Protein AF-A0A815BM30-F1 (afdb_monomer)

Mean predicted aligned error: 11.56 Å

Solvent-accessible surface area (backbone atoms only — not comparable to full-atom values): 26652 Å² total; per-residue (Å²): 139,76,91,79,85,90,78,77,71,61,61,65,53,51,52,50,49,50,52,49,50,52,49,53,52,49,51,55,50,51,48,54,50,53,75,58,40,47,27,36,39,40,46,43,45,56,90,20,44,56,67,26,45,52,48,44,53,33,56,77,66,54,60,78,48,74,66,65,34,54,70,42,48,65,47,44,54,47,43,45,52,54,32,52,41,39,44,62,67,37,21,80,68,42,89,79,61,48,60,68,68,51,76,78,50,52,58,47,54,47,42,45,64,69,60,59,64,47,91,84,57,82,74,54,73,67,54,46,51,37,51,51,54,49,66,68,28,61,21,50,45,56,40,52,79,47,45,56,82,54,80,70,62,89,40,32,65,72,43,54,79,37,36,78,55,68,64,40,94,82,58,69,62,48,73,68,50,59,46,51,45,72,74,88,63,78,60,78,46,79,46,77,48,63,58,97,90,44,36,38,39,36,38,41,48,22,29,41,82,82,42,50,75,60,51,68,78,62,51,73,84,49,62,35,36,40,37,24,36,37,59,49,34,56,72,26,51,31,90,94,39,77,90,40,43,41,37,61,50,38,49,51,51,47,48,54,52,60,69,25,88,86,39,55,68,44,32,33,39,34,34,45,14,39,47,66,55,30,42,50,42,43,74,72,66,51,61,65,41,85,72,37,62,75,52,71,79,62,73,81,61,94,69,54,79,79,68,52,62,93,87,60,55,67,64,45,55,48,50,56,50,50,56,50,47,60,52,46,52,56,64,62,67,54,88,63,88,65,48,56,75,48,79,41,85,33,34,56,84,38,69,66,55,45,53,52,53,51,55,54,49,47,66,62,55,49,39,51,49,53,21,52,56,46,46,70,34,88,65,33,48,33,58,76,45,78,93,58,65,49,41,56,40,30,50,69,74,44,66,61,45,42,52,53,17,50,78,67,78,39,56,50,34,46,48,50,34,50,54,43,25,76,76,69,68,50,81,54,45,36,25,81,85,48,99,59,63,87,99,62,38,32,37,39,38,74,66,72,64,58,68,70,60,46,50,55,50,50,51,55,48,46,55,49,50,54,51,51,50,65,75,33,102

pLDDT: mean 87.54, std 12.24, range [36.53, 98.44]

Sequence (473 aa):
MSQLCSCGGSKNNDDNNQVNKQINAKLKQDEKVFQATYRLLLLGTGESGKSTIVKQMKILHNPFTPEEKADKIPDIKRNIRDSLTSIIRAMDKINPPVELEHPENQGPATYMITTAHSLDFDYPHEFFEHAAILWKDAGIQACYERANEYQIIDCAKYFLDRVHEVKQSNYMPSEQDILRCRVLTSGIFELHFAVEGVRFHMFDVGGQREERRKWIQCFNDVTAIIFVTACDTFNTMLAEDEGENRLRESIKLFKDIWNNR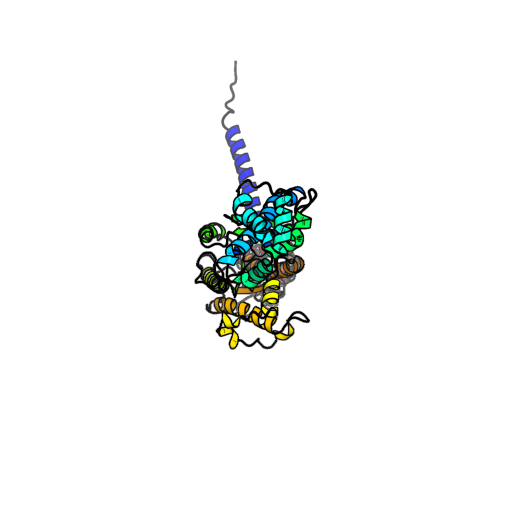WLRTVSVILFLNKQDLLAEKIKGGRRLADYFPEFAGYVLAQGEQGKADRGEDSEVTRAKCFIRDEFLRVSTATGANTHQCYPHFTCAVDTENIRRVFSDCRSIIQPDLVSKLFNSIEGVKCNPVMGAMYAFPRIEIPEKAIEHAKSKQMAPDAFYCFQLLDKTGICVVPGSGFKQRPGTHHLRTTILPPVDQMKDMVEKFRAFHIEFLNEWK

Secondary structure (DSSP, 8-state):
-------SSHHHHHHHHHHHHHHHHHHHHHHHHHHTEEEEEEE-STTSSHHHHHHHHHHHHSPPPHHHHHTTHHHHHHHHHHHHHHHHHHHTTSSS----SSGGGHHHHHHHHHTTT-TT----HHHHHHHHHHHH-HHHHHHHHTGGGS---TTHHHHHTTHHHHTSTT----HHHHHH------SEEEEEEEETTEEEEEEEE--STTGGGGGGGG-TT-SEEEEEEEGGGGG-B-SS-TTSBHHHHHHHHHHHHHT-TTTTTS-EEEEEE-HHHHHHHHHTT--GGGT-GGGGG--PPTTTTTTS-TT--HHHHHHHHHHHHHHHHHHHHS--TTS-EEEEE--TT-HHHHHHHHHHHHHHHHHHHHHHHHHTSTTEEE----SSSEE-EEE---HHHHHHHHHTT--HHHHHHHHHHHHH----EEGGGS-PPTT-EEEEEE--S-HHHHHHHHHHHHHHHHHHHHHH-

Structure (mmCIF, N/CA/C/O backbone):
data_AF-A0A815BM30-F1
#
_entry.id   AF-A0A815BM30-F1
#
loop_
_atom_site.group_PDB
_atom_site.id
_atom_site.type_symbol
_atom_site.label_atom_id
_atom_site.label_alt_id
_atom_site.label_comp_id
_atom_site.label_asym_id
_atom_site.label_entity_id
_atom_site.label_seq_id
_atom_site.pdbx_PDB_ins_code
_atom_site.Cartn_x
_atom_site.Cartn_y
_atom_site.Cartn_z
_atom_site.occupancy
_atom_site.B_iso_or_equiv
_atom_site.auth_seq_id
_atom_site.auth_comp_id
_atom_site.auth_asym_id
_atom_site.auth_atom_id
_atom_site.pdbx_PDB_model_num
ATOM 1 N N . MET A 1 1 ? 4.744 63.831 53.042 1.00 36.72 1 MET A N 1
ATOM 2 C CA . MET A 1 1 ? 5.296 63.008 51.941 1.00 36.72 1 MET A CA 1
ATOM 3 C C . MET A 1 1 ? 5.642 61.663 52.553 1.00 36.72 1 MET A C 1
ATOM 5 O O . MET A 1 1 ? 6.276 61.674 53.590 1.00 36.72 1 MET A O 1
ATOM 9 N N . SER A 1 2 ? 5.234 60.496 52.087 1.00 36.53 2 SER A N 1
ATOM 10 C CA . SER A 1 2 ? 4.547 60.078 50.867 1.00 36.53 2 SER A CA 1
ATOM 11 C C . SER A 1 2 ? 4.206 58.599 51.081 1.00 36.53 2 SER A C 1
ATOM 13 O O . SER A 1 2 ? 5.036 57.851 51.594 1.00 36.53 2 SER A O 1
ATOM 15 N N . GLN A 1 3 ? 2.993 58.198 50.701 1.00 46.06 3 GLN A N 1
ATOM 16 C CA . GLN A 1 3 ? 2.608 56.799 50.520 1.00 46.06 3 GLN A CA 1
ATOM 17 C C . GLN A 1 3 ? 3.585 56.114 49.556 1.00 46.06 3 GLN A C 1
ATOM 19 O O . GLN A 1 3 ? 3.870 56.674 48.500 1.00 46.06 3 GLN A O 1
ATOM 24 N N . LEU A 1 4 ? 4.020 54.892 49.863 1.00 39.19 4 LEU A N 1
ATOM 25 C CA . LEU A 1 4 ? 4.542 53.967 48.857 1.00 39.19 4 LEU A CA 1
ATOM 26 C C . LEU A 1 4 ? 3.909 52.591 49.075 1.00 39.19 4 LEU A C 1
ATOM 28 O O . LEU A 1 4 ? 4.160 51.888 50.050 1.00 39.19 4 LEU A O 1
ATOM 32 N N . CYS A 1 5 ? 3.002 52.298 48.149 1.00 40.25 5 CYS A N 1
ATOM 33 C CA . CYS A 1 5 ? 2.203 51.095 48.002 1.00 40.25 5 CYS A CA 1
ATOM 34 C C . CYS A 1 5 ? 3.087 49.851 47.835 1.00 40.25 5 CYS A C 1
ATOM 36 O O . CYS A 1 5 ? 3.897 49.785 46.912 1.00 40.25 5 CYS A O 1
ATOM 38 N N . SER A 1 6 ? 2.861 48.827 48.659 1.00 44.50 6 SER A N 1
ATOM 39 C CA . SER A 1 6 ? 3.321 47.462 48.391 1.00 44.50 6 SER A CA 1
ATOM 40 C C . SER A 1 6 ? 2.286 46.763 47.500 1.00 44.50 6 SER A C 1
ATOM 42 O O . SER A 1 6 ? 1.312 46.193 47.983 1.00 44.50 6 SER A O 1
ATOM 44 N N . CYS A 1 7 ? 2.455 46.863 46.177 1.00 44.75 7 CYS A N 1
ATOM 45 C CA . CYS A 1 7 ? 1.601 46.201 45.175 1.00 44.75 7 CYS A CA 1
ATOM 46 C C . CYS A 1 7 ? 2.426 45.471 44.094 1.00 44.75 7 CYS A C 1
ATOM 48 O O . CYS A 1 7 ? 2.072 45.500 42.918 1.00 44.75 7 CYS A O 1
ATOM 50 N N . GLY A 1 8 ? 3.547 44.845 44.473 1.00 46.84 8 GLY A N 1
ATOM 51 C CA . GLY A 1 8 ? 4.437 44.139 43.535 1.00 46.84 8 GLY A CA 1
ATOM 52 C C . GLY A 1 8 ? 4.270 42.613 43.470 1.00 46.84 8 GLY A C 1
ATOM 53 O O . GLY A 1 8 ? 4.697 42.007 42.495 1.00 46.84 8 GLY A O 1
ATOM 54 N N . GLY A 1 9 ? 3.655 41.981 44.480 1.00 47.28 9 GLY A N 1
ATOM 55 C CA . GLY A 1 9 ? 3.615 40.512 44.609 1.00 47.28 9 GLY A CA 1
ATOM 56 C C . GLY A 1 9 ? 2.404 39.805 43.981 1.00 47.28 9 GLY A C 1
ATOM 57 O O . GLY A 1 9 ? 2.536 38.670 43.536 1.00 47.28 9 GLY A O 1
ATOM 58 N N . SER A 1 10 ? 1.233 40.452 43.911 1.00 52.09 10 SER A N 1
ATOM 59 C CA . SER A 1 10 ? 0.003 39.804 43.411 1.00 52.09 10 SER A CA 1
ATOM 60 C C . SER A 1 10 ? -0.068 39.699 41.888 1.00 52.09 10 SER A C 1
ATOM 62 O O . SER A 1 10 ? -0.511 38.674 41.385 1.00 52.09 10 SER A O 1
ATOM 64 N N . LYS A 1 11 ? 0.427 40.698 41.142 1.00 52.72 11 LYS A N 1
ATOM 65 C CA . LYS A 1 11 ? 0.292 40.727 39.672 1.00 52.72 11 LYS A CA 1
ATOM 66 C C . LYS A 1 11 ? 0.988 39.549 38.978 1.00 52.72 11 LYS A C 1
ATOM 68 O O . LYS A 1 11 ? 0.376 38.900 38.144 1.00 52.72 11 LYS A O 1
ATOM 73 N N . ASN A 1 12 ? 2.203 39.189 39.403 1.00 54.94 12 ASN A N 1
ATOM 74 C CA . ASN A 1 12 ? 2.925 38.043 38.832 1.00 54.94 12 ASN A CA 1
ATOM 75 C C . ASN A 1 12 ? 2.264 36.688 39.148 1.00 54.94 12 ASN A C 1
ATOM 77 O O . ASN A 1 12 ? 2.383 35.751 38.361 1.00 54.94 12 ASN A O 1
ATOM 81 N N . ASN A 1 13 ? 1.577 36.561 40.288 1.00 58.94 13 ASN A N 1
ATOM 82 C CA . ASN A 1 13 ? 0.860 35.334 40.646 1.00 58.94 13 ASN A CA 1
ATOM 83 C C . ASN A 1 13 ? -0.487 35.221 39.924 1.00 58.94 13 ASN A C 1
ATOM 85 O O . ASN A 1 13 ? -0.881 34.117 39.552 1.00 58.94 13 ASN A O 1
ATOM 89 N N . ASP A 1 14 ? -1.169 36.344 39.697 1.00 64.38 14 ASP A N 1
ATOM 90 C CA . ASP A 1 14 ? -2.418 36.388 38.936 1.00 64.38 14 ASP A CA 1
ATOM 91 C C . ASP A 1 14 ? -2.175 36.121 37.443 1.00 64.38 14 ASP A C 1
ATOM 93 O O . ASP A 1 14 ? -2.892 35.309 36.856 1.00 64.38 14 ASP A O 1
ATOM 97 N N . ASP A 1 15 ? -1.104 36.678 36.866 1.00 69.50 15 ASP A N 1
ATOM 98 C CA . ASP A 1 15 ? -0.691 36.408 35.483 1.00 69.50 15 ASP A CA 1
ATOM 99 C C . ASP A 1 15 ? -0.269 34.939 35.299 1.00 69.50 15 ASP A C 1
ATOM 101 O O . ASP A 1 15 ? -0.728 34.269 34.371 1.00 69.50 15 ASP A O 1
ATOM 105 N N . ASN A 1 16 ? 0.513 34.375 36.229 1.00 72.88 16 ASN A N 1
ATOM 106 C CA . ASN A 1 16 ? 0.867 32.950 36.208 1.00 72.88 16 ASN A CA 1
ATOM 107 C C . ASN A 1 16 ? -0.355 32.039 36.395 1.00 72.88 16 ASN A C 1
ATOM 109 O O . ASN A 1 16 ? -0.460 31.002 35.740 1.00 72.88 16 ASN A O 1
ATOM 113 N N . ASN A 1 17 ? -1.311 32.415 37.248 1.00 78.69 17 ASN A N 1
ATOM 114 C CA . ASN A 1 17 ? -2.566 31.680 37.397 1.00 78.69 17 ASN A CA 1
ATOM 115 C C . ASN A 1 17 ? -3.432 31.760 36.138 1.00 78.69 17 ASN A C 1
ATOM 117 O O . ASN A 1 17 ? -4.102 30.784 35.796 1.00 78.69 17 ASN A O 1
ATOM 121 N N . GLN A 1 18 ? -3.426 32.892 35.436 1.00 80.81 18 GLN A N 1
ATOM 122 C CA . GLN A 1 18 ? -4.159 33.062 34.188 1.00 80.81 18 GLN A CA 1
ATOM 123 C C . GLN A 1 18 ? -3.525 32.250 33.053 1.00 80.81 18 GLN A C 1
ATOM 125 O O . GLN A 1 18 ? -4.245 31.536 32.353 1.00 80.81 18 GLN A O 1
ATOM 130 N N . VAL A 1 19 ? -2.194 32.260 32.933 1.00 85.25 19 VAL A N 1
ATOM 131 C CA . VAL A 1 19 ? -1.444 31.408 31.996 1.00 85.25 19 VAL A CA 1
ATOM 132 C C . VAL A 1 19 ? -1.669 29.926 32.311 1.00 85.25 19 VAL A C 1
ATOM 134 O O . VAL A 1 19 ? -2.028 29.161 31.419 1.00 85.25 19 VAL A O 1
ATOM 137 N N . ASN A 1 20 ? -1.584 29.514 33.579 1.00 86.25 20 ASN A N 1
ATOM 138 C CA . ASN A 1 20 ? -1.870 28.134 33.987 1.00 86.25 20 ASN A CA 1
ATOM 139 C C . ASN A 1 20 ? -3.319 27.726 33.692 1.00 86.25 20 ASN A C 1
ATOM 141 O O . ASN A 1 20 ? -3.568 26.604 33.250 1.00 86.25 20 ASN A O 1
ATOM 145 N N . LYS A 1 21 ? -4.296 28.619 33.890 1.00 86.88 21 LYS A N 1
ATOM 146 C CA . LYS A 1 21 ? -5.692 28.366 33.499 1.00 86.88 21 LYS A CA 1
ATOM 147 C C . LYS A 1 21 ? -5.834 28.189 31.987 1.00 86.88 21 LYS A C 1
ATOM 149 O O . LYS A 1 21 ? -6.539 27.276 31.567 1.00 86.88 21 LYS A O 1
ATOM 154 N N . GLN A 1 22 ? -5.161 29.011 31.181 1.00 88.12 22 GLN A N 1
ATOM 155 C CA . GLN A 1 22 ? -5.173 28.895 29.719 1.00 88.12 22 GLN A CA 1
ATOM 156 C C . GLN A 1 22 ? -4.512 27.597 29.240 1.00 88.12 22 GLN A C 1
ATOM 158 O O . GLN A 1 22 ? -5.081 26.903 28.400 1.00 88.12 22 GLN A O 1
ATOM 163 N N . ILE A 1 23 ? -3.365 27.224 29.815 1.00 87.31 23 ILE A N 1
ATOM 164 C CA . ILE A 1 23 ? -2.680 25.959 29.517 1.00 87.31 23 ILE A CA 1
ATOM 165 C C . ILE A 1 23 ? -3.579 24.776 29.878 1.00 87.31 23 ILE A C 1
ATOM 167 O O . ILE A 1 23 ? -3.800 23.907 29.043 1.00 87.31 23 ILE A O 1
ATOM 171 N N . ASN A 1 24 ? -4.169 24.763 31.075 1.00 85.25 24 ASN A N 1
ATOM 172 C CA . ASN A 1 24 ? -5.069 23.688 31.498 1.00 85.25 24 ASN A CA 1
ATOM 173 C C . ASN A 1 24 ? -6.328 23.591 30.624 1.00 85.25 24 ASN A C 1
ATOM 175 O O . ASN A 1 24 ? -6.803 22.490 30.346 1.00 85.25 24 ASN A O 1
ATOM 179 N N . ALA A 1 25 ? -6.876 24.724 30.177 1.00 84.44 25 ALA A N 1
ATOM 180 C CA . ALA A 1 25 ? -7.994 24.736 29.238 1.00 84.44 25 ALA A CA 1
ATOM 181 C C . ALA A 1 25 ? -7.592 24.139 27.881 1.00 84.44 25 ALA A C 1
ATOM 183 O O . ALA A 1 25 ? -8.329 23.316 27.338 1.00 84.44 25 ALA A O 1
ATOM 184 N N . LYS A 1 26 ? -6.403 24.495 27.379 1.00 86.81 26 LYS A N 1
ATOM 185 C CA . LYS A 1 26 ? -5.860 23.957 26.130 1.00 86.81 26 LYS A CA 1
ATOM 186 C C . LYS A 1 26 ? -5.557 22.462 26.232 1.00 86.81 26 LYS A C 1
ATOM 188 O O . LYS A 1 26 ? -5.998 21.717 25.373 1.00 86.81 26 LYS A O 1
ATOM 193 N N . LEU A 1 27 ? -4.946 22.001 27.325 1.00 80.06 27 LEU A N 1
ATOM 194 C CA . LEU A 1 27 ? -4.702 20.576 27.579 1.00 80.06 27 LEU A CA 1
ATOM 195 C C . LEU A 1 27 ? -6.001 19.765 27.598 1.00 80.06 27 LEU A C 1
ATOM 197 O O . LEU A 1 27 ? -6.075 18.722 26.961 1.00 80.06 27 LEU A O 1
ATOM 201 N N . LYS A 1 28 ? -7.056 20.262 28.259 1.00 72.94 28 LYS A N 1
ATOM 202 C CA . LYS A 1 28 ? -8.375 19.606 28.240 1.00 72.94 28 LYS A CA 1
ATOM 203 C C . LYS A 1 28 ? -8.987 19.566 26.842 1.00 72.94 28 LYS A C 1
ATOM 205 O O . LYS A 1 28 ? -9.682 18.612 26.499 1.00 72.94 28 LYS A O 1
ATOM 210 N N . GLN A 1 29 ? -8.786 20.614 26.046 1.00 74.19 29 GLN A N 1
ATOM 211 C CA . GLN A 1 29 ? -9.239 20.637 24.660 1.00 74.19 29 GLN A CA 1
ATOM 212 C C . GLN A 1 29 ? -8.453 19.629 23.814 1.00 74.19 29 GLN A C 1
ATOM 214 O O . GLN A 1 29 ? -9.070 18.836 23.107 1.00 74.19 29 GLN A O 1
ATOM 219 N N . ASP A 1 30 ? -7.129 19.607 23.934 1.00 73.50 30 ASP A N 1
ATOM 220 C CA . ASP A 1 30 ? -6.240 18.697 23.212 1.00 73.50 30 ASP A CA 1
ATOM 221 C C . ASP A 1 30 ? -6.501 17.234 23.600 1.00 73.50 30 ASP A C 1
ATOM 223 O O . ASP A 1 30 ? -6.540 16.366 22.733 1.00 73.50 30 ASP A O 1
ATOM 227 N N . GLU A 1 31 ? -6.803 16.957 24.870 1.00 70.00 31 GLU A N 1
ATOM 228 C CA . GLU A 1 31 ? -7.199 15.629 25.348 1.00 70.00 31 GLU A CA 1
ATOM 229 C C . GLU A 1 31 ? -8.522 15.169 24.718 1.00 70.00 31 GLU A C 1
ATOM 231 O O . GLU A 1 31 ? -8.609 14.056 24.196 1.00 70.00 31 GLU A O 1
ATOM 236 N N . LYS A 1 32 ? -9.541 16.042 24.671 1.00 66.50 32 LYS A N 1
ATOM 237 C CA . LYS A 1 32 ? -10.796 15.750 23.953 1.00 66.50 32 LYS A CA 1
ATOM 238 C C . LYS A 1 32 ? -10.544 15.492 22.473 1.00 66.50 32 LYS A C 1
ATOM 240 O O . LYS A 1 32 ? -11.174 14.621 21.874 1.00 66.50 32 LYS A O 1
ATOM 245 N N . VAL A 1 33 ? -9.633 16.255 21.869 1.00 71.75 33 VAL A N 1
ATOM 246 C CA . VAL A 1 33 ? -9.250 16.077 20.471 1.00 71.75 33 VAL A CA 1
ATOM 247 C C . VAL A 1 33 ? -8.586 14.723 20.250 1.00 71.75 33 VAL A C 1
ATOM 249 O O . VAL A 1 33 ? -8.990 13.988 19.347 1.00 71.75 33 VAL A O 1
ATOM 252 N N . PHE A 1 34 ? -7.627 14.377 21.098 1.00 71.75 34 PHE A N 1
ATOM 253 C CA . PHE A 1 34 ? -6.885 13.128 21.064 1.00 71.75 34 PHE A CA 1
ATOM 254 C C . PHE A 1 34 ? -7.803 11.912 21.230 1.00 71.75 34 PHE A C 1
ATOM 256 O O . PHE A 1 34 ? -7.774 11.003 20.403 1.00 71.75 34 PHE A O 1
ATOM 263 N N . GLN A 1 35 ? -8.695 11.932 22.225 1.00 65.94 35 GLN A N 1
ATOM 264 C CA . GLN A 1 35 ? -9.681 10.869 22.451 1.00 65.94 35 GLN A CA 1
ATOM 265 C C . GLN A 1 35 ? -10.668 10.718 21.282 1.00 65.94 35 GLN A C 1
ATOM 267 O O . GLN A 1 35 ? -11.161 9.624 21.013 1.00 65.94 35 GLN A O 1
ATOM 272 N N . ALA A 1 36 ? -10.953 11.807 20.563 1.00 68.69 36 ALA A N 1
ATOM 273 C CA . ALA A 1 36 ? -11.837 11.810 19.402 1.00 68.69 36 ALA A CA 1
ATOM 274 C C . ALA A 1 36 ? -11.142 11.450 18.074 1.00 68.69 36 ALA A C 1
ATOM 276 O O . ALA A 1 36 ? -11.827 11.447 17.048 1.00 68.69 36 ALA A O 1
ATOM 277 N N . THR A 1 37 ? -9.831 11.182 18.077 1.00 76.88 37 THR A N 1
ATOM 278 C CA . THR A 1 37 ? -9.031 10.930 16.869 1.00 76.88 37 THR A CA 1
ATOM 279 C C . THR A 1 37 ? -8.699 9.446 16.718 1.00 76.88 37 THR A C 1
ATOM 281 O O . THR A 1 37 ? -8.090 8.830 17.596 1.00 76.88 37 THR A O 1
ATOM 284 N N . TYR A 1 38 ? -9.056 8.878 15.567 1.00 81.50 38 TYR A N 1
ATOM 285 C CA . TYR A 1 38 ? -8.727 7.502 15.209 1.00 81.50 38 TYR A CA 1
ATOM 286 C C . TYR A 1 38 ? -7.300 7.409 14.690 1.00 81.50 38 TYR A C 1
ATOM 288 O O . TYR A 1 38 ? -6.959 8.006 13.671 1.00 81.50 38 TYR A O 1
ATOM 296 N N . ARG A 1 39 ? -6.474 6.631 15.383 1.00 86.00 39 ARG A N 1
ATOM 297 C CA . ARG A 1 39 ? -5.058 6.468 15.052 1.00 86.00 39 ARG A CA 1
ATOM 298 C C . ARG A 1 39 ? -4.841 5.171 14.294 1.00 86.00 39 ARG A C 1
ATOM 300 O O . ARG A 1 39 ? -5.108 4.096 14.831 1.00 86.00 39 ARG A O 1
ATOM 307 N N . LEU A 1 40 ? -4.404 5.290 13.046 1.00 90.25 40 LEU A N 1
ATOM 308 C CA . LEU A 1 40 ? -4.227 4.184 12.109 1.00 90.25 40 LEU A CA 1
ATOM 309 C C . LEU A 1 40 ? -2.744 3.998 11.819 1.00 90.25 40 LEU A C 1
ATOM 311 O O . LEU A 1 40 ? -2.097 4.897 11.287 1.00 90.25 40 LEU A O 1
ATOM 315 N N . LEU A 1 41 ? -2.211 2.826 12.145 1.00 93.00 41 LEU A N 1
ATOM 316 C CA . LEU A 1 41 ? -0.809 2.502 11.893 1.00 93.00 41 LEU A CA 1
ATOM 317 C C . LEU A 1 41 ? -0.689 1.606 10.660 1.00 93.00 41 LEU A C 1
ATOM 319 O O . LEU A 1 41 ? -1.243 0.504 10.654 1.00 93.00 41 LEU A O 1
ATOM 323 N N . LEU A 1 42 ? 0.039 2.054 9.632 1.00 95.31 42 LEU A N 1
ATOM 324 C CA . LEU A 1 42 ? 0.292 1.249 8.439 1.00 95.31 42 LEU A CA 1
ATOM 325 C C . LEU A 1 42 ? 1.551 0.411 8.630 1.00 95.31 42 LEU A C 1
ATOM 327 O O . LEU A 1 42 ? 2.646 0.947 8.743 1.00 95.31 42 LEU A O 1
ATOM 331 N N . LEU A 1 43 ? 1.409 -0.911 8.600 1.00 96.19 43 LEU A N 1
ATOM 332 C CA . LEU A 1 43 ? 2.519 -1.860 8.706 1.00 96.19 43 LEU A CA 1
ATOM 333 C C . LEU A 1 43 ? 2.609 -2.734 7.457 1.00 96.19 43 LEU A C 1
ATOM 335 O O . LEU A 1 43 ? 1.680 -2.808 6.659 1.00 96.19 43 LEU A O 1
ATOM 339 N N . GLY A 1 44 ? 3.758 -3.374 7.257 1.00 96.38 44 GLY A N 1
ATOM 340 C CA . GLY A 1 44 ? 3.999 -4.265 6.122 1.00 96.38 44 GLY A CA 1
ATOM 341 C C . GLY A 1 44 ? 5.407 -4.130 5.559 1.00 96.38 44 GLY A C 1
ATOM 342 O O . GLY A 1 44 ? 6.123 -3.169 5.856 1.00 96.38 44 GLY A O 1
ATOM 343 N N . THR A 1 45 ? 5.794 -5.078 4.711 1.00 94.69 45 THR A N 1
ATOM 344 C CA . THR A 1 45 ? 7.116 -5.128 4.069 1.00 94.69 45 THR A CA 1
ATOM 345 C C . THR A 1 45 ? 7.393 -3.898 3.195 1.00 94.69 45 THR A C 1
ATOM 347 O O . THR A 1 45 ? 6.496 -3.113 2.868 1.00 94.69 45 THR A O 1
ATOM 350 N N . GLY A 1 46 ? 8.660 -3.671 2.838 1.00 90.88 46 GLY A N 1
ATOM 351 C CA . GLY A 1 46 ? 9.021 -2.653 1.849 1.00 90.88 46 GLY A CA 1
ATOM 352 C C . GLY A 1 46 ? 8.228 -2.852 0.553 1.00 90.88 46 GLY A C 1
ATOM 353 O O . GLY A 1 46 ? 7.998 -3.986 0.150 1.00 90.88 46 GLY A O 1
ATOM 354 N N . GLU A 1 47 ? 7.788 -1.754 -0.068 1.00 90.88 47 GLU A N 1
ATOM 355 C CA . GLU A 1 47 ? 7.087 -1.772 -1.373 1.00 90.88 47 GLU A CA 1
ATOM 356 C C . GLU A 1 47 ? 5.721 -2.460 -1.375 1.00 90.88 47 GLU A C 1
ATOM 358 O O . GLU A 1 47 ? 5.134 -2.690 -2.427 1.00 90.88 47 GLU A O 1
ATOM 363 N N . SER A 1 48 ? 5.143 -2.700 -0.197 1.00 95.31 48 SER A N 1
ATOM 364 C CA . SER A 1 48 ? 3.792 -3.251 -0.104 1.00 95.31 48 SER A CA 1
ATOM 365 C C . SER A 1 48 ? 2.678 -2.276 -0.514 1.00 95.31 48 SER A C 1
ATOM 367 O O . SER A 1 48 ? 1.560 -2.705 -0.780 1.00 95.31 48 SER A O 1
ATOM 369 N N . GLY A 1 49 ? 2.970 -0.971 -0.597 1.00 95.44 49 GLY A N 1
ATOM 370 C CA . GLY A 1 49 ? 2.015 0.080 -0.987 1.00 95.44 49 GLY A CA 1
ATOM 371 C C . GLY A 1 49 ? 1.485 0.957 0.153 1.00 95.44 49 GLY A C 1
ATOM 372 O O . GLY A 1 49 ? 0.530 1.700 -0.055 1.00 95.44 49 GLY A O 1
ATOM 373 N N . LYS A 1 50 ? 2.108 0.921 1.341 1.00 95.44 50 LYS A N 1
ATOM 374 C CA . LYS A 1 50 ? 1.734 1.770 2.495 1.00 95.44 50 LYS A CA 1
ATOM 375 C C . LYS A 1 50 ? 1.680 3.263 2.152 1.00 95.44 50 LYS A C 1
ATOM 377 O O . LYS A 1 50 ? 0.629 3.886 2.255 1.00 95.44 50 LYS A O 1
ATOM 382 N N . SER A 1 51 ? 2.780 3.811 1.638 1.00 95.44 51 SER A N 1
ATOM 383 C CA . SER A 1 51 ? 2.854 5.223 1.249 1.00 95.44 51 SER A CA 1
ATOM 384 C C . SER A 1 51 ? 1.873 5.577 0.129 1.00 95.44 51 SER A C 1
ATOM 386 O O . SER A 1 51 ? 1.386 6.701 0.070 1.00 95.44 51 SER A O 1
ATOM 388 N N . THR A 1 52 ? 1.531 4.623 -0.743 1.00 95.81 52 THR A N 1
ATOM 389 C CA . THR A 1 52 ? 0.500 4.815 -1.772 1.00 95.81 52 THR A CA 1
ATOM 390 C C . THR A 1 52 ? -0.885 4.976 -1.145 1.00 95.81 52 THR A C 1
ATOM 392 O O . THR A 1 52 ? -1.620 5.872 -1.543 1.00 95.81 52 THR A O 1
ATOM 395 N N . ILE A 1 53 ? -1.222 4.201 -0.109 1.00 95.50 53 ILE A N 1
ATOM 396 C CA . ILE A 1 53 ? -2.482 4.362 0.641 1.00 95.50 53 ILE A CA 1
ATOM 397 C C . ILE A 1 53 ? -2.540 5.727 1.337 1.00 95.50 53 ILE A C 1
ATOM 399 O O . ILE A 1 53 ? -3.578 6.382 1.317 1.00 95.50 53 ILE A O 1
ATOM 403 N N . VAL A 1 54 ? -1.427 6.207 1.896 1.00 94.19 54 VAL A N 1
ATOM 404 C CA . VAL A 1 54 ? -1.377 7.552 2.499 1.00 94.19 54 VAL A CA 1
ATOM 405 C C . VAL A 1 54 ? -1.586 8.643 1.449 1.00 94.19 54 VAL A C 1
ATOM 407 O O . VAL A 1 54 ? -2.366 9.570 1.668 1.00 94.19 54 VAL A O 1
ATOM 410 N N . LYS A 1 55 ? -0.967 8.511 0.270 1.00 94.81 55 LYS A N 1
ATOM 411 C CA . LYS A 1 55 ? -1.225 9.410 -0.866 1.00 94.81 55 LYS A CA 1
ATOM 412 C C . LYS A 1 55 ? -2.693 9.374 -1.304 1.00 94.81 55 LYS A C 1
ATOM 414 O O . LYS A 1 55 ? -3.233 10.431 -1.608 1.00 94.81 55 LYS A O 1
ATOM 419 N N . GLN A 1 56 ? -3.345 8.208 -1.282 1.00 94.75 56 GLN A N 1
ATOM 420 C CA . GLN A 1 56 ? -4.781 8.093 -1.565 1.00 94.75 56 GLN A CA 1
ATOM 421 C C . GLN A 1 56 ? -5.628 8.856 -0.548 1.00 94.75 56 GLN A C 1
ATOM 423 O O . GLN A 1 56 ? -6.507 9.615 -0.941 1.00 94.75 56 GLN A O 1
ATOM 428 N N . MET A 1 57 ? -5.336 8.730 0.750 1.00 92.38 57 MET A N 1
ATOM 429 C CA . MET A 1 57 ? -6.038 9.510 1.779 1.00 92.38 57 MET A CA 1
ATOM 430 C C . MET A 1 57 ? -5.852 11.014 1.571 1.00 92.38 57 MET A C 1
ATOM 432 O O . MET A 1 57 ? -6.798 11.782 1.743 1.00 92.38 57 MET A O 1
ATOM 436 N N . LYS A 1 58 ? -4.656 11.434 1.143 1.00 92.81 58 LYS A N 1
ATOM 437 C CA . LYS A 1 58 ? -4.406 12.824 0.765 1.00 92.81 58 LYS A CA 1
ATOM 438 C C . LYS A 1 58 ? -5.249 13.231 -0.450 1.00 92.81 58 LYS A C 1
ATOM 440 O O . LYS A 1 58 ? -5.981 14.199 -0.349 1.00 92.81 58 LYS A O 1
ATOM 445 N N . ILE A 1 59 ? -5.266 12.468 -1.542 1.00 93.25 59 ILE A N 1
ATOM 446 C CA . ILE A 1 59 ? -6.106 12.769 -2.722 1.00 93.25 59 ILE A CA 1
ATOM 447 C C . ILE A 1 59 ? -7.598 12.849 -2.363 1.00 93.25 59 ILE A C 1
ATOM 449 O O . ILE A 1 59 ? -8.292 13.761 -2.800 1.00 93.25 59 ILE A O 1
ATOM 453 N N . LEU A 1 60 ? -8.093 11.917 -1.548 1.00 90.12 60 LEU A N 1
ATOM 454 C CA . LEU A 1 60 ? -9.511 11.820 -1.202 1.00 90.12 60 LEU A CA 1
ATOM 455 C C . LEU A 1 60 ? -9.995 12.926 -0.258 1.00 90.12 60 LEU A C 1
ATOM 457 O O . LEU A 1 60 ? -11.176 13.271 -0.298 1.00 90.12 60 LEU A O 1
ATOM 461 N N . HIS A 1 61 ? -9.119 13.448 0.606 1.00 88.00 61 HIS A N 1
ATOM 462 C CA . HIS A 1 61 ? -9.534 14.320 1.709 1.00 88.00 61 HIS A CA 1
ATOM 463 C C . HIS A 1 61 ? -8.816 15.671 1.760 1.00 88.00 61 HIS A C 1
ATOM 465 O O . HIS A 1 61 ? -9.406 16.623 2.254 1.00 88.00 61 HIS A O 1
ATOM 471 N N . ASN A 1 62 ? -7.593 15.775 1.236 1.00 88.19 62 ASN A N 1
ATOM 472 C CA . ASN A 1 62 ? -6.762 16.985 1.197 1.00 88.19 62 ASN A CA 1
ATOM 473 C C . ASN A 1 62 ? -5.934 17.031 -0.114 1.00 88.19 62 ASN A C 1
ATOM 475 O O . ASN A 1 62 ? -4.726 16.767 -0.071 1.00 88.19 62 ASN A O 1
ATOM 479 N N . PRO A 1 63 ? -6.557 17.296 -1.282 1.00 89.19 63 PRO A N 1
ATOM 480 C CA . PRO A 1 63 ? -5.909 17.144 -2.587 1.00 89.19 63 PRO A CA 1
ATOM 481 C C . PRO A 1 63 ? -4.596 17.925 -2.729 1.00 89.19 63 PRO A C 1
ATOM 483 O O . PRO A 1 63 ? -4.443 19.013 -2.177 1.00 89.19 63 PRO A O 1
ATOM 486 N N . PHE A 1 64 ? -3.660 17.374 -3.508 1.00 92.44 64 PHE A N 1
ATOM 487 C CA . PHE A 1 64 ? -2.344 17.978 -3.738 1.00 92.44 64 PHE A CA 1
ATOM 488 C C . PHE A 1 64 ? -2.441 19.328 -4.461 1.00 92.44 64 PHE A C 1
ATOM 490 O O . PHE A 1 64 ? -3.099 19.423 -5.504 1.00 92.44 64 PHE A O 1
ATOM 497 N N . THR A 1 65 ? -1.726 20.340 -3.961 1.00 95.38 65 THR A N 1
ATOM 498 C CA . THR A 1 65 ? -1.623 21.647 -4.639 1.00 95.38 65 THR A CA 1
ATOM 499 C C . THR A 1 65 ? -0.702 21.563 -5.863 1.00 95.38 65 THR A C 1
ATOM 501 O O . THR A 1 65 ? 0.146 20.670 -5.916 1.00 95.38 65 THR A O 1
ATOM 504 N N . PRO A 1 66 ? -0.821 22.461 -6.861 1.00 95.12 66 PRO A N 1
ATOM 505 C CA . PRO A 1 66 ? 0.068 22.467 -8.027 1.00 95.12 66 PRO A CA 1
ATOM 506 C C . PRO A 1 66 ? 1.560 22.490 -7.669 1.00 95.12 66 PRO A C 1
ATOM 508 O O . PRO A 1 66 ? 2.354 21.823 -8.328 1.00 95.12 66 PRO A O 1
ATOM 511 N N . GLU A 1 67 ? 1.931 23.195 -6.602 1.00 95.75 67 GLU A N 1
ATOM 512 C CA . GLU A 1 67 ? 3.301 23.263 -6.086 1.00 95.75 67 GLU A CA 1
ATOM 513 C C . GLU A 1 67 ? 3.754 21.895 -5.562 1.00 95.75 67 GLU A C 1
ATOM 515 O O . GLU A 1 67 ? 4.790 21.384 -5.978 1.00 95.75 67 GLU A O 1
ATOM 520 N N . GLU A 1 68 ? 2.929 21.234 -4.743 1.00 94.75 68 GLU A N 1
ATOM 521 C CA . GLU A 1 68 ? 3.237 19.891 -4.239 1.00 94.75 68 GLU A CA 1
ATOM 522 C C . GLU A 1 68 ? 3.326 18.847 -5.362 1.00 94.75 68 GLU A C 1
ATOM 524 O O . GLU A 1 68 ? 4.063 17.866 -5.238 1.00 94.75 68 GLU A O 1
ATOM 529 N N . LYS A 1 69 ? 2.562 19.029 -6.451 1.00 95.88 69 LYS A N 1
ATOM 530 C CA . LYS A 1 69 ? 2.668 18.189 -7.653 1.00 95.88 69 LYS A CA 1
ATOM 531 C C . LYS A 1 69 ? 3.993 18.448 -8.371 1.00 95.88 69 LYS A C 1
ATOM 533 O O . LYS A 1 69 ? 4.678 17.489 -8.723 1.00 95.88 69 LYS A O 1
ATOM 538 N N . ALA A 1 70 ? 4.380 19.712 -8.546 1.00 95.31 70 ALA A N 1
ATOM 539 C CA . ALA A 1 70 ? 5.644 20.093 -9.173 1.00 95.31 70 ALA A CA 1
ATOM 540 C C . ALA A 1 70 ? 6.864 19.552 -8.402 1.00 95.31 70 ALA A C 1
ATOM 542 O O . ALA A 1 70 ? 7.798 19.038 -9.021 1.00 95.31 70 ALA A O 1
ATOM 543 N N . ASP A 1 71 ? 6.806 19.530 -7.068 1.00 95.44 71 ASP A N 1
ATOM 544 C CA . ASP A 1 71 ? 7.849 18.958 -6.203 1.00 95.44 71 ASP A CA 1
ATOM 545 C C . ASP A 1 71 ? 8.096 17.456 -6.445 1.00 95.44 71 ASP A C 1
ATOM 547 O O . ASP A 1 71 ? 9.121 16.916 -6.026 1.00 95.44 71 ASP A O 1
ATOM 551 N N . LYS A 1 72 ? 7.182 16.750 -7.130 1.00 95.94 72 LYS A N 1
ATOM 552 C CA . LYS A 1 72 ? 7.343 15.329 -7.494 1.00 95.94 72 LYS A CA 1
ATOM 553 C C . LYS A 1 72 ? 8.027 15.095 -8.830 1.00 95.94 72 LYS A C 1
ATOM 555 O O . LYS A 1 72 ? 8.428 13.964 -9.099 1.00 95.94 72 LYS A O 1
ATOM 560 N N . ILE A 1 73 ? 8.218 16.127 -9.648 1.00 96.19 73 ILE A N 1
ATOM 561 C CA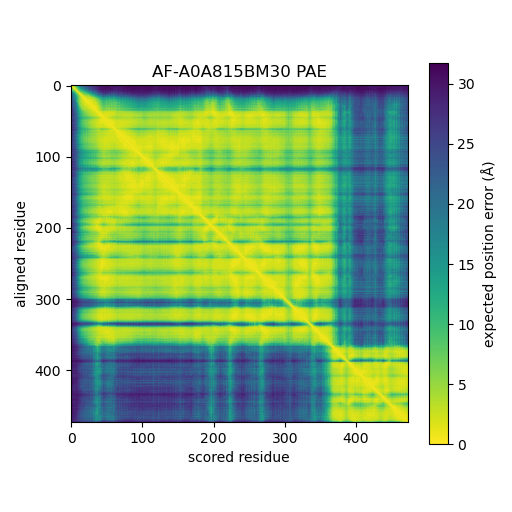 . ILE A 1 73 ? 8.880 15.994 -10.952 1.00 96.19 73 ILE A CA 1
ATOM 562 C C . ILE A 1 73 ? 10.293 15.391 -10.819 1.00 96.19 73 ILE A C 1
ATOM 564 O O . ILE A 1 73 ? 10.584 14.442 -11.553 1.00 96.19 73 ILE A O 1
ATOM 568 N N . PRO A 1 74 ? 11.163 15.839 -9.888 1.00 94.94 74 PRO A N 1
ATOM 569 C CA . PRO A 1 74 ? 12.494 15.247 -9.730 1.00 94.94 74 PRO A CA 1
ATOM 570 C C . PRO A 1 74 ? 12.443 13.764 -9.343 1.00 94.94 74 PRO A C 1
ATOM 572 O O . PRO A 1 74 ? 13.216 12.961 -9.864 1.00 94.94 74 PRO A O 1
ATOM 575 N N . ASP A 1 75 ? 11.504 13.379 -8.473 1.00 95.75 75 ASP A N 1
ATOM 576 C CA . ASP A 1 75 ? 11.322 11.987 -8.054 1.00 95.75 75 ASP A CA 1
ATOM 577 C C . ASP A 1 75 ? 10.874 11.094 -9.223 1.00 95.75 75 ASP A C 1
ATOM 579 O O . ASP A 1 75 ? 11.376 9.981 -9.380 1.00 95.75 75 ASP A O 1
ATOM 583 N N . ILE A 1 76 ? 9.970 11.587 -10.076 1.00 97.25 76 ILE A N 1
ATOM 584 C CA . ILE A 1 76 ? 9.482 10.870 -11.264 1.00 97.25 76 ILE A CA 1
ATOM 585 C C . ILE A 1 76 ? 10.608 10.680 -12.288 1.00 97.25 76 ILE A C 1
ATOM 587 O O . ILE A 1 76 ? 10.816 9.569 -12.780 1.00 97.25 76 ILE A O 1
ATOM 591 N N . LYS A 1 77 ? 11.381 11.735 -12.573 1.00 96.44 77 LYS A N 1
ATOM 592 C CA . LYS A 1 77 ? 12.549 11.654 -13.467 1.00 96.44 77 LYS A CA 1
ATOM 593 C C . LYS A 1 77 ? 13.585 10.656 -12.942 1.00 96.44 77 LYS A C 1
ATOM 595 O O . LYS A 1 77 ? 14.086 9.823 -13.699 1.00 96.44 77 LYS A O 1
ATOM 600 N N . ARG A 1 78 ? 13.828 10.669 -11.628 1.00 95.50 78 ARG A N 1
ATOM 601 C CA . ARG A 1 78 ? 14.687 9.691 -10.955 1.00 95.50 78 ARG A CA 1
ATOM 602 C C . ARG A 1 78 ? 14.157 8.264 -11.100 1.00 95.50 78 ARG A C 1
ATOM 604 O O . ARG A 1 78 ? 14.935 7.365 -11.389 1.00 95.50 78 ARG A O 1
ATOM 611 N N . ASN A 1 79 ? 12.847 8.045 -10.968 1.00 96.69 79 ASN A N 1
ATOM 612 C CA . ASN A 1 79 ? 12.248 6.721 -11.157 1.00 96.69 79 ASN A CA 1
ATOM 613 C C . ASN A 1 79 ? 12.451 6.175 -12.581 1.00 96.69 79 ASN A C 1
ATOM 615 O O . ASN A 1 79 ? 12.724 4.984 -12.717 1.00 96.69 79 ASN A O 1
ATOM 619 N N . ILE A 1 80 ? 12.378 7.014 -13.623 1.00 97.12 80 ILE A N 1
ATOM 620 C CA . ILE A 1 80 ? 12.696 6.610 -15.009 1.00 97.12 80 ILE A CA 1
ATOM 621 C C . ILE A 1 80 ? 14.143 6.126 -15.101 1.00 97.12 80 ILE A C 1
ATOM 623 O O . ILE A 1 80 ? 14.400 5.020 -15.580 1.00 97.12 80 ILE A O 1
ATOM 627 N N . ARG A 1 81 ? 15.080 6.943 -14.607 1.00 95.94 81 ARG A N 1
ATOM 628 C CA . ARG A 1 81 ? 16.508 6.620 -14.624 1.00 95.94 81 ARG A CA 1
ATOM 629 C C . ARG A 1 81 ? 16.785 5.313 -13.892 1.00 95.94 81 ARG A C 1
ATOM 631 O O . ARG A 1 81 ? 17.404 4.420 -14.457 1.00 95.94 81 ARG A O 1
ATOM 638 N N . ASP A 1 82 ? 16.346 5.217 -12.642 1.00 95.12 82 ASP A N 1
ATOM 639 C CA . ASP A 1 82 ? 16.656 4.080 -11.780 1.00 95.12 82 ASP A CA 1
ATOM 640 C C . ASP A 1 82 ? 16.048 2.785 -12.350 1.00 95.12 82 ASP A C 1
ATOM 642 O O . ASP A 1 82 ? 16.699 1.744 -12.320 1.00 95.12 82 ASP A O 1
ATOM 646 N N . SER A 1 83 ? 14.855 2.857 -12.959 1.00 96.75 83 SER A N 1
ATOM 647 C CA . SER A 1 83 ? 14.225 1.712 -13.635 1.00 96.75 83 SER A CA 1
ATOM 648 C C . SER A 1 83 ? 15.065 1.189 -14.797 1.00 96.75 83 SER A C 1
ATOM 650 O O . SER A 1 83 ? 15.382 0.001 -14.830 1.00 96.75 83 SER A O 1
ATOM 652 N N . LEU A 1 84 ? 15.456 2.061 -15.733 1.00 96.62 84 LEU A N 1
ATOM 653 C CA . LEU A 1 84 ? 16.272 1.655 -16.882 1.00 96.62 84 LEU A CA 1
ATOM 654 C C . LEU A 1 84 ? 17.647 1.163 -16.453 1.00 96.62 84 LEU A C 1
ATOM 656 O O . LEU A 1 84 ? 18.093 0.121 -16.920 1.00 96.62 84 LEU A O 1
ATOM 660 N N . THR A 1 85 ? 18.300 1.864 -15.529 1.00 95.62 85 THR A N 1
ATOM 661 C CA . THR A 1 85 ? 19.606 1.452 -15.011 1.00 95.62 85 THR A CA 1
ATOM 662 C C . THR A 1 85 ? 19.541 0.071 -14.361 1.00 95.62 85 THR A C 1
ATOM 664 O O . THR A 1 85 ? 20.454 -0.729 -14.563 1.00 95.62 85 THR A O 1
ATOM 667 N N . SER A 1 86 ? 18.475 -0.242 -13.615 1.00 96.12 86 SER A N 1
ATOM 668 C CA . SER A 1 86 ? 18.273 -1.586 -13.062 1.00 96.12 86 SER A CA 1
ATOM 669 C C . SER A 1 86 ? 18.104 -2.647 -14.148 1.00 96.12 86 SER A C 1
ATOM 671 O O . SER A 1 86 ? 18.714 -3.705 -14.027 1.00 96.12 86 SER A O 1
ATOM 673 N N . ILE A 1 87 ? 17.336 -2.370 -15.210 1.00 97.81 87 ILE A N 1
ATOM 674 C CA . ILE A 1 87 ? 17.154 -3.310 -16.330 1.00 97.81 87 ILE A CA 1
ATOM 675 C C . ILE A 1 87 ? 18.491 -3.555 -17.038 1.00 97.81 87 ILE A C 1
ATOM 677 O O . ILE A 1 87 ? 18.924 -4.697 -17.131 1.00 97.81 87 ILE A O 1
ATOM 681 N N . ILE A 1 88 ? 19.196 -2.496 -17.449 1.00 96.94 88 ILE A N 1
ATOM 682 C CA . ILE A 1 88 ? 20.465 -2.614 -18.189 1.00 96.94 88 ILE A CA 1
ATOM 683 C C . ILE A 1 88 ? 21.510 -3.366 -17.353 1.00 96.94 88 ILE A C 1
ATOM 685 O O . ILE A 1 88 ? 22.185 -4.258 -17.851 1.00 96.94 88 ILE A O 1
ATOM 689 N N . ARG A 1 89 ? 21.621 -3.069 -16.051 1.00 95.75 89 ARG A N 1
ATOM 690 C CA . ARG A 1 89 ? 22.548 -3.787 -15.157 1.00 95.75 89 ARG A CA 1
ATOM 691 C C . ARG A 1 89 ? 22.178 -5.254 -14.943 1.00 95.75 89 ARG A C 1
ATOM 693 O O . ARG A 1 89 ? 23.036 -6.014 -14.492 1.00 95.75 89 ARG A O 1
ATOM 700 N N . ALA A 1 90 ? 20.920 -5.627 -15.159 1.00 97.00 90 ALA A N 1
ATOM 701 C CA . ALA A 1 90 ? 20.451 -6.995 -15.004 1.00 97.00 90 ALA A CA 1
ATOM 702 C C . ALA A 1 90 ? 20.688 -7.842 -16.259 1.00 97.00 90 ALA A C 1
ATOM 704 O O . ALA A 1 90 ? 20.898 -9.041 -16.108 1.00 97.00 90 ALA A O 1
ATOM 705 N N . MET A 1 91 ? 20.724 -7.235 -17.451 1.00 97.06 91 MET A N 1
ATOM 706 C CA . MET A 1 91 ? 20.905 -7.922 -18.740 1.00 97.06 91 MET A CA 1
ATOM 707 C C . MET A 1 91 ? 22.086 -8.908 -18.743 1.00 97.06 91 MET A C 1
ATOM 709 O O . MET A 1 91 ? 21.913 -10.061 -19.132 1.00 97.06 91 MET A O 1
ATOM 713 N N . ASP A 1 92 ? 23.237 -8.499 -18.199 1.00 95.06 92 ASP A N 1
ATOM 714 C CA . ASP A 1 92 ? 24.445 -9.340 -18.111 1.00 95.06 92 ASP A CA 1
ATOM 715 C C . ASP A 1 92 ? 24.450 -10.312 -16.914 1.00 95.06 92 ASP A C 1
ATOM 717 O O . ASP A 1 92 ? 25.305 -11.193 -16.823 1.00 95.06 92 ASP A O 1
ATOM 721 N N . LYS A 1 93 ? 23.549 -10.123 -15.941 1.00 94.19 93 LYS A N 1
ATOM 722 C CA . LYS A 1 93 ? 23.539 -10.863 -14.664 1.00 94.19 93 LYS A CA 1
ATOM 723 C C . LYS A 1 93 ? 22.515 -11.987 -14.618 1.00 94.19 93 LYS A C 1
ATOM 725 O O . LYS A 1 93 ? 22.730 -12.967 -13.906 1.00 94.19 93 LYS A O 1
ATOM 730 N N . ILE A 1 94 ? 21.389 -11.823 -15.305 1.00 94.12 94 ILE A N 1
ATOM 731 C CA . ILE A 1 94 ? 20.357 -12.858 -15.388 1.00 94.12 94 ILE A CA 1
ATOM 732 C C . ILE A 1 94 ? 20.866 -14.043 -16.213 1.00 94.12 94 ILE A C 1
ATOM 734 O O . ILE A 1 94 ? 21.743 -13.889 -17.058 1.00 94.12 94 ILE A O 1
ATOM 738 N N . ASN A 1 95 ? 20.336 -15.243 -15.964 1.00 91.88 95 ASN A N 1
ATOM 739 C CA . ASN A 1 95 ? 20.814 -16.468 -16.610 1.00 91.88 95 ASN A CA 1
ATOM 740 C C . ASN A 1 95 ? 19.673 -17.199 -17.343 1.00 91.88 95 ASN A C 1
ATOM 742 O O . ASN A 1 95 ? 18.732 -17.632 -16.677 1.00 91.88 95 ASN A O 1
ATOM 746 N N . PRO A 1 96 ? 19.724 -17.358 -18.680 1.00 95.00 96 PRO A N 1
ATOM 747 C CA . PRO A 1 96 ? 20.773 -16.863 -19.582 1.00 95.00 96 PRO A CA 1
ATOM 748 C C . PRO A 1 96 ? 20.785 -15.325 -19.663 1.00 95.00 96 PRO A C 1
ATOM 750 O O . PRO A 1 96 ? 19.734 -14.723 -19.416 1.00 95.00 96 PRO A O 1
ATOM 753 N N . PRO A 1 97 ? 21.928 -14.693 -19.991 1.00 96.50 97 PRO A N 1
ATOM 754 C CA . PRO A 1 97 ? 21.998 -13.248 -20.185 1.00 96.50 97 PRO A CA 1
ATOM 755 C C . PRO A 1 97 ? 21.164 -12.820 -21.394 1.00 96.50 97 PRO A C 1
ATOM 757 O O . PRO A 1 97 ? 20.825 -13.634 -22.258 1.00 96.50 97 PRO A O 1
ATOM 760 N N . VAL A 1 98 ? 20.814 -11.539 -21.435 1.00 97.19 98 VAL A N 1
ATOM 761 C CA . VAL A 1 98 ? 20.063 -10.926 -22.535 1.00 97.19 98 VAL A CA 1
ATOM 762 C C . VAL A 1 98 ? 20.938 -9.853 -23.164 1.00 97.19 98 VAL A C 1
ATOM 764 O O . VAL A 1 98 ? 21.503 -9.032 -22.455 1.00 97.19 98 VAL A O 1
ATOM 767 N N . GLU A 1 99 ? 21.042 -9.851 -24.487 1.00 96.25 99 GLU A N 1
ATOM 768 C CA . GLU A 1 99 ? 21.771 -8.825 -25.236 1.00 96.25 99 GLU A CA 1
ATOM 769 C C . GLU A 1 99 ? 20.799 -7.771 -25.778 1.00 96.25 99 GLU A C 1
ATOM 771 O O . GLU A 1 99 ? 19.596 -8.018 -25.889 1.00 96.25 99 GLU A O 1
ATOM 776 N N . LEU A 1 100 ? 21.317 -6.584 -26.101 1.00 97.44 100 LEU A N 1
ATOM 777 C CA . LEU A 1 100 ? 20.548 -5.576 -26.830 1.00 97.44 100 LEU A CA 1
ATOM 778 C C . LEU A 1 100 ? 20.207 -6.111 -28.222 1.00 97.44 100 LEU A C 1
ATOM 780 O O . LEU A 1 100 ? 21.055 -6.713 -28.880 1.00 97.44 100 LEU A O 1
ATOM 784 N N . GLU A 1 101 ? 18.986 -5.858 -28.685 1.00 96.94 101 GLU A N 1
ATOM 785 C CA . GLU A 1 101 ? 18.590 -6.206 -30.053 1.00 96.94 101 GLU A CA 1
ATOM 786 C C . GLU A 1 101 ? 19.406 -5.404 -31.075 1.00 96.94 101 GLU A C 1
ATOM 788 O O . GLU A 1 101 ? 19.840 -5.931 -32.101 1.00 96.94 101 GLU A O 1
ATOM 793 N N . HIS A 1 102 ? 19.640 -4.129 -30.764 1.00 95.31 102 HIS A N 1
ATOM 794 C CA . HIS A 1 102 ? 20.315 -3.177 -31.631 1.00 95.31 102 HIS A CA 1
ATOM 795 C C . HIS A 1 102 ? 21.684 -2.784 -31.047 1.00 95.31 102 HIS A C 1
ATOM 797 O O . HIS A 1 102 ? 21.735 -2.061 -30.048 1.00 95.31 102 HIS A O 1
ATOM 803 N N . PRO A 1 103 ? 22.818 -3.194 -31.651 1.00 94.50 103 PRO A N 1
ATOM 804 C CA . PRO A 1 103 ? 24.157 -2.859 -31.150 1.00 94.50 103 PRO A CA 1
ATOM 805 C C . PRO A 1 103 ? 24.432 -1.351 -31.041 1.00 94.50 103 PRO A C 1
ATOM 807 O O . PRO A 1 103 ? 25.221 -0.918 -30.200 1.00 94.50 103 PRO A O 1
ATOM 810 N N . GLU A 1 104 ? 23.769 -0.526 -31.854 1.00 95.50 104 GLU A N 1
ATOM 811 C CA . GLU A 1 104 ? 23.822 0.936 -31.770 1.00 95.50 104 GLU A CA 1
ATOM 812 C C . GLU A 1 104 ? 23.316 1.487 -30.425 1.00 95.50 104 GLU A C 1
ATOM 814 O O . GLU A 1 104 ? 23.761 2.553 -29.988 1.00 95.50 104 GLU A O 1
ATOM 819 N N . ASN A 1 105 ? 22.466 0.736 -29.718 1.00 97.31 105 ASN A N 1
ATOM 820 C CA . ASN A 1 105 ? 21.949 1.108 -28.403 1.00 97.31 105 ASN A CA 1
ATOM 821 C C . ASN A 1 105 ? 22.983 0.937 -27.279 1.00 97.31 105 ASN A C 1
ATOM 823 O O . ASN A 1 105 ? 22.751 1.401 -26.159 1.00 97.31 105 ASN A O 1
ATOM 827 N N . GLN A 1 106 ? 24.162 0.372 -27.564 1.00 96.62 106 GLN A N 1
ATOM 828 C CA . GLN A 1 106 ? 25.241 0.236 -26.585 1.00 96.62 106 GLN A CA 1
ATOM 829 C C . GLN A 1 106 ? 25.729 1.596 -26.053 1.00 96.62 106 GLN A C 1
ATOM 831 O O . GLN A 1 106 ? 26.040 1.727 -24.866 1.00 96.62 106 GLN A O 1
ATOM 836 N N . GLY A 1 107 ? 25.781 2.622 -26.910 1.00 97.06 107 GLY A N 1
ATOM 837 C CA . GLY A 1 107 ? 26.136 3.991 -26.518 1.00 97.06 107 GLY A CA 1
ATOM 838 C C . GLY A 1 107 ? 25.140 4.582 -25.508 1.00 97.06 107 GLY A C 1
ATOM 839 O O . GLY A 1 107 ? 25.550 4.919 -24.392 1.00 97.06 107 GLY A O 1
ATOM 840 N N . PRO A 1 108 ? 23.837 4.643 -25.848 1.00 96.88 108 PRO A N 1
ATOM 841 C CA . PRO A 1 108 ? 22.763 5.004 -24.921 1.00 96.88 108 PRO A CA 1
ATOM 842 C C . PRO A 1 108 ? 22.775 4.200 -23.610 1.00 96.88 108 PRO A C 1
ATOM 844 O O . PRO A 1 108 ? 22.669 4.780 -22.529 1.00 96.88 108 PRO A O 1
ATOM 847 N N . ALA A 1 109 ? 22.953 2.875 -23.669 1.00 96.19 109 ALA A N 1
ATOM 848 C CA . ALA A 1 109 ? 23.001 2.027 -22.475 1.00 96.19 109 ALA A CA 1
ATOM 849 C C . ALA A 1 109 ? 24.186 2.387 -21.563 1.00 96.19 109 ALA A C 1
ATOM 851 O O . ALA A 1 109 ? 24.036 2.518 -20.345 1.00 96.19 109 ALA A O 1
ATOM 852 N N . THR A 1 110 ? 25.356 2.632 -22.161 1.00 96.00 110 THR A N 1
ATOM 853 C CA . THR A 1 110 ? 26.550 3.081 -21.435 1.00 96.00 110 THR A CA 1
ATOM 854 C C . THR A 1 110 ? 26.313 4.444 -20.789 1.00 96.00 110 THR A C 1
ATOM 856 O O . THR A 1 110 ? 26.609 4.604 -19.607 1.00 96.00 110 THR A O 1
ATOM 859 N N . TYR A 1 111 ? 25.714 5.398 -21.513 1.00 95.50 111 TYR A N 1
ATOM 860 C CA . TYR A 1 111 ? 25.359 6.722 -20.989 1.00 95.50 111 TYR A CA 1
ATOM 861 C C . TYR A 1 111 ? 24.479 6.637 -19.733 1.00 95.50 111 TYR A C 1
ATOM 863 O O . TYR A 1 111 ? 24.722 7.350 -18.755 1.00 95.50 111 TYR A O 1
ATOM 871 N N . MET A 1 112 ? 23.487 5.739 -19.727 1.00 94.56 112 MET A N 1
ATOM 872 C CA . MET A 1 112 ? 22.601 5.542 -18.573 1.00 94.56 112 MET A CA 1
ATOM 873 C C . MET A 1 112 ? 23.362 5.064 -17.330 1.00 94.56 112 MET A C 1
ATOM 875 O O . MET A 1 112 ? 23.080 5.511 -16.217 1.00 94.56 112 MET A O 1
ATOM 879 N N . ILE A 1 113 ? 24.354 4.187 -17.509 1.00 91.69 113 ILE A N 1
ATOM 880 C CA . ILE A 1 113 ? 25.140 3.626 -16.404 1.00 91.69 113 ILE A CA 1
ATOM 881 C C . ILE A 1 113 ? 26.204 4.606 -15.898 1.00 91.69 113 ILE A C 1
ATOM 883 O O . ILE A 1 113 ? 26.422 4.683 -14.687 1.00 91.69 113 ILE A O 1
ATOM 887 N N . THR A 1 114 ? 26.892 5.311 -16.797 1.00 90.44 114 THR A N 1
ATOM 888 C CA . THR A 1 114 ? 28.094 6.089 -16.458 1.00 90.44 114 THR A CA 1
ATOM 889 C C . THR A 1 114 ? 27.796 7.560 -16.194 1.00 90.44 114 THR A C 1
ATOM 891 O O . THR A 1 114 ? 28.283 8.106 -15.205 1.00 90.44 114 THR A O 1
ATOM 894 N N . THR A 1 115 ? 26.976 8.195 -17.032 1.00 87.81 115 THR A N 1
ATOM 895 C CA . THR A 1 115 ? 26.705 9.638 -16.969 1.00 87.81 115 THR A CA 1
ATOM 896 C C . THR A 1 115 ? 25.451 9.934 -16.152 1.00 87.81 115 THR A C 1
ATOM 898 O O . THR A 1 115 ? 25.497 10.752 -15.234 1.00 87.81 115 THR A O 1
ATOM 901 N N . ALA A 1 116 ? 24.337 9.245 -16.424 1.00 85.38 116 ALA A N 1
ATOM 902 C CA . ALA A 1 116 ? 23.056 9.549 -15.775 1.00 85.38 116 ALA A CA 1
ATOM 903 C C . ALA A 1 116 ? 23.014 9.194 -14.275 1.00 85.38 116 ALA A C 1
ATOM 905 O O . ALA A 1 116 ? 22.154 9.677 -13.538 1.00 85.38 116 ALA A O 1
ATOM 906 N N . HIS A 1 117 ? 23.951 8.371 -13.797 1.00 82.12 117 HIS A N 1
ATOM 907 C CA . HIS A 1 117 ? 24.022 7.908 -12.410 1.00 82.12 117 HIS A CA 1
ATOM 908 C C . HIS A 1 117 ? 24.464 8.987 -11.398 1.00 82.12 117 HIS A C 1
ATOM 910 O O . HIS A 1 117 ? 24.476 8.724 -10.194 1.00 82.12 117 HIS A O 1
ATOM 916 N N . SER A 1 118 ? 24.841 10.193 -11.838 1.00 84.31 118 SER A N 1
ATOM 917 C CA . SER A 1 118 ? 25.251 11.256 -10.914 1.00 84.31 118 SER A CA 1
ATOM 918 C C . SER A 1 118 ? 24.111 11.675 -9.966 1.00 84.31 118 SER A C 1
ATOM 920 O O . SER A 1 118 ? 22.920 11.573 -10.284 1.00 84.31 118 SER A O 1
ATOM 922 N N . LEU A 1 119 ? 24.473 12.103 -8.751 1.00 77.19 119 LEU A N 1
ATOM 923 C CA . LEU A 1 119 ? 23.500 12.553 -7.744 1.00 77.19 119 LEU A CA 1
ATOM 924 C C . LEU A 1 119 ? 22.812 13.855 -8.176 1.00 77.19 119 LEU A C 1
ATOM 926 O O . LEU A 1 119 ? 21.596 13.965 -8.045 1.00 77.19 119 LEU A O 1
ATOM 930 N N . ASP A 1 120 ? 23.577 14.771 -8.770 1.00 83.50 120 ASP A N 1
ATOM 931 C CA . ASP A 1 120 ? 23.117 16.082 -9.245 1.00 83.50 120 ASP A CA 1
ATOM 932 C C . ASP A 1 120 ? 22.745 16.069 -10.738 1.00 83.50 120 ASP A C 1
ATOM 934 O O . ASP A 1 120 ? 22.922 17.057 -11.449 1.00 83.50 120 ASP A O 1
ATOM 938 N N . PHE A 1 121 ? 22.275 14.926 -11.244 1.00 90.69 121 PHE A N 1
ATOM 939 C CA . PHE A 1 121 ? 21.894 14.795 -12.645 1.00 90.69 121 PHE A CA 1
ATOM 940 C C . PHE A 1 121 ? 20.704 15.708 -12.976 1.00 90.69 121 PHE A C 1
ATOM 942 O O . PHE A 1 121 ? 19.656 15.638 -12.332 1.00 90.69 121 PHE A O 1
ATOM 949 N N . ASP A 1 122 ? 20.851 16.549 -13.999 1.00 90.69 122 ASP A N 1
ATOM 950 C CA . ASP A 1 122 ? 19.885 17.585 -14.384 1.00 90.69 122 ASP A CA 1
ATOM 951 C C . ASP A 1 122 ? 18.797 17.088 -15.353 1.00 90.69 122 ASP A C 1
ATOM 953 O O . ASP A 1 122 ? 17.837 17.807 -15.637 1.00 90.69 122 ASP A O 1
ATOM 957 N N . TYR A 1 123 ? 18.891 15.827 -15.792 1.00 93.88 123 TYR A N 1
ATOM 958 C CA . TYR A 1 123 ? 17.971 15.182 -16.733 1.00 93.88 123 TYR A CA 1
ATOM 959 C C . TYR A 1 123 ? 17.822 15.996 -18.031 1.00 93.88 123 TYR A C 1
ATOM 961 O O . TYR A 1 123 ? 16.741 16.532 -18.307 1.00 93.88 123 TYR A O 1
ATOM 969 N N . PRO A 1 124 ? 18.893 16.096 -18.841 1.00 94.88 124 PRO A N 1
ATOM 970 C CA . PRO A 1 124 ? 18.873 16.847 -20.086 1.00 94.88 124 PRO A CA 1
ATOM 971 C C . PRO A 1 124 ? 17.977 16.154 -21.119 1.00 94.88 124 PRO A C 1
ATOM 973 O O . PRO A 1 124 ? 17.640 14.978 -20.998 1.00 94.88 124 PRO A O 1
ATOM 976 N N . HIS A 1 125 ? 17.611 16.860 -22.189 1.00 93.94 125 HIS A N 1
ATOM 977 C CA . HIS A 1 125 ? 16.771 16.298 -23.254 1.00 93.94 125 HIS A CA 1
ATOM 978 C C . HIS A 1 125 ? 17.350 14.997 -23.844 1.00 93.94 125 HIS A C 1
ATOM 980 O O . HIS A 1 125 ? 16.596 14.075 -24.143 1.00 93.94 125 HIS A O 1
ATOM 986 N N . GLU A 1 126 ? 18.679 14.908 -23.956 1.00 95.31 126 GLU A N 1
ATOM 987 C CA . GLU A 1 126 ? 19.404 13.715 -24.411 1.00 95.31 126 GLU A CA 1
ATOM 988 C C . GLU A 1 126 ? 19.097 12.469 -23.561 1.00 95.31 126 GLU A C 1
ATOM 990 O O . GLU A 1 126 ? 18.900 11.389 -24.112 1.00 95.31 126 GLU A O 1
ATOM 995 N N . PHE A 1 127 ? 18.963 12.610 -22.237 1.00 96.94 127 PHE A N 1
ATOM 996 C CA . PHE A 1 127 ? 18.610 11.494 -21.355 1.00 96.94 127 PHE A CA 1
ATOM 997 C C . PHE A 1 127 ? 17.271 10.863 -21.741 1.00 96.94 127 PHE A C 1
ATOM 999 O O . PHE A 1 127 ? 17.148 9.641 -21.788 1.00 96.94 127 PHE A O 1
ATOM 1006 N N . PHE A 1 128 ? 16.266 11.690 -22.032 1.00 97.25 128 PHE A N 1
ATOM 1007 C CA . PHE A 1 128 ? 14.942 11.194 -22.394 1.00 97.25 128 PHE A CA 1
ATOM 1008 C C . PHE A 1 128 ? 14.916 10.567 -23.795 1.00 97.25 128 PHE A C 1
ATOM 1010 O O . PHE A 1 128 ? 14.139 9.641 -24.014 1.00 97.25 128 PHE A O 1
ATOM 1017 N N . GLU A 1 129 ? 15.764 11.023 -24.724 1.00 96.56 129 GLU A N 1
ATOM 1018 C CA . GLU A 1 129 ? 15.940 10.367 -26.030 1.00 96.56 129 GLU A CA 1
ATOM 1019 C C . GLU A 1 129 ? 16.539 8.969 -25.864 1.00 96.56 129 GLU A C 1
ATOM 1021 O O . GLU A 1 129 ? 15.959 7.991 -26.338 1.00 96.56 129 GLU A O 1
ATOM 1026 N N . HIS A 1 130 ? 17.638 8.856 -25.111 1.00 97.50 130 HIS A N 1
ATOM 1027 C CA . HIS A 1 130 ? 18.269 7.568 -24.811 1.00 97.50 130 HIS A CA 1
ATOM 1028 C C . HIS A 1 130 ? 17.297 6.624 -24.107 1.00 97.50 130 HIS A C 1
ATOM 1030 O O . HIS A 1 130 ? 17.156 5.472 -24.510 1.00 97.50 130 HIS A O 1
ATOM 1036 N N . ALA A 1 131 ? 16.564 7.117 -23.106 1.00 97.81 131 ALA A N 1
ATOM 1037 C CA . ALA A 1 131 ? 15.556 6.336 -22.397 1.00 97.81 131 ALA A CA 1
ATOM 1038 C C . ALA A 1 131 ? 14.442 5.822 -23.326 1.00 97.81 131 ALA A C 1
ATOM 1040 O O . ALA A 1 131 ? 14.045 4.662 -23.222 1.00 97.81 131 ALA A O 1
ATOM 1041 N N . ALA A 1 132 ? 13.950 6.662 -24.243 1.00 97.62 132 ALA A N 1
ATOM 1042 C CA . ALA A 1 132 ? 12.890 6.290 -25.176 1.00 97.62 132 ALA A CA 1
ATOM 1043 C C . ALA A 1 132 ? 13.354 5.281 -26.239 1.00 97.62 132 ALA A C 1
ATOM 1045 O O . ALA A 1 132 ? 12.568 4.417 -26.628 1.00 97.62 132 ALA A O 1
ATOM 1046 N N . ILE A 1 133 ? 14.599 5.389 -26.712 1.00 97.69 133 ILE A N 1
ATOM 1047 C CA . ILE A 1 133 ? 15.193 4.440 -27.665 1.00 97.69 133 ILE A CA 1
ATOM 1048 C C . ILE A 1 133 ? 15.432 3.093 -26.980 1.00 97.69 133 ILE A C 1
ATOM 1050 O O . ILE A 1 133 ? 14.963 2.071 -27.472 1.00 97.69 133 ILE A O 1
ATOM 1054 N N . LEU A 1 134 ? 16.075 3.097 -25.808 1.00 98.12 134 LEU A N 1
ATOM 1055 C CA . LEU A 1 134 ? 16.363 1.879 -25.048 1.00 98.12 134 LEU A CA 1
ATOM 1056 C C . LEU A 1 134 ? 15.091 1.137 -24.651 1.00 98.12 134 LEU A C 1
ATOM 1058 O O . LEU A 1 134 ? 15.029 -0.077 -24.781 1.00 98.12 134 LEU A O 1
ATOM 1062 N N . TRP A 1 135 ? 14.047 1.842 -24.205 1.00 98.06 135 TRP A N 1
ATOM 1063 C CA . TRP A 1 135 ? 12.797 1.181 -23.829 1.00 98.06 135 TRP A CA 1
ATOM 1064 C C . TRP A 1 135 ? 12.106 0.479 -25.008 1.00 98.06 135 TRP A C 1
ATOM 1066 O O . TRP A 1 135 ? 11.333 -0.445 -24.787 1.00 98.06 135 TRP A O 1
ATOM 1076 N N . LYS A 1 136 ? 12.388 0.867 -26.256 1.00 97.75 136 LYS A N 1
ATOM 1077 C CA . LYS A 1 136 ? 11.839 0.202 -27.449 1.00 97.75 136 LYS A CA 1
ATOM 1078 C C . LYS A 1 136 ? 12.654 -1.006 -27.920 1.00 97.75 136 LYS A C 1
ATOM 1080 O O . LYS A 1 136 ? 12.154 -1.737 -28.766 1.00 97.75 136 LYS A O 1
ATOM 1085 N N . ASP A 1 137 ? 13.865 -1.204 -27.405 1.00 98.44 137 ASP A N 1
ATOM 1086 C CA . ASP A 1 137 ? 14.738 -2.326 -27.763 1.00 98.44 137 ASP A CA 1
ATOM 1087 C C . ASP A 1 137 ? 14.156 -3.656 -27.249 1.00 98.44 137 ASP A C 1
ATOM 1089 O O . ASP A 1 137 ? 13.814 -3.767 -26.064 1.00 98.44 137 ASP A O 1
ATOM 1093 N N . ALA A 1 138 ? 14.038 -4.679 -28.108 1.00 98.00 138 ALA A N 1
ATOM 1094 C CA . ALA A 1 138 ? 13.448 -5.951 -27.693 1.00 98.00 138 ALA A CA 1
ATOM 1095 C C . ALA A 1 138 ? 14.293 -6.692 -26.648 1.00 98.00 138 ALA A C 1
ATOM 1097 O O . ALA A 1 138 ? 13.730 -7.435 -25.845 1.00 98.00 138 ALA A O 1
ATOM 1098 N N . GLY A 1 139 ? 15.609 -6.470 -26.597 1.00 97.94 139 GLY A N 1
ATOM 1099 C CA . GLY A 1 139 ? 16.481 -6.992 -25.545 1.00 97.94 139 GLY A CA 1
ATOM 1100 C C . GLY A 1 139 ? 16.148 -6.390 -24.179 1.00 97.94 139 GLY A C 1
ATOM 1101 O O . GLY A 1 139 ? 15.999 -7.108 -23.188 1.00 97.94 139 GLY A O 1
ATOM 1102 N N . ILE A 1 140 ? 15.929 -5.073 -24.124 1.00 98.19 140 ILE A N 1
ATOM 1103 C CA . ILE A 1 140 ? 15.487 -4.382 -22.901 1.00 98.19 140 ILE A CA 1
ATOM 1104 C C . ILE A 1 140 ? 14.101 -4.873 -22.468 1.00 98.19 140 ILE A C 1
ATOM 1106 O O . ILE A 1 140 ? 13.903 -5.171 -21.287 1.00 98.19 140 ILE A O 1
ATOM 1110 N N . GLN A 1 141 ? 13.159 -5.012 -23.408 1.00 98.06 141 GLN A N 1
ATOM 1111 C CA . GLN A 1 141 ? 11.828 -5.562 -23.124 1.00 98.06 141 GLN A CA 1
ATOM 1112 C C . GLN A 1 141 ? 11.908 -7.008 -22.614 1.00 98.06 141 GLN A C 1
ATOM 1114 O O . GLN A 1 141 ? 11.311 -7.333 -21.591 1.00 98.06 141 GLN A O 1
ATOM 1119 N N . ALA A 1 142 ? 12.705 -7.867 -23.255 1.00 97.19 142 ALA A N 1
ATOM 1120 C CA . ALA A 1 142 ? 12.892 -9.256 -22.840 1.00 97.19 142 ALA A CA 1
ATOM 1121 C C . ALA A 1 142 ? 13.523 -9.373 -21.442 1.00 97.19 142 ALA A C 1
ATOM 1123 O O . ALA A 1 142 ? 13.136 -10.242 -20.656 1.00 97.19 142 ALA A O 1
ATOM 1124 N N . CYS A 1 143 ? 14.463 -8.486 -21.100 1.00 97.94 143 CYS A N 1
ATOM 1125 C CA . CYS A 1 143 ? 15.017 -8.406 -19.751 1.00 97.94 143 CYS A CA 1
ATOM 1126 C C . CYS A 1 143 ? 13.959 -7.947 -18.734 1.00 97.94 143 CYS A C 1
ATOM 1128 O O . CYS A 1 143 ? 13.854 -8.533 -17.656 1.00 97.94 143 CYS A O 1
ATOM 1130 N N . TYR A 1 144 ? 13.138 -6.948 -19.077 1.00 97.00 144 TYR A N 1
ATOM 1131 C CA . TYR A 1 144 ? 12.050 -6.469 -18.219 1.00 97.00 144 TYR A CA 1
ATOM 1132 C C . TYR A 1 144 ? 10.984 -7.543 -17.946 1.00 97.00 144 TYR A C 1
ATOM 1134 O O . TYR A 1 144 ? 10.542 -7.688 -16.808 1.00 97.00 144 TYR A O 1
ATOM 1142 N N . GLU A 1 145 ? 10.629 -8.368 -18.932 1.00 94.31 145 GLU A N 1
ATOM 1143 C CA . GLU A 1 145 ? 9.722 -9.511 -18.728 1.00 94.31 145 GLU A CA 1
ATOM 1144 C C . GLU A 1 145 ? 10.274 -10.539 -17.721 1.00 94.31 145 GLU A C 1
ATOM 1146 O O . GLU A 1 145 ? 9.533 -11.317 -17.117 1.00 94.31 145 GLU A O 1
ATOM 1151 N N . ARG A 1 146 ? 11.586 -10.517 -17.472 1.00 94.88 146 ARG A N 1
ATOM 1152 C CA . ARG A 1 146 ? 12.291 -11.334 -16.474 1.00 94.88 146 ARG A CA 1
ATOM 1153 C C . ARG A 1 146 ? 12.630 -10.559 -15.201 1.00 94.88 146 ARG A C 1
ATOM 1155 O O . ARG A 1 146 ? 13.428 -11.018 -14.387 1.00 94.88 146 ARG A O 1
ATOM 1162 N N . ALA A 1 147 ? 11.972 -9.425 -14.961 1.00 93.75 147 ALA A N 1
ATOM 1163 C CA . ALA A 1 147 ? 12.218 -8.571 -13.801 1.00 93.75 147 ALA A CA 1
ATOM 1164 C C . ALA A 1 147 ? 11.970 -9.225 -12.434 1.00 93.75 147 ALA A C 1
ATOM 1166 O O . ALA A 1 147 ? 12.303 -8.641 -11.411 1.00 93.75 147 ALA A O 1
ATOM 1167 N N . ASN A 1 148 ? 11.412 -10.437 -12.377 1.00 91.56 148 ASN A N 1
ATOM 1168 C CA . ASN A 1 148 ? 11.341 -11.210 -11.140 1.00 91.56 148 ASN A CA 1
ATOM 1169 C C . ASN A 1 148 ? 12.693 -11.813 -10.707 1.00 91.56 148 ASN A C 1
ATOM 1171 O O . ASN A 1 148 ? 12.798 -12.292 -9.580 1.00 91.56 148 ASN A O 1
ATOM 1175 N N . GLU A 1 149 ? 13.691 -11.833 -11.595 1.00 93.25 149 GLU A N 1
ATOM 1176 C CA . GLU A 1 149 ? 15.038 -12.369 -11.349 1.00 93.25 149 GLU A CA 1
ATOM 1177 C C . GLU A 1 149 ? 15.993 -11.327 -10.742 1.00 93.25 149 GLU A C 1
ATOM 1179 O O . GLU A 1 149 ? 17.107 -11.663 -10.351 1.00 93.25 149 GLU A O 1
ATOM 1184 N N . TYR A 1 150 ? 15.572 -10.063 -10.646 1.00 94.19 150 TYR A N 1
ATOM 1185 C CA . TYR A 1 150 ? 16.359 -8.965 -10.085 1.00 94.19 150 TYR A CA 1
ATOM 1186 C C . TYR A 1 150 ? 15.457 -7.926 -9.403 1.00 94.19 150 TYR A C 1
ATOM 1188 O O . TYR A 1 150 ? 14.239 -8.065 -9.353 1.00 94.19 150 TYR A O 1
ATOM 1196 N N . GLN A 1 151 ? 16.051 -6.880 -8.823 1.00 92.62 151 GLN A N 1
ATOM 1197 C CA . GLN A 1 151 ? 15.302 -5.838 -8.117 1.00 92.62 151 GLN A CA 1
ATOM 1198 C C . GLN A 1 151 ? 14.967 -4.669 -9.051 1.00 92.62 151 GLN A C 1
ATOM 1200 O O . GLN A 1 151 ? 15.859 -4.003 -9.585 1.00 92.62 151 GLN A O 1
ATOM 1205 N N . ILE A 1 152 ? 13.674 -4.389 -9.207 1.00 93.75 152 ILE A N 1
ATOM 1206 C CA . ILE A 1 152 ? 13.151 -3.245 -9.959 1.00 93.75 152 ILE A CA 1
ATOM 1207 C C . ILE A 1 152 ? 11.983 -2.604 -9.206 1.00 93.75 152 ILE A C 1
ATOM 1209 O O . ILE A 1 152 ? 11.272 -3.266 -8.452 1.00 93.75 152 ILE A O 1
ATOM 1213 N N . ILE A 1 153 ? 11.773 -1.306 -9.423 1.00 91.94 153 ILE A N 1
ATOM 1214 C CA . ILE A 1 153 ? 10.621 -0.586 -8.877 1.00 91.94 153 ILE A CA 1
ATOM 1215 C C . ILE A 1 153 ? 9.359 -0.855 -9.709 1.00 91.94 153 ILE A C 1
ATOM 1217 O O . ILE A 1 153 ? 9.402 -0.876 -10.938 1.00 91.94 153 ILE A O 1
ATOM 1221 N N . ASP A 1 154 ? 8.209 -0.989 -9.044 1.00 90.06 154 ASP A N 1
ATOM 1222 C CA . ASP A 1 154 ? 6.944 -1.378 -9.698 1.00 90.06 154 ASP A CA 1
ATOM 1223 C C . ASP A 1 154 ? 6.457 -0.376 -10.760 1.00 90.06 154 ASP A C 1
ATOM 1225 O O . ASP A 1 154 ? 5.712 -0.725 -11.671 1.00 90.06 154 ASP A O 1
ATOM 1229 N N . CYS A 1 155 ? 6.848 0.896 -10.646 1.00 94.50 155 CYS A N 1
ATOM 1230 C CA . CYS A 1 155 ? 6.405 1.952 -11.553 1.00 94.50 155 CYS A CA 1
ATOM 1231 C C . CYS A 1 155 ? 7.220 2.051 -12.851 1.00 94.50 155 CYS A C 1
ATOM 1233 O O . CYS A 1 155 ? 6.924 2.931 -13.661 1.00 94.50 155 CYS A O 1
ATOM 1235 N N . ALA A 1 156 ? 8.201 1.160 -13.055 1.00 96.31 156 ALA A N 1
ATOM 1236 C CA . ALA A 1 156 ? 9.101 1.161 -14.205 1.00 96.31 156 ALA A CA 1
ATOM 1237 C C . ALA A 1 156 ? 8.346 1.274 -15.533 1.00 96.31 156 ALA A C 1
ATOM 1239 O O . ALA A 1 156 ? 8.440 2.301 -16.200 1.00 96.31 156 ALA A O 1
ATOM 1240 N N . LYS A 1 157 ? 7.518 0.280 -15.873 1.00 96.12 157 LYS A N 1
ATOM 1241 C CA . LYS A 1 157 ? 6.748 0.277 -17.125 1.00 96.12 157 LYS A CA 1
ATOM 1242 C C . LYS A 1 157 ? 5.871 1.520 -17.285 1.00 96.12 157 LYS A C 1
ATOM 1244 O O . LYS A 1 157 ? 5.891 2.160 -18.328 1.00 96.12 157 LYS A O 1
ATOM 1249 N N . TYR A 1 158 ? 5.164 1.919 -16.229 1.00 96.94 158 TYR A N 1
ATOM 1250 C CA . TYR A 1 158 ? 4.244 3.060 -16.267 1.00 96.94 158 TYR A CA 1
ATOM 1251 C C . TYR A 1 158 ? 4.915 4.393 -16.637 1.00 96.94 158 TYR A C 1
ATOM 1253 O O . TYR A 1 158 ? 4.312 5.215 -17.333 1.00 96.94 158 TYR A O 1
ATOM 1261 N N . PHE A 1 159 ? 6.132 4.646 -16.149 1.00 98.19 159 PHE A N 1
ATOM 1262 C CA . PHE A 1 159 ? 6.867 5.860 -16.509 1.00 98.19 159 PHE A CA 1
ATOM 1263 C C . PHE A 1 159 ? 7.682 5.695 -17.790 1.00 98.19 159 PHE A C 1
ATOM 1265 O O . PHE A 1 159 ? 7.777 6.653 -18.553 1.00 98.19 159 PHE A O 1
ATOM 1272 N N . LEU A 1 160 ? 8.214 4.500 -18.063 1.00 97.94 160 LEU A N 1
ATOM 1273 C CA . LEU A 1 160 ? 8.978 4.230 -19.281 1.00 97.94 160 LEU A CA 1
ATOM 1274 C C . LEU A 1 160 ? 8.118 4.312 -20.548 1.00 97.94 160 LEU A C 1
ATOM 1276 O O . LEU A 1 160 ? 8.528 4.937 -21.525 1.00 97.94 160 LEU A O 1
ATOM 1280 N N . ASP A 1 161 ? 6.871 3.838 -20.489 1.00 97.81 161 ASP A N 1
ATOM 1281 C CA . ASP A 1 161 ? 5.892 3.992 -21.574 1.00 97.81 161 ASP A CA 1
ATOM 1282 C C . ASP A 1 161 ? 5.569 5.478 -21.873 1.00 97.81 161 ASP A C 1
ATOM 1284 O O . ASP A 1 161 ? 5.121 5.822 -22.968 1.00 97.81 161 ASP A O 1
ATOM 1288 N N . ARG A 1 162 ? 5.828 6.387 -20.920 1.00 97.25 162 ARG A N 1
ATOM 1289 C CA . ARG A 1 162 ? 5.452 7.814 -20.976 1.00 97.25 162 ARG A CA 1
ATOM 1290 C C . ARG A 1 162 ? 6.635 8.768 -20.831 1.00 97.25 162 ARG A C 1
ATOM 1292 O O . ARG A 1 162 ? 6.462 9.939 -20.495 1.00 97.25 162 ARG A O 1
ATOM 1299 N N . VAL A 1 163 ? 7.844 8.305 -21.154 1.00 97.19 163 VAL A N 1
ATOM 1300 C CA . VAL A 1 163 ? 9.067 9.134 -21.179 1.00 97.19 163 VAL A CA 1
ATOM 1301 C C . VAL A 1 163 ? 8.859 10.419 -21.990 1.00 97.19 163 VAL A C 1
ATOM 1303 O O . VAL A 1 163 ? 9.296 11.492 -21.580 1.00 97.19 163 VAL A O 1
ATOM 1306 N N . HIS A 1 164 ? 8.132 10.329 -23.105 1.00 95.50 164 HIS A N 1
ATOM 1307 C CA . HIS A 1 164 ? 7.837 11.453 -23.994 1.00 95.50 164 HIS A CA 1
ATOM 1308 C C . HIS A 1 164 ? 6.927 12.531 -23.372 1.00 95.50 164 HIS A C 1
ATOM 1310 O O . HIS A 1 164 ? 7.035 13.699 -23.750 1.00 95.50 164 HIS A O 1
ATOM 1316 N N . GLU A 1 165 ? 6.062 12.160 -22.422 1.00 96.69 165 GLU A N 1
ATOM 1317 C CA . GLU A 1 165 ? 5.226 13.094 -21.656 1.00 96.69 165 GLU A CA 1
ATOM 1318 C C . GLU A 1 165 ? 6.058 13.780 -20.567 1.00 96.69 165 GLU A C 1
ATOM 1320 O O . GLU A 1 165 ? 6.061 15.005 -20.465 1.00 96.69 165 GLU A O 1
ATOM 1325 N N . VAL A 1 166 ? 6.822 12.996 -19.793 1.00 96.50 166 VAL A N 1
ATOM 1326 C CA . VAL A 1 166 ? 7.630 13.484 -18.654 1.00 96.50 166 VAL A CA 1
ATOM 1327 C C . VAL A 1 166 ? 8.750 14.433 -19.095 1.00 96.50 166 VAL A C 1
ATOM 1329 O O . VAL A 1 166 ? 9.169 15.314 -18.344 1.00 96.50 166 VAL A O 1
ATOM 1332 N N . LYS A 1 167 ? 9.234 14.267 -20.326 1.00 95.50 167 LYS A N 1
ATOM 1333 C CA . LYS A 1 167 ? 10.263 15.106 -20.946 1.00 95.50 167 LYS A CA 1
ATOM 1334 C C . LYS A 1 167 ? 9.801 16.544 -21.226 1.00 95.50 167 LYS A C 1
ATOM 1336 O O . LYS A 1 167 ? 10.645 17.432 -21.349 1.00 95.50 167 LYS A O 1
ATOM 1341 N N . GLN A 1 168 ? 8.497 16.785 -21.376 1.00 95.62 168 GLN A N 1
ATOM 1342 C CA . GLN A 1 168 ? 7.982 18.101 -21.762 1.00 95.62 168 GLN A CA 1
ATOM 1343 C C . GLN A 1 168 ? 8.286 19.156 -20.690 1.00 95.62 168 GLN A C 1
ATOM 1345 O O . GLN A 1 168 ? 8.156 18.903 -19.494 1.00 95.62 168 GLN A O 1
ATOM 1350 N N . SER A 1 169 ? 8.651 20.372 -21.105 1.00 92.69 169 SER A N 1
ATOM 1351 C CA . SER A 1 169 ? 8.981 21.463 -20.170 1.00 92.69 169 SER A CA 1
ATOM 1352 C C . SER A 1 169 ? 7.786 21.926 -19.332 1.00 92.69 169 SER A C 1
ATOM 1354 O O . SER A 1 169 ? 7.969 22.457 -18.241 1.00 92.69 169 SER A O 1
ATOM 1356 N N . ASN A 1 170 ? 6.568 21.706 -19.827 1.00 94.56 170 ASN A N 1
ATOM 1357 C CA . ASN A 1 170 ? 5.308 21.997 -19.149 1.00 94.56 170 ASN A CA 1
ATOM 1358 C C . ASN A 1 170 ? 4.684 20.760 -18.477 1.00 94.56 170 ASN A C 1
ATOM 1360 O O . ASN A 1 170 ? 3.500 20.795 -18.138 1.00 94.56 170 ASN A O 1
ATOM 1364 N N . TYR A 1 171 ? 5.437 19.666 -18.31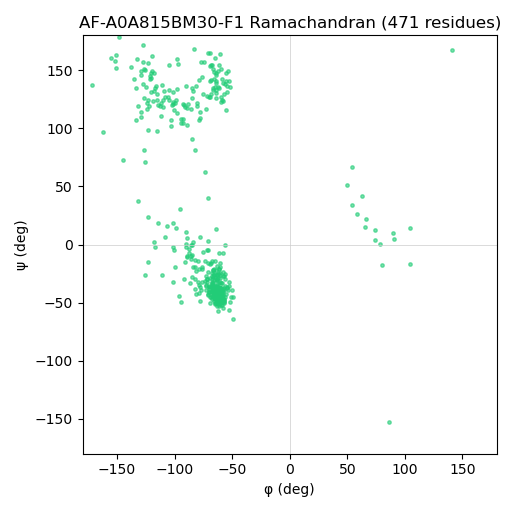3 1.00 96.38 171 TYR A N 1
ATOM 1365 C CA . TYR A 1 171 ? 4.948 18.466 -17.640 1.00 96.38 171 TYR A CA 1
ATOM 1366 C C . TYR A 1 171 ? 4.503 18.787 -16.206 1.00 96.38 171 TYR A C 1
ATOM 1368 O O . TYR A 1 171 ? 5.277 19.298 -15.397 1.00 96.38 171 TYR A O 1
ATOM 1376 N N . MET A 1 172 ? 3.252 18.453 -15.893 1.00 95.88 172 MET A N 1
ATOM 1377 C CA . MET A 1 172 ? 2.674 18.563 -14.558 1.00 95.88 172 MET A CA 1
ATOM 1378 C C . MET A 1 172 ? 2.183 17.177 -14.129 1.00 95.88 172 MET A C 1
ATOM 1380 O O . MET A 1 172 ? 1.299 16.633 -14.798 1.00 95.88 172 MET A O 1
ATOM 1384 N N . PRO A 1 173 ? 2.714 16.596 -13.037 1.00 97.31 173 PRO A N 1
ATOM 1385 C CA . PRO A 1 173 ? 2.316 15.264 -12.604 1.00 97.31 173 PRO A CA 1
ATOM 1386 C C . PRO A 1 173 ? 0.815 15.159 -12.343 1.00 97.31 173 PRO A C 1
ATOM 1388 O O . PRO A 1 173 ? 0.227 15.949 -11.598 1.00 97.31 173 PRO A O 1
ATOM 1391 N N . SER A 1 174 ? 0.193 14.141 -12.929 1.00 96.38 174 SER A N 1
ATOM 1392 C CA . SER A 1 174 ? -1.169 13.752 -12.576 1.00 96.38 174 SER A CA 1
ATOM 1393 C C . SER A 1 174 ? -1.208 13.116 -11.182 1.00 96.38 174 SER A C 1
ATOM 1395 O O . SER A 1 174 ? -0.191 12.686 -10.634 1.00 96.38 174 SER A O 1
ATOM 1397 N N . GLU A 1 175 ? -2.399 12.988 -10.596 1.00 95.19 175 GLU A N 1
ATOM 1398 C CA . GLU A 1 175 ? -2.561 12.230 -9.345 1.00 95.19 175 GLU A CA 1
ATOM 1399 C C . GLU A 1 175 ? -2.106 10.777 -9.504 1.00 95.19 175 GLU A C 1
ATOM 1401 O O . GLU A 1 175 ? -1.502 10.207 -8.594 1.00 95.19 175 GLU A O 1
ATOM 1406 N N . GLN A 1 176 ? -2.296 10.211 -10.697 1.00 95.81 176 GLN A N 1
ATOM 1407 C CA . GLN A 1 176 ? -1.844 8.868 -11.017 1.00 95.81 176 GLN A CA 1
ATOM 1408 C C . GLN A 1 176 ? -0.313 8.754 -11.049 1.00 95.81 176 GLN A C 1
ATOM 1410 O O . GLN A 1 176 ? 0.244 7.752 -10.590 1.00 95.81 176 GLN A O 1
ATOM 1415 N N . ASP A 1 177 ? 0.376 9.795 -11.523 1.00 97.19 177 ASP A N 1
ATOM 1416 C CA . ASP A 1 177 ? 1.837 9.879 -11.462 1.00 97.19 177 ASP A CA 1
ATOM 1417 C C . ASP A 1 177 ? 2.326 9.945 -10.022 1.00 97.19 177 ASP A C 1
ATOM 1419 O O . ASP A 1 177 ? 3.250 9.230 -9.644 1.00 97.19 177 ASP A O 1
ATOM 1423 N N . ILE A 1 178 ? 1.662 10.736 -9.182 1.00 96.56 178 ILE A N 1
ATOM 1424 C CA . ILE A 1 178 ? 2.017 10.873 -7.767 1.00 96.56 178 ILE A CA 1
ATOM 1425 C C . ILE A 1 178 ? 1.810 9.552 -7.024 1.00 96.56 178 ILE A C 1
ATOM 1427 O O . ILE A 1 178 ? 2.668 9.164 -6.225 1.00 96.56 178 ILE A O 1
ATOM 1431 N N . LEU A 1 179 ? 0.718 8.832 -7.297 1.00 95.44 179 LEU A N 1
ATOM 1432 C CA . LEU A 1 179 ? 0.433 7.523 -6.703 1.00 95.44 179 LEU A CA 1
ATOM 1433 C C . LEU A 1 179 ? 1.500 6.481 -7.054 1.00 95.44 179 LEU A C 1
ATOM 1435 O O . LEU A 1 179 ? 1.939 5.742 -6.168 1.00 95.44 179 LEU A O 1
ATOM 1439 N N . ARG A 1 180 ? 1.949 6.451 -8.314 1.00 95.50 180 ARG A N 1
ATOM 1440 C CA . ARG A 1 180 ? 2.966 5.502 -8.800 1.00 95.50 180 ARG A CA 1
ATOM 1441 C C . ARG A 1 180 ? 4.402 5.946 -8.539 1.00 95.50 180 ARG A C 1
ATOM 1443 O O . ARG A 1 180 ? 5.297 5.107 -8.526 1.00 95.50 180 ARG A O 1
ATOM 1450 N N . CYS A 1 181 ? 4.639 7.230 -8.290 1.00 96.06 181 CYS A N 1
ATOM 1451 C CA . CYS A 1 181 ? 5.963 7.741 -7.964 1.00 96.06 181 CYS A CA 1
ATOM 1452 C C . CYS A 1 181 ? 6.528 7.047 -6.713 1.00 96.06 181 CYS A C 1
ATOM 1454 O O . CYS A 1 181 ? 5.929 7.064 -5.628 1.00 96.06 181 CYS A O 1
ATOM 1456 N N . ARG A 1 182 ? 7.710 6.446 -6.864 1.00 92.88 182 ARG A N 1
ATOM 1457 C CA . ARG A 1 182 ? 8.427 5.747 -5.806 1.00 92.88 182 ARG A CA 1
ATOM 1458 C C . ARG A 1 182 ? 9.390 6.699 -5.107 1.00 92.88 182 ARG A C 1
ATOM 1460 O O . ARG A 1 182 ? 10.353 7.195 -5.688 1.00 92.88 182 ARG A O 1
ATOM 1467 N N . VAL A 1 183 ? 9.160 6.858 -3.810 1.00 90.88 183 VAL A N 1
ATOM 1468 C CA . VAL A 1 183 ? 10.085 7.490 -2.867 1.00 90.88 183 VAL A CA 1
ATOM 1469 C C . VAL A 1 183 ? 10.336 6.493 -1.741 1.00 90.88 183 VAL A C 1
ATOM 1471 O O . VAL A 1 183 ? 9.400 5.825 -1.288 1.00 90.88 183 VAL A O 1
ATOM 1474 N N . LEU A 1 184 ? 11.597 6.333 -1.338 1.00 87.38 184 LEU A N 1
ATOM 1475 C CA . LEU A 1 184 ? 11.960 5.497 -0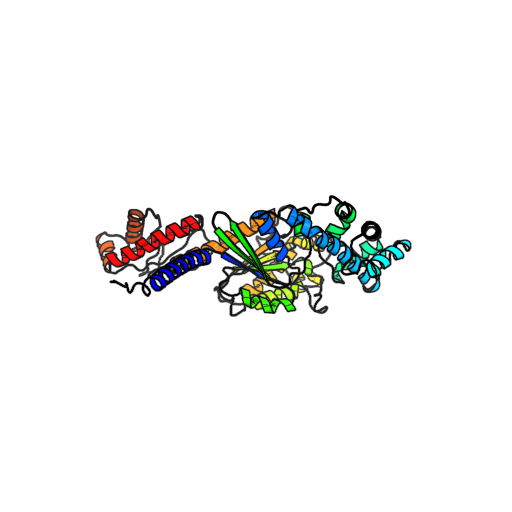.197 1.00 87.38 184 LEU A CA 1
ATOM 1476 C C . LEU A 1 184 ? 11.549 6.206 1.094 1.00 87.38 184 LEU A C 1
ATOM 1478 O O . LEU A 1 184 ? 12.045 7.283 1.412 1.00 87.38 184 LEU A O 1
ATOM 1482 N N . THR A 1 185 ? 10.628 5.595 1.830 1.00 85.19 185 THR A N 1
ATOM 1483 C CA . THR A 1 185 ? 10.148 6.102 3.116 1.00 85.19 185 THR A CA 1
ATOM 1484 C C . THR A 1 185 ? 11.181 5.795 4.194 1.00 85.19 185 THR A C 1
ATOM 1486 O O . THR A 1 185 ? 11.341 4.635 4.574 1.00 85.19 185 THR A O 1
ATOM 1489 N N . SER A 1 186 ? 11.865 6.831 4.679 1.00 86.44 186 SER A N 1
ATOM 1490 C CA . SER A 1 186 ? 12.749 6.765 5.845 1.00 86.44 186 SER A CA 1
ATOM 1491 C C . SER A 1 186 ? 12.096 7.489 7.017 1.00 86.44 186 SER A C 1
ATOM 1493 O O . SER A 1 186 ? 11.693 8.642 6.885 1.00 86.44 186 SER A O 1
ATOM 1495 N N . GLY A 1 187 ? 11.982 6.818 8.163 1.00 86.75 187 GLY A N 1
ATOM 1496 C CA . GLY A 1 187 ? 11.329 7.374 9.347 1.00 86.75 187 GLY A CA 1
ATOM 1497 C C . GLY A 1 187 ? 9.812 7.165 9.385 1.00 86.75 187 GLY A C 1
ATOM 1498 O O . GLY A 1 187 ? 9.292 6.168 8.876 1.00 86.75 187 GLY A O 1
ATOM 1499 N N . ILE A 1 188 ? 9.131 8.085 10.072 1.00 89.31 188 ILE A N 1
ATOM 1500 C CA . ILE A 1 188 ? 7.691 8.062 10.348 1.00 89.31 188 ILE A CA 1
ATOM 1501 C C . ILE A 1 188 ? 7.083 9.306 9.704 1.00 89.31 188 ILE A C 1
ATOM 1503 O O . ILE A 1 188 ? 7.509 10.423 9.994 1.00 89.31 188 ILE A O 1
ATOM 1507 N N . PHE A 1 189 ? 6.096 9.107 8.839 1.00 91.19 189 PHE A N 1
ATOM 1508 C CA . PHE A 1 189 ? 5.323 10.177 8.222 1.00 91.19 189 PHE A CA 1
ATOM 1509 C C . PHE A 1 189 ? 3.902 10.154 8.764 1.00 91.19 189 PHE A C 1
ATOM 1511 O O . PHE A 1 189 ? 3.285 9.095 8.882 1.00 91.19 189 PHE A O 1
ATOM 1518 N N . GLU A 1 190 ? 3.373 11.332 9.070 1.00 92.06 190 GLU A N 1
ATOM 1519 C CA . GLU A 1 190 ? 2.060 11.489 9.682 1.00 92.06 190 GLU A CA 1
ATOM 1520 C C . GLU A 1 190 ? 1.120 12.237 8.741 1.00 92.06 190 GLU A C 1
ATOM 1522 O O . GLU A 1 190 ? 1.490 13.239 8.128 1.00 92.06 190 GLU A O 1
ATOM 1527 N N . LEU A 1 191 ? -0.115 11.751 8.634 1.00 92.31 191 LEU A N 1
ATOM 1528 C CA . LEU A 1 191 ? -1.180 12.405 7.888 1.00 92.31 191 LEU A CA 1
ATOM 1529 C C . LEU A 1 191 ? -2.401 12.584 8.786 1.00 92.31 191 LEU A C 1
ATOM 1531 O O . LEU A 1 191 ? -2.934 11.620 9.338 1.00 92.31 191 LEU A O 1
ATOM 1535 N N . HIS A 1 192 ? -2.882 13.821 8.869 1.00 91.38 192 HIS A N 1
ATOM 1536 C CA . HIS A 1 192 ? -4.147 14.154 9.508 1.00 91.38 192 HIS A CA 1
ATOM 1537 C C . HIS A 1 192 ? -5.202 14.447 8.450 1.00 91.38 192 HIS A C 1
ATOM 1539 O O . HIS A 1 192 ? -4.965 15.210 7.513 1.00 91.38 192 HIS A O 1
ATOM 1545 N N . PHE A 1 193 ? -6.380 13.860 8.615 1.00 89.19 193 PHE A N 1
ATOM 1546 C CA . PHE A 1 193 ? -7.524 14.129 7.753 1.00 89.19 193 PHE A CA 1
ATOM 1547 C C . PHE A 1 193 ? -8.833 13.930 8.515 1.00 89.19 193 PHE A C 1
ATOM 1549 O O . PHE A 1 193 ? -8.862 13.331 9.593 1.00 89.19 193 PHE A O 1
ATOM 1556 N N . ALA A 1 194 ? -9.922 14.463 7.966 1.00 81.94 194 ALA A N 1
ATOM 1557 C CA . ALA A 1 194 ? -11.254 14.308 8.526 1.00 81.94 194 ALA A CA 1
ATOM 1558 C C . ALA A 1 194 ? -12.220 13.780 7.465 1.00 81.94 194 ALA A C 1
ATOM 1560 O O . ALA A 1 194 ? -12.196 14.224 6.320 1.00 81.94 194 ALA A O 1
ATOM 1561 N N . VAL A 1 195 ? -13.083 12.848 7.863 1.00 73.94 195 VAL A N 1
ATOM 1562 C CA . VAL A 1 195 ? -14.121 12.265 7.009 1.00 73.94 195 VAL A CA 1
ATOM 1563 C C . VAL A 1 195 ? -15.439 12.344 7.760 1.00 73.94 195 VAL A C 1
ATOM 1565 O O . VAL A 1 195 ? -15.589 11.707 8.802 1.00 73.94 195 VAL A O 1
ATOM 1568 N N . GLU A 1 196 ? -16.378 13.146 7.252 1.00 72.00 196 GLU A N 1
ATOM 1569 C CA . GLU A 1 196 ? -17.706 13.337 7.860 1.00 72.00 196 GLU A CA 1
ATOM 1570 C C . GLU A 1 196 ? -17.635 13.656 9.368 1.00 72.00 196 GLU A C 1
ATOM 1572 O O . GLU A 1 196 ? -18.234 12.966 10.191 1.00 72.00 196 GLU A O 1
ATOM 1577 N N . GLY A 1 197 ? -16.824 14.650 9.746 1.00 69.06 197 GLY A N 1
ATOM 1578 C CA . GLY A 1 197 ? -16.641 15.072 11.146 1.00 69.06 197 GLY A CA 1
ATOM 1579 C C . GLY A 1 197 ? -15.684 14.200 11.971 1.00 69.06 197 GLY A C 1
ATOM 1580 O O . GLY A 1 197 ? -15.127 14.657 12.970 1.00 69.06 197 GLY A O 1
ATOM 1581 N N . VAL A 1 198 ? -15.379 12.983 11.514 1.00 72.25 198 VAL A N 1
ATOM 1582 C CA . VAL A 1 198 ? -14.472 12.061 12.205 1.00 72.25 198 VAL A CA 1
ATOM 1583 C C . VAL A 1 198 ? -13.020 12.344 11.833 1.00 72.25 198 VAL A C 1
ATOM 1585 O O . VAL A 1 198 ? -12.666 12.332 10.656 1.00 72.25 198 VAL A O 1
ATOM 1588 N N . ARG A 1 199 ? -12.157 12.545 12.836 1.00 80.44 199 ARG A N 1
ATOM 1589 C CA . ARG A 1 199 ? -10.720 12.783 12.632 1.00 80.44 199 ARG A CA 1
ATOM 1590 C C . ARG A 1 199 ? -9.913 11.498 12.632 1.00 80.44 199 ARG A C 1
ATOM 1592 O O . ARG A 1 199 ? -10.064 10.658 13.521 1.00 80.44 199 ARG A O 1
ATOM 1599 N N . PHE A 1 200 ? -8.996 11.419 11.681 1.00 86.38 200 PHE A N 1
ATOM 1600 C CA . PHE A 1 200 ? -8.036 10.344 11.525 1.00 86.38 200 PHE A CA 1
ATOM 1601 C C . PHE A 1 200 ? -6.613 10.889 11.598 1.00 86.38 200 PHE A C 1
ATOM 1603 O O . PHE A 1 200 ? -6.312 11.982 11.113 1.00 86.38 200 PHE A O 1
ATOM 1610 N N . HIS A 1 201 ? -5.742 10.096 12.206 1.00 90.38 201 HIS A N 1
ATOM 1611 C CA . HIS A 1 201 ? -4.307 10.317 12.285 1.00 90.38 201 HIS A CA 1
ATOM 1612 C C . HIS A 1 201 ? -3.615 9.040 11.830 1.00 90.38 201 HIS A C 1
ATOM 1614 O O . HIS A 1 201 ? -3.713 7.998 12.476 1.00 90.38 201 HIS A O 1
ATOM 1620 N N . MET A 1 202 ? -3.001 9.105 10.660 1.00 91.81 202 MET A N 1
ATOM 1621 C CA . MET A 1 202 ? -2.428 7.958 9.977 1.00 91.81 202 MET A CA 1
ATOM 1622 C C . MET A 1 202 ? -0.905 8.035 10.002 1.00 91.81 202 MET A C 1
ATOM 1624 O O . MET A 1 202 ? -0.343 9.077 9.672 1.00 91.81 202 MET A O 1
ATOM 1628 N N . PHE A 1 203 ? -0.258 6.928 10.363 1.00 92.75 203 PHE A N 1
ATOM 1629 C CA . PHE A 1 203 ? 1.196 6.802 10.433 1.00 92.75 203 PHE A CA 1
ATOM 1630 C C . PHE A 1 203 ? 1.694 5.883 9.313 1.00 92.75 203 PHE A C 1
ATOM 1632 O O . PHE A 1 203 ? 1.339 4.701 9.282 1.00 92.75 203 PHE A O 1
ATOM 1639 N N . ASP A 1 204 ? 2.524 6.414 8.416 1.00 93.69 204 ASP A N 1
ATOM 1640 C CA . ASP A 1 204 ? 3.286 5.650 7.425 1.00 93.69 204 ASP A CA 1
ATOM 1641 C C . ASP A 1 204 ? 4.716 5.456 7.916 1.00 93.69 204 ASP A C 1
ATOM 1643 O O . ASP A 1 204 ? 5.436 6.419 8.183 1.00 93.69 204 ASP A O 1
ATOM 1647 N N . VAL A 1 205 ? 5.131 4.200 8.032 1.00 93.25 205 VAL A N 1
ATOM 1648 C CA . VAL A 1 205 ? 6.464 3.833 8.510 1.00 93.25 205 VAL A CA 1
ATOM 1649 C C . VAL A 1 205 ? 7.217 3.036 7.455 1.00 93.25 205 VAL A C 1
ATOM 1651 O O . VAL A 1 205 ? 6.636 2.252 6.696 1.00 93.25 205 VAL A O 1
ATOM 1654 N N . GLY A 1 206 ? 8.540 3.204 7.415 1.00 91.81 206 GLY A N 1
ATOM 1655 C CA . GLY A 1 206 ? 9.410 2.441 6.519 1.00 91.81 206 GLY A CA 1
ATOM 1656 C C . GLY A 1 206 ? 9.230 0.924 6.685 1.00 91.81 206 GLY A C 1
ATOM 1657 O O . GLY A 1 206 ? 9.210 0.402 7.797 1.00 91.81 206 GLY A O 1
ATOM 1658 N N . GLY A 1 207 ? 9.065 0.204 5.569 1.00 88.19 207 GLY A N 1
ATOM 1659 C CA . GLY A 1 207 ? 8.791 -1.246 5.561 1.00 88.19 207 GLY A CA 1
ATOM 1660 C C . GLY A 1 207 ? 10.023 -2.157 5.495 1.00 88.19 207 GLY A C 1
ATOM 1661 O O . GLY A 1 207 ? 9.916 -3.369 5.716 1.00 88.19 207 GLY A O 1
ATOM 1662 N N . GLN A 1 208 ? 11.173 -1.584 5.139 1.00 87.44 208 GLN A N 1
ATOM 1663 C CA . GLN A 1 208 ? 12.452 -2.292 5.027 1.00 87.44 208 GLN A CA 1
ATOM 1664 C C . GLN A 1 208 ? 12.924 -2.762 6.402 1.00 87.44 208 GLN A C 1
ATOM 1666 O O . GLN A 1 208 ? 12.592 -2.134 7.409 1.00 87.44 208 GLN A O 1
ATOM 1671 N N . ARG A 1 209 ? 13.687 -3.863 6.455 1.00 90.56 209 ARG A N 1
ATOM 1672 C CA . ARG A 1 209 ? 14.100 -4.502 7.724 1.00 90.56 209 ARG A CA 1
ATOM 1673 C C . ARG A 1 209 ? 14.778 -3.521 8.696 1.00 90.56 209 ARG A C 1
ATOM 1675 O O . ARG A 1 209 ? 14.480 -3.551 9.889 1.00 90.56 209 ARG A O 1
ATOM 1682 N N . GLU A 1 210 ? 15.611 -2.616 8.188 1.00 87.12 210 GLU A N 1
ATOM 1683 C CA . GLU A 1 210 ? 16.334 -1.609 8.983 1.00 87.12 210 GLU A CA 1
ATOM 1684 C C . GLU A 1 210 ? 15.408 -0.560 9.620 1.00 87.12 210 GLU A C 1
ATOM 1686 O O . GLU A 1 210 ? 15.625 -0.128 10.754 1.00 87.12 210 GLU A O 1
ATOM 1691 N N . GLU A 1 211 ? 14.312 -0.218 8.941 1.00 89.88 211 GLU A N 1
ATOM 1692 C CA . GLU A 1 211 ? 13.348 0.785 9.397 1.00 89.88 211 GLU A CA 1
ATOM 1693 C C . GLU A 1 211 ? 12.387 0.243 10.468 1.00 89.88 211 GLU A C 1
ATOM 1695 O O . GLU A 1 211 ? 11.842 1.013 11.265 1.00 89.88 211 GLU A O 1
ATOM 1700 N N . ARG A 1 212 ? 12.214 -1.087 10.565 1.00 90.75 212 ARG A N 1
ATOM 1701 C CA . ARG A 1 212 ? 11.215 -1.713 11.458 1.00 90.75 212 ARG A CA 1
ATOM 1702 C C . ARG A 1 212 ? 11.444 -1.430 12.941 1.00 90.75 212 ARG A C 1
ATOM 1704 O O . ARG A 1 212 ? 10.499 -1.440 13.726 1.00 90.75 212 ARG A O 1
ATOM 1711 N N . ARG A 1 213 ? 12.682 -1.120 13.344 1.00 86.62 213 ARG A N 1
ATOM 1712 C CA . ARG A 1 213 ? 13.006 -0.751 14.736 1.00 86.62 213 ARG A CA 1
ATOM 1713 C C . ARG A 1 213 ? 12.304 0.535 15.180 1.00 86.62 213 ARG A C 1
ATOM 1715 O O . ARG A 1 213 ? 12.056 0.699 16.371 1.00 86.62 213 ARG A O 1
ATOM 1722 N N . LYS A 1 214 ? 11.961 1.427 14.244 1.00 87.56 214 LYS A N 1
ATOM 1723 C CA . LYS A 1 214 ? 11.282 2.702 14.527 1.00 87.56 214 LYS A CA 1
ATOM 1724 C C . LYS A 1 214 ? 9.787 2.516 14.819 1.00 87.56 214 LYS A C 1
ATOM 1726 O O . LYS A 1 214 ? 9.196 3.365 15.473 1.00 87.56 214 LYS A O 1
ATOM 1731 N N . TRP A 1 215 ? 9.186 1.389 14.421 1.00 89.50 215 TRP A N 1
ATOM 1732 C CA . TRP A 1 215 ? 7.739 1.151 14.534 1.00 89.50 215 TRP A CA 1
ATOM 1733 C C . TRP A 1 215 ? 7.212 1.214 15.966 1.00 89.50 215 TRP A C 1
ATOM 1735 O O . TRP A 1 215 ? 6.096 1.676 16.185 1.00 89.50 215 TRP A O 1
ATOM 1745 N N . ILE A 1 216 ? 8.026 0.805 16.946 1.00 81.44 216 ILE A N 1
ATOM 1746 C CA . ILE A 1 216 ? 7.660 0.830 18.369 1.00 81.44 216 ILE A CA 1
ATOM 1747 C C . ILE A 1 216 ? 7.263 2.234 18.851 1.00 81.44 216 ILE A C 1
ATOM 1749 O O . ILE A 1 216 ? 6.450 2.354 19.762 1.00 81.44 216 ILE A O 1
ATOM 1753 N N . GLN A 1 217 ? 7.782 3.289 18.212 1.00 81.31 217 GLN A N 1
ATOM 1754 C CA . GLN A 1 217 ? 7.457 4.682 18.531 1.00 81.31 217 GLN A CA 1
ATOM 1755 C C . GLN A 1 217 ? 5.995 5.023 18.208 1.00 81.31 217 GLN A C 1
ATOM 1757 O O . GLN A 1 217 ? 5.434 5.936 18.805 1.00 81.31 217 GLN A O 1
ATOM 1762 N N . CYS A 1 218 ? 5.363 4.260 17.312 1.00 82.94 218 CYS A N 1
ATOM 1763 C CA . CYS A 1 218 ? 3.981 4.455 16.889 1.00 82.94 218 CYS A CA 1
ATOM 1764 C C . CYS A 1 218 ? 2.998 3.479 17.548 1.00 82.94 218 CYS A C 1
ATOM 1766 O O . CYS A 1 218 ? 1.816 3.552 17.248 1.00 82.94 218 CYS A O 1
ATOM 1768 N N . PHE A 1 219 ? 3.442 2.530 18.384 1.00 79.62 219 PHE A N 1
ATOM 1769 C CA . PHE A 1 219 ? 2.566 1.461 18.897 1.00 79.62 219 PHE A CA 1
ATOM 1770 C C . PHE A 1 219 ? 1.617 1.917 20.008 1.00 79.62 219 PHE A C 1
ATOM 1772 O O . PHE A 1 219 ? 0.602 1.262 20.247 1.00 79.62 219 PHE A O 1
ATOM 1779 N N . ASN A 1 220 ? 1.925 3.023 20.686 1.00 73.50 220 ASN A N 1
ATOM 1780 C CA . ASN A 1 220 ? 1.097 3.492 21.787 1.00 73.50 220 ASN A CA 1
ATOM 1781 C C . ASN A 1 220 ? -0.242 4.026 21.275 1.00 73.50 220 ASN A C 1
ATOM 1783 O O . ASN A 1 220 ? -0.299 4.899 20.410 1.00 73.50 220 ASN A O 1
ATOM 1787 N N . ASP A 1 221 ? -1.317 3.496 21.863 1.00 69.12 221 ASP A N 1
ATOM 1788 C CA . ASP A 1 221 ? -2.688 3.967 21.695 1.00 69.12 221 ASP A CA 1
ATOM 1789 C C . ASP A 1 221 ? -3.210 3.966 20.235 1.00 69.12 221 ASP A C 1
ATOM 1791 O O . ASP A 1 221 ? -4.129 4.708 19.873 1.00 69.12 221 ASP A O 1
ATOM 1795 N N . VAL A 1 222 ? -2.663 3.095 19.382 1.00 81.94 222 VAL A N 1
ATOM 1796 C CA . VAL A 1 222 ? -3.191 2.843 18.033 1.00 81.94 222 VAL A CA 1
ATOM 1797 C C . VAL A 1 222 ? -4.610 2.290 18.129 1.00 81.94 222 VAL A C 1
ATOM 1799 O O . VAL A 1 222 ? -4.900 1.394 18.922 1.00 81.94 222 VAL A O 1
ATOM 1802 N N . THR A 1 223 ? -5.514 2.817 17.304 1.00 81.62 223 THR A N 1
ATOM 1803 C CA . THR A 1 223 ? -6.902 2.347 17.273 1.00 81.62 223 THR A CA 1
ATOM 1804 C C . THR A 1 223 ? -7.057 1.077 16.444 1.00 81.62 223 THR A C 1
ATOM 1806 O O . THR A 1 223 ? -7.752 0.161 16.875 1.00 81.62 223 THR A O 1
ATOM 1809 N N . ALA A 1 224 ? -6.404 1.018 15.283 1.00 83.50 224 ALA A N 1
ATOM 1810 C CA . ALA A 1 224 ? -6.363 -0.156 14.418 1.00 83.50 224 ALA A CA 1
ATOM 1811 C C . ALA A 1 224 ? -5.058 -0.185 13.610 1.00 83.50 224 ALA A C 1
ATOM 1813 O O . ALA A 1 224 ? -4.482 0.861 13.295 1.00 83.50 224 ALA A O 1
ATOM 1814 N N . ILE A 1 225 ? -4.615 -1.386 13.248 1.00 90.94 225 ILE A N 1
ATOM 1815 C CA . ILE A 1 225 ? -3.477 -1.582 12.346 1.00 90.94 225 ILE A CA 1
ATOM 1816 C C . ILE A 1 225 ? -4.017 -1.836 10.946 1.00 90.94 225 ILE A C 1
ATOM 1818 O O . ILE A 1 225 ? -4.899 -2.673 10.774 1.00 90.94 225 ILE A O 1
ATOM 1822 N N . ILE A 1 226 ? -3.450 -1.167 9.947 1.00 94.69 226 ILE A N 1
ATOM 1823 C CA . ILE A 1 226 ? -3.632 -1.520 8.539 1.00 94.69 226 ILE A CA 1
ATOM 1824 C C . ILE A 1 226 ? -2.357 -2.234 8.094 1.00 94.69 226 ILE A C 1
ATOM 1826 O O . ILE A 1 226 ? -1.325 -1.605 7.863 1.00 94.69 226 ILE A O 1
ATOM 1830 N N . PHE A 1 227 ? -2.405 -3.559 8.007 1.00 97.44 227 PHE A N 1
ATOM 1831 C CA . PHE A 1 227 ? -1.289 -4.346 7.500 1.00 97.44 227 PHE A CA 1
ATOM 1832 C C . PHE A 1 227 ? -1.409 -4.485 5.986 1.00 97.44 227 PHE A C 1
ATOM 1834 O O . PHE A 1 227 ? -2.389 -5.026 5.490 1.00 97.44 227 PHE A O 1
ATOM 1841 N N . VAL A 1 228 ? -0.409 -4.018 5.248 1.00 98.19 228 VAL A N 1
ATOM 1842 C CA . VAL A 1 228 ? -0.408 -3.994 3.785 1.00 98.19 228 VAL A CA 1
ATOM 1843 C C . VAL A 1 228 ? 0.605 -5.002 3.262 1.00 98.19 228 VAL A C 1
ATOM 1845 O O . VAL A 1 228 ? 1.796 -4.907 3.576 1.00 98.19 228 VAL A O 1
ATOM 1848 N N . THR A 1 229 ? 0.152 -5.926 2.419 1.00 98.19 229 THR A N 1
ATOM 1849 C CA . THR A 1 229 ? 0.998 -6.915 1.741 1.00 98.19 229 THR A CA 1
ATOM 1850 C C . THR A 1 229 ? 0.875 -6.803 0.224 1.00 98.19 229 THR A C 1
ATOM 1852 O O . THR A 1 229 ? -0.200 -6.513 -0.292 1.00 98.19 229 THR A O 1
ATOM 1855 N N . ALA A 1 230 ? 1.982 -7.000 -0.492 1.00 97.56 230 ALA A N 1
ATOM 1856 C CA . ALA A 1 230 ? 2.025 -7.000 -1.952 1.00 97.56 230 ALA A CA 1
ATOM 1857 C C . ALA A 1 230 ? 1.844 -8.428 -2.478 1.00 97.56 230 ALA A C 1
ATOM 1859 O O . ALA A 1 230 ? 2.771 -9.237 -2.409 1.00 97.56 230 ALA A O 1
ATOM 1860 N N . CYS A 1 231 ? 0.659 -8.740 -3.002 1.00 97.94 231 CYS A N 1
ATOM 1861 C CA . CYS A 1 231 ? 0.316 -10.111 -3.389 1.00 97.94 231 CYS A CA 1
ATOM 1862 C C . CYS A 1 231 ? 1.047 -10.578 -4.652 1.00 97.94 231 CYS A C 1
ATOM 1864 O O . CYS A 1 231 ? 1.312 -11.765 -4.809 1.00 97.94 231 CYS A O 1
ATOM 1866 N N . ASP A 1 232 ? 1.415 -9.650 -5.531 1.00 96.50 232 ASP A N 1
ATOM 1867 C CA . ASP A 1 232 ? 2.140 -9.926 -6.770 1.00 96.50 232 ASP A CA 1
ATOM 1868 C C . ASP A 1 232 ? 3.587 -10.405 -6.529 1.00 96.50 232 ASP A C 1
ATOM 1870 O O . ASP A 1 232 ? 4.213 -10.964 -7.424 1.00 96.50 232 ASP A O 1
ATOM 1874 N N . THR A 1 233 ? 4.133 -10.211 -5.325 1.00 96.19 233 THR A N 1
ATOM 1875 C CA . THR A 1 233 ? 5.535 -10.528 -4.999 1.00 96.19 233 THR A CA 1
ATOM 1876 C C . THR A 1 233 ? 5.806 -12.017 -4.755 1.00 96.19 233 THR A C 1
ATOM 1878 O O . THR A 1 233 ? 6.923 -12.394 -4.395 1.00 96.19 233 THR A O 1
ATOM 1881 N N . PHE A 1 234 ? 4.813 -12.882 -4.991 1.00 96.75 234 PHE A N 1
ATOM 1882 C CA . PHE A 1 234 ? 4.901 -14.330 -4.782 1.00 96.75 234 PHE A CA 1
ATOM 1883 C C . PHE A 1 234 ? 6.044 -15.008 -5.549 1.00 96.75 234 PHE A C 1
ATOM 1885 O O . PHE A 1 234 ? 6.526 -16.045 -5.107 1.00 96.75 234 PHE A O 1
ATOM 1892 N N . ASN A 1 235 ? 6.493 -14.426 -6.664 1.00 94.94 235 ASN A N 1
ATOM 1893 C CA . ASN A 1 235 ? 7.554 -14.951 -7.525 1.00 94.94 235 ASN A CA 1
ATOM 1894 C C . ASN A 1 235 ? 8.888 -14.187 -7.412 1.00 94.94 235 ASN A C 1
ATOM 1896 O O . ASN A 1 235 ? 9.729 -14.305 -8.300 1.00 94.94 235 ASN A O 1
ATOM 1900 N N . THR A 1 236 ? 9.069 -13.376 -6.364 1.00 93.81 236 THR A N 1
ATOM 1901 C CA . THR A 1 236 ? 10.245 -12.502 -6.192 1.00 93.81 236 THR A CA 1
ATOM 1902 C C . THR A 1 236 ? 10.939 -12.731 -4.850 1.00 93.81 236 THR A C 1
ATOM 1904 O O . THR A 1 236 ? 10.286 -13.070 -3.857 1.00 93.81 236 THR A O 1
ATOM 1907 N N . MET A 1 237 ? 12.254 -12.507 -4.814 1.00 92.88 237 MET A N 1
ATOM 1908 C CA . MET A 1 237 ? 13.074 -12.574 -3.596 1.00 92.88 237 MET A CA 1
ATOM 1909 C C . MET A 1 237 ? 13.285 -11.184 -2.986 1.00 92.88 237 MET A C 1
ATOM 1911 O O . MET A 1 237 ? 13.159 -10.167 -3.679 1.00 92.88 237 MET A O 1
ATOM 1915 N N . LEU A 1 238 ? 13.556 -11.117 -1.681 1.00 90.69 238 LEU A N 1
ATOM 1916 C CA . LEU A 1 238 ? 13.871 -9.857 -1.006 1.00 90.69 238 LEU A CA 1
ATOM 1917 C C . LEU A 1 238 ? 15.176 -9.263 -1.537 1.00 90.69 238 LEU A C 1
ATOM 1919 O O . LEU A 1 238 ? 16.132 -9.977 -1.818 1.00 90.69 238 LEU A O 1
ATOM 1923 N N . ALA A 1 239 ? 15.229 -7.934 -1.594 1.00 86.00 239 ALA A N 1
ATOM 1924 C CA . ALA A 1 239 ? 16.466 -7.221 -1.892 1.00 86.00 239 ALA A CA 1
ATOM 1925 C C . ALA A 1 239 ? 17.487 -7.378 -0.755 1.00 86.00 239 ALA A C 1
ATOM 1927 O O . ALA A 1 239 ? 18.687 -7.419 -0.995 1.00 86.00 239 ALA A O 1
ATOM 1928 N N . GLU A 1 240 ? 17.004 -7.460 0.489 1.00 85.75 240 GLU A N 1
ATOM 1929 C CA . GLU A 1 240 ? 17.845 -7.612 1.676 1.00 85.75 240 GLU A CA 1
ATOM 1930 C C . GLU A 1 240 ? 18.335 -9.055 1.905 1.00 85.75 240 GLU A C 1
ATOM 1932 O O . GLU A 1 240 ? 19.201 -9.266 2.752 1.00 85.75 240 GLU A O 1
ATOM 1937 N N . ASP A 1 241 ? 17.744 -10.044 1.222 1.00 87.69 241 ASP A N 1
ATOM 1938 C CA . ASP A 1 241 ? 18.013 -11.475 1.408 1.00 87.69 241 ASP A CA 1
ATOM 1939 C C . ASP A 1 241 ? 17.510 -12.286 0.197 1.00 87.69 241 ASP A C 1
ATOM 1941 O O . ASP A 1 241 ? 16.328 -12.627 0.103 1.00 87.69 241 ASP A O 1
ATOM 1945 N N . GLU A 1 242 ? 18.408 -12.600 -0.739 1.00 84.69 242 GLU A N 1
ATOM 1946 C CA . GLU A 1 242 ? 18.068 -13.283 -1.999 1.00 84.69 242 GLU A CA 1
ATOM 1947 C C . GLU A 1 242 ? 17.550 -14.723 -1.801 1.00 84.69 242 GLU A C 1
ATOM 1949 O O . GLU A 1 242 ? 16.971 -15.299 -2.721 1.00 84.69 242 GLU A O 1
ATOM 1954 N N . GLY A 1 243 ? 17.717 -15.309 -0.608 1.00 89.69 243 GLY A N 1
ATOM 1955 C CA . GLY A 1 243 ? 17.184 -16.631 -0.269 1.00 89.69 243 GLY A CA 1
ATOM 1956 C C . GLY A 1 243 ? 15.738 -16.615 0.237 1.00 89.69 243 GLY A C 1
ATOM 1957 O O . GLY A 1 243 ? 15.124 -17.675 0.379 1.00 89.69 243 GLY A O 1
ATOM 1958 N N . GLU A 1 244 ? 15.180 -15.437 0.519 1.00 93.19 244 GLU A N 1
ATOM 1959 C CA . GLU A 1 244 ? 13.871 -15.292 1.149 1.00 93.19 244 GLU A CA 1
ATOM 1960 C C . GLU A 1 244 ? 12.843 -14.699 0.176 1.00 93.19 244 GLU A C 1
ATOM 1962 O O . GLU A 1 244 ? 12.969 -13.581 -0.326 1.00 93.19 244 GLU A O 1
ATOM 1967 N N . ASN A 1 245 ? 11.758 -15.440 -0.050 1.00 96.19 245 ASN A N 1
ATOM 1968 C CA . ASN A 1 245 ? 10.639 -14.986 -0.871 1.00 96.19 245 ASN A CA 1
ATOM 1969 C C . ASN A 1 245 ? 9.893 -13.809 -0.211 1.00 96.19 245 ASN A C 1
ATOM 1971 O O . ASN A 1 245 ? 9.516 -13.882 0.962 1.00 96.19 245 ASN A O 1
ATOM 1975 N N . ARG A 1 246 ? 9.600 -12.746 -0.975 1.00 96.12 246 ARG A N 1
ATOM 1976 C CA . ARG A 1 246 ? 8.999 -11.506 -0.437 1.00 96.12 246 ARG A CA 1
ATOM 1977 C C . ARG A 1 246 ? 7.619 -11.721 0.192 1.00 96.12 246 ARG A C 1
ATOM 1979 O O . ARG A 1 246 ? 7.320 -11.119 1.228 1.00 96.12 246 ARG A O 1
ATOM 1986 N N . LEU A 1 247 ? 6.777 -12.573 -0.399 1.00 97.75 247 LEU A N 1
ATOM 1987 C CA . LEU A 1 247 ? 5.445 -12.856 0.140 1.00 97.75 247 LEU A CA 1
ATOM 1988 C C . LEU A 1 247 ? 5.531 -13.719 1.409 1.00 97.75 247 LEU A C 1
ATOM 1990 O O . LEU A 1 247 ? 4.828 -13.439 2.381 1.00 97.75 247 LEU A O 1
ATOM 1994 N N . ARG A 1 248 ? 6.443 -14.703 1.455 1.00 97.25 248 ARG A N 1
ATOM 1995 C CA . ARG A 1 248 ? 6.702 -15.494 2.675 1.00 97.25 248 ARG A CA 1
ATOM 1996 C C . ARG A 1 248 ? 7.224 -14.627 3.822 1.00 97.25 248 ARG A C 1
ATOM 1998 O O . ARG A 1 248 ? 6.717 -14.746 4.937 1.00 97.25 248 ARG A O 1
ATOM 2005 N N . GLU A 1 249 ? 8.141 -13.699 3.552 1.00 96.62 249 GLU A N 1
ATOM 2006 C CA . GLU A 1 249 ? 8.573 -12.688 4.529 1.00 96.62 249 GLU A CA 1
ATOM 2007 C C . GLU A 1 249 ? 7.396 -11.844 5.026 1.00 96.62 249 GLU A C 1
ATOM 2009 O O . GLU A 1 249 ? 7.299 -11.554 6.217 1.00 96.62 249 GLU A O 1
ATOM 2014 N N . SER A 1 250 ? 6.477 -11.452 4.140 1.00 97.94 250 SER A N 1
ATOM 2015 C CA . SER A 1 250 ? 5.296 -10.679 4.531 1.00 97.94 250 SER A CA 1
ATOM 2016 C C . SER A 1 250 ? 4.390 -11.454 5.494 1.00 97.94 250 SER A C 1
ATOM 2018 O O . SER A 1 250 ? 3.935 -10.889 6.489 1.00 97.94 250 SER A O 1
ATOM 2020 N N . ILE A 1 251 ? 4.192 -12.756 5.258 1.00 98.06 251 ILE A N 1
ATOM 2021 C CA . ILE A 1 251 ? 3.438 -13.647 6.154 1.00 98.06 251 ILE A CA 1
ATOM 2022 C C . ILE A 1 251 ? 4.164 -13.812 7.501 1.00 98.06 251 ILE A C 1
ATOM 2024 O O . ILE A 1 251 ? 3.530 -13.724 8.556 1.00 98.06 251 ILE A O 1
ATOM 2028 N N . LYS A 1 252 ? 5.494 -13.997 7.494 1.00 96.50 252 LYS A N 1
ATOM 2029 C CA . LYS A 1 252 ? 6.320 -14.060 8.718 1.00 96.50 252 LYS A CA 1
ATOM 2030 C C . LYS A 1 252 ? 6.191 -12.775 9.539 1.00 96.50 252 LYS A C 1
ATOM 2032 O O . LYS A 1 252 ? 5.872 -12.826 10.722 1.00 96.50 252 LYS A O 1
ATOM 2037 N N . LEU A 1 253 ? 6.334 -11.625 8.888 1.00 96.56 253 LEU A N 1
ATOM 2038 C CA . LEU A 1 253 ? 6.178 -10.318 9.514 1.00 96.56 253 LEU A CA 1
ATOM 2039 C C . LEU A 1 253 ? 4.773 -10.122 10.098 1.00 96.56 253 LEU A C 1
ATOM 2041 O O . LEU A 1 253 ? 4.631 -9.603 11.203 1.00 96.56 253 LEU A O 1
ATOM 2045 N N . PHE A 1 254 ? 3.728 -10.538 9.380 1.00 97.12 254 PHE A N 1
ATOM 2046 C CA . PHE A 1 254 ? 2.361 -10.482 9.892 1.00 97.12 254 PHE A CA 1
ATOM 2047 C C . PHE A 1 254 ? 2.202 -11.321 11.161 1.00 97.12 254 PHE A C 1
ATOM 2049 O O . PHE A 1 254 ? 1.612 -10.852 12.131 1.00 97.12 254 PHE A O 1
ATOM 2056 N N . LYS A 1 255 ? 2.788 -12.524 11.197 1.00 95.56 255 LYS A N 1
ATOM 2057 C CA . LYS A 1 255 ? 2.815 -13.373 12.395 1.00 95.56 255 LYS A CA 1
ATOM 2058 C C . LYS A 1 255 ? 3.516 -12.699 13.572 1.00 95.56 255 LYS A C 1
ATOM 2060 O O . LYS A 1 255 ? 3.014 -12.797 14.693 1.00 95.56 255 LYS A O 1
ATOM 2065 N N . ASP A 1 256 ? 4.618 -11.999 13.336 1.00 94.00 256 ASP A N 1
ATOM 2066 C CA . ASP A 1 256 ? 5.328 -11.267 14.390 1.00 94.00 256 ASP A CA 1
ATOM 2067 C C . ASP A 1 256 ? 4.499 -10.098 14.937 1.00 94.00 256 ASP A C 1
ATOM 2069 O O . ASP A 1 256 ? 4.475 -9.868 16.147 1.00 94.00 256 ASP A O 1
ATOM 2073 N N . ILE A 1 257 ? 3.781 -9.382 14.065 1.00 92.69 257 ILE A N 1
ATOM 2074 C CA . ILE A 1 257 ? 2.874 -8.294 14.456 1.00 92.69 257 ILE A CA 1
ATOM 2075 C C . ILE A 1 257 ? 1.658 -8.826 15.216 1.00 92.69 257 ILE A C 1
ATOM 2077 O O . ILE A 1 257 ? 1.329 -8.290 16.273 1.00 92.69 257 ILE A O 1
ATOM 2081 N N . TRP A 1 258 ? 1.036 -9.900 14.729 1.00 92.31 258 TRP A N 1
ATOM 2082 C CA . TRP A 1 258 ? -0.129 -10.530 15.355 1.00 92.31 258 TRP A CA 1
ATOM 2083 C C . TRP A 1 258 ? 0.168 -11.009 16.782 1.00 92.31 258 TRP A C 1
ATOM 2085 O O . TRP A 1 258 ? -0.619 -10.806 17.702 1.00 92.31 258 TRP A O 1
ATOM 2095 N N . ASN A 1 259 ? 1.350 -11.591 16.996 1.00 90.25 259 ASN A N 1
ATOM 2096 C CA . ASN A 1 259 ? 1.773 -12.085 18.308 1.00 90.25 259 ASN A CA 1
ATOM 2097 C C . ASN A 1 259 ? 2.494 -11.024 19.158 1.00 90.25 259 ASN A C 1
ATOM 2099 O O . ASN A 1 259 ? 3.001 -11.330 20.242 1.00 90.25 259 ASN A O 1
ATOM 2103 N N . ASN A 1 260 ? 2.568 -9.773 18.694 1.00 88.06 260 ASN A N 1
ATOM 2104 C CA . ASN A 1 260 ? 3.304 -8.734 19.395 1.00 88.06 260 ASN A CA 1
ATOM 2105 C C . ASN A 1 260 ? 2.604 -8.350 20.707 1.00 88.06 260 ASN A C 1
ATOM 2107 O O . ASN A 1 260 ? 1.441 -7.947 20.725 1.00 88.06 260 ASN A O 1
ATOM 2111 N N . ARG A 1 261 ? 3.343 -8.388 21.823 1.00 86.94 261 ARG A N 1
ATOM 2112 C CA . ARG A 1 261 ? 2.806 -8.085 23.163 1.00 86.94 261 ARG A CA 1
ATOM 2113 C C . ARG A 1 261 ? 2.151 -6.704 23.284 1.00 86.94 261 ARG A C 1
ATOM 2115 O O . ARG A 1 261 ? 1.243 -6.553 24.096 1.00 86.94 261 ARG A O 1
ATOM 2122 N N . TRP A 1 262 ? 2.614 -5.725 22.505 1.00 85.25 262 TRP A N 1
ATOM 2123 C CA . TRP A 1 262 ? 2.098 -4.354 22.504 1.00 85.25 262 TRP A CA 1
ATOM 2124 C C . TRP A 1 262 ? 0.836 -4.204 21.644 1.00 85.25 262 TRP A C 1
ATOM 2126 O O . TRP A 1 262 ? 0.088 -3.255 21.837 1.00 85.25 262 TRP A O 1
ATOM 2136 N N . LEU A 1 263 ? 0.583 -5.143 20.724 1.00 84.06 263 LEU A N 1
ATOM 2137 C CA . LEU A 1 263 ? -0.484 -5.063 19.718 1.00 84.06 263 LEU A CA 1
ATOM 2138 C C . LEU A 1 263 ? -1.547 -6.166 19.865 1.00 84.06 263 LEU A C 1
ATOM 2140 O O . LEU A 1 263 ? -2.547 -6.140 19.162 1.00 84.06 263 LEU A O 1
ATOM 2144 N N . ARG A 1 264 ? -1.387 -7.093 20.820 1.00 80.25 264 ARG A N 1
ATOM 2145 C CA . ARG A 1 264 ? -2.247 -8.279 21.051 1.00 80.25 264 ARG A CA 1
ATOM 2146 C C . ARG A 1 264 ? -3.744 -8.021 21.310 1.00 80.25 264 ARG A C 1
ATOM 2148 O O . ARG A 1 264 ? -4.503 -8.966 21.522 1.00 80.25 264 ARG A O 1
ATOM 2155 N N . THR A 1 265 ? -4.153 -6.764 21.452 1.00 76.31 265 THR A N 1
ATOM 2156 C CA . THR A 1 265 ? -5.555 -6.345 21.644 1.00 76.31 265 THR A CA 1
ATOM 2157 C C . THR A 1 265 ? -6.049 -5.448 20.513 1.00 76.31 265 THR A C 1
ATOM 2159 O O . THR A 1 265 ? -7.162 -4.936 20.586 1.00 76.31 265 THR A O 1
ATOM 2162 N N . VAL A 1 266 ? -5.213 -5.190 19.507 1.00 82.38 266 VAL A N 1
ATOM 2163 C CA . VAL A 1 266 ? -5.508 -4.289 18.396 1.00 82.38 266 VAL A CA 1
ATOM 2164 C C . VAL A 1 266 ? -5.892 -5.141 17.196 1.00 82.38 266 VAL A C 1
ATOM 2166 O O . VAL A 1 266 ? -5.116 -5.976 16.739 1.00 82.38 266 VAL A O 1
ATOM 2169 N N . SER A 1 267 ? -7.103 -4.937 16.686 1.00 83.44 267 SER A N 1
ATOM 2170 C CA . SER A 1 267 ? -7.553 -5.604 15.467 1.00 83.44 267 SER A CA 1
ATOM 2171 C C . SER A 1 267 ? -6.742 -5.147 14.251 1.00 83.44 267 SER A C 1
ATOM 2173 O O . SER A 1 267 ? -6.302 -3.994 14.166 1.00 83.44 267 SER A O 1
ATOM 2175 N N . VAL A 1 268 ? -6.566 -6.060 13.296 1.00 90.12 268 VAL A N 1
ATOM 2176 C CA . VAL A 1 268 ? -5.756 -5.837 12.097 1.00 90.12 268 VAL A CA 1
ATOM 2177 C C . VAL A 1 268 ? -6.644 -5.853 10.863 1.00 90.12 268 VAL A C 1
ATOM 2179 O O . VAL A 1 268 ? -7.275 -6.853 10.540 1.00 90.12 268 VAL A O 1
ATOM 2182 N N . ILE A 1 269 ? -6.655 -4.749 10.135 1.00 92.44 269 ILE A N 1
ATOM 2183 C CA . ILE A 1 269 ? -7.214 -4.663 8.793 1.00 92.44 269 ILE A CA 1
ATOM 2184 C C . ILE A 1 269 ? -6.106 -5.095 7.832 1.00 92.44 269 ILE A C 1
ATOM 2186 O O . ILE A 1 269 ? -5.055 -4.460 7.765 1.00 92.44 269 ILE A O 1
ATOM 2190 N N . LEU A 1 270 ? -6.312 -6.193 7.115 1.00 96.31 270 LEU A N 1
ATOM 2191 C CA . LEU A 1 270 ? -5.332 -6.759 6.196 1.00 96.31 270 LEU A CA 1
ATOM 2192 C C . LEU A 1 270 ? -5.647 -6.320 4.766 1.00 96.31 270 LEU A C 1
ATOM 2194 O O . LEU A 1 270 ? -6.642 -6.736 4.185 1.00 96.31 270 LEU A O 1
ATOM 2198 N N . PHE A 1 271 ? -4.775 -5.512 4.178 1.00 98.00 271 PHE A N 1
ATOM 2199 C CA . PHE A 1 271 ? -4.836 -5.118 2.777 1.00 98.00 271 PHE A CA 1
ATOM 2200 C C . PHE A 1 271 ? -3.957 -6.035 1.934 1.00 98.00 271 PHE A C 1
ATOM 2202 O O . PHE A 1 271 ? -2.727 -5.953 1.960 1.00 98.00 271 PHE A O 1
ATOM 2209 N N . LEU A 1 272 ? -4.622 -6.886 1.160 1.00 98.25 272 LEU A N 1
ATOM 2210 C CA . LEU A 1 272 ? -4.045 -7.726 0.121 1.00 98.25 272 LEU A CA 1
ATOM 2211 C C . LEU A 1 272 ? -3.899 -6.864 -1.134 1.00 98.25 272 LEU A C 1
ATOM 2213 O O . LEU A 1 272 ? -4.768 -6.860 -2.004 1.00 98.25 272 LEU A O 1
ATOM 2217 N N . ASN A 1 273 ? -2.829 -6.077 -1.183 1.00 98.12 273 ASN A N 1
ATOM 2218 C CA . ASN A 1 273 ? -2.614 -5.049 -2.193 1.00 98.12 273 ASN A CA 1
ATOM 2219 C C . ASN A 1 273 ? -2.010 -5.615 -3.490 1.00 98.12 273 ASN A C 1
ATOM 2221 O O . ASN A 1 273 ? -1.504 -6.742 -3.512 1.00 98.12 273 ASN A O 1
ATOM 2225 N N . LYS A 1 274 ? -2.020 -4.787 -4.542 1.00 96.88 274 LYS A N 1
ATOM 2226 C CA . LYS A 1 274 ? -1.491 -5.073 -5.885 1.00 96.88 274 LYS A CA 1
ATOM 2227 C C . LYS A 1 274 ? -2.223 -6.227 -6.581 1.00 96.88 274 LYS A C 1
ATOM 2229 O O . LYS A 1 274 ? -1.609 -7.102 -7.189 1.00 96.88 274 LYS A O 1
ATOM 2234 N N . GLN A 1 275 ? -3.551 -6.249 -6.450 1.00 96.50 275 GLN A N 1
ATOM 2235 C CA . GLN A 1 275 ? -4.401 -7.250 -7.108 1.00 96.50 275 GLN A CA 1
ATOM 2236 C C . GLN A 1 275 ? -4.363 -7.147 -8.638 1.00 96.50 275 GLN A C 1
ATOM 2238 O O . GLN A 1 275 ? -4.472 -8.163 -9.318 1.00 96.50 275 GLN A O 1
ATOM 2243 N N . ASP A 1 276 ? -4.158 -5.943 -9.170 1.00 94.25 276 ASP A N 1
ATOM 2244 C CA . ASP A 1 276 ? -3.921 -5.678 -10.588 1.00 94.25 276 ASP A CA 1
ATOM 2245 C C . ASP A 1 276 ? -2.682 -6.428 -11.099 1.00 94.25 276 ASP A C 1
ATOM 2247 O O . ASP A 1 276 ? -2.780 -7.215 -12.041 1.00 94.25 276 ASP A O 1
ATOM 2251 N N . LEU A 1 277 ? -1.548 -6.276 -10.409 1.00 94.75 277 LEU A N 1
ATOM 2252 C CA . LEU A 1 277 ? -0.287 -6.927 -10.779 1.00 94.75 277 LEU A CA 1
ATOM 2253 C C . LEU A 1 277 ? -0.300 -8.438 -10.506 1.00 94.75 277 LEU A C 1
ATOM 2255 O O . LEU A 1 277 ? 0.312 -9.210 -11.246 1.00 94.75 277 LEU A O 1
ATOM 2259 N N . LEU A 1 278 ? -1.012 -8.887 -9.466 1.00 96.94 278 LEU A N 1
ATOM 2260 C CA . LEU A 1 278 ? -1.248 -10.315 -9.240 1.00 96.94 278 LEU A CA 1
ATOM 2261 C C . LEU A 1 278 ? -2.002 -10.924 -10.429 1.00 96.94 278 LEU A C 1
ATOM 2263 O O . LEU A 1 278 ? -1.573 -11.941 -10.972 1.00 96.94 278 LEU A O 1
ATOM 2267 N N . ALA A 1 279 ? -3.102 -10.293 -10.848 1.00 95.50 279 ALA A N 1
ATOM 2268 C CA . ALA A 1 279 ? -3.907 -10.766 -11.965 1.00 95.50 279 ALA A CA 1
ATOM 2269 C C . ALA A 1 279 ? -3.107 -10.794 -13.275 1.00 95.50 279 ALA A C 1
ATOM 2271 O O . ALA A 1 279 ? -3.199 -11.771 -14.015 1.00 95.50 279 ALA A O 1
ATOM 2272 N N . GLU A 1 280 ? -2.302 -9.762 -13.540 1.0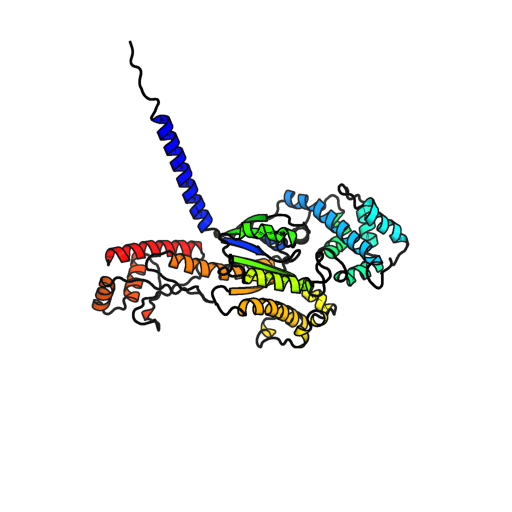0 93.75 280 GLU A N 1
ATOM 2273 C CA . GLU A 1 280 ? -1.407 -9.697 -14.700 1.00 93.75 280 GLU A CA 1
ATOM 2274 C C . GLU A 1 280 ? -0.410 -10.864 -14.715 1.00 93.75 280 GLU A C 1
ATOM 2276 O O . GLU A 1 280 ? -0.334 -11.590 -15.705 1.00 93.75 280 GLU A O 1
ATOM 2281 N N . LYS A 1 281 ? 0.285 -11.124 -13.598 1.00 94.69 281 LYS A N 1
ATOM 2282 C CA . LYS A 1 281 ? 1.270 -12.216 -13.500 1.00 94.69 281 LYS A CA 1
ATOM 2283 C C . LYS A 1 281 ? 0.644 -13.596 -13.707 1.00 94.69 281 LYS A C 1
ATOM 2285 O O . LYS A 1 281 ? 1.204 -14.408 -14.442 1.00 94.69 281 LYS A O 1
ATOM 2290 N N . ILE A 1 282 ? -0.504 -13.863 -13.079 1.00 95.56 282 ILE A N 1
ATOM 2291 C CA . ILE A 1 282 ? -1.198 -15.153 -13.215 1.00 95.56 282 ILE A CA 1
ATOM 2292 C C . ILE A 1 282 ? -1.684 -15.355 -14.658 1.00 95.56 282 ILE A C 1
ATOM 2294 O O . ILE A 1 282 ? -1.443 -16.411 -15.242 1.00 95.56 282 ILE A O 1
ATOM 2298 N N . LYS A 1 283 ? -2.293 -14.331 -15.275 1.00 94.31 283 LYS A N 1
ATOM 2299 C CA . LYS A 1 283 ? -2.739 -14.382 -16.681 1.00 94.31 283 LYS A CA 1
ATOM 2300 C C . LYS A 1 283 ? -1.576 -14.482 -17.669 1.00 94.31 283 LYS A C 1
ATOM 2302 O O . LYS A 1 283 ? -1.717 -15.124 -18.703 1.00 94.31 283 LYS A O 1
ATOM 2307 N N . GLY A 1 284 ? -0.424 -13.907 -17.328 1.00 91.94 284 GLY A N 1
ATOM 2308 C CA . GLY A 1 284 ? 0.839 -14.060 -18.054 1.00 91.94 284 GLY A CA 1
ATOM 2309 C C . GLY A 1 284 ? 1.475 -15.450 -17.925 1.00 91.94 284 GLY A C 1
ATOM 2310 O O . GLY A 1 284 ? 2.570 -15.670 -18.432 1.00 91.94 284 GLY A O 1
ATOM 2311 N N . GLY A 1 285 ? 0.819 -16.397 -17.243 1.00 92.88 285 GLY A N 1
ATOM 2312 C CA . GLY A 1 285 ? 1.254 -17.789 -17.140 1.00 92.88 285 GLY A CA 1
ATOM 2313 C C . GLY A 1 285 ? 2.168 -18.088 -15.952 1.00 92.88 285 GLY A C 1
ATOM 2314 O O . GLY A 1 285 ? 2.625 -19.223 -15.813 1.00 92.88 285 GLY A O 1
ATOM 2315 N N . ARG A 1 286 ? 2.431 -17.119 -15.062 1.00 93.75 286 ARG A N 1
ATOM 2316 C CA . ARG A 1 286 ? 3.201 -17.374 -13.834 1.00 93.75 286 ARG A CA 1
ATOM 2317 C C . ARG A 1 286 ? 2.354 -18.192 -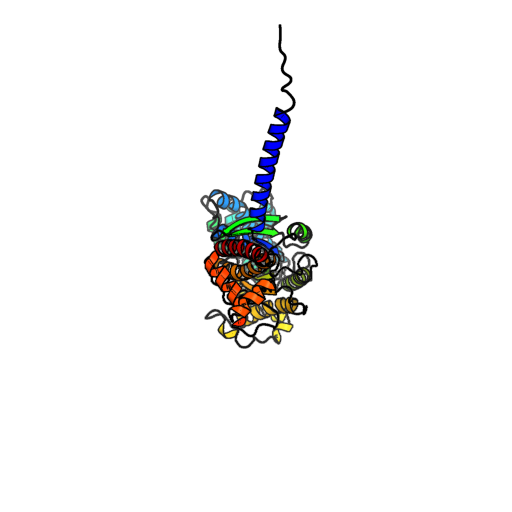12.870 1.00 93.75 286 ARG A C 1
ATOM 2319 O O . ARG A 1 286 ? 1.239 -17.805 -12.530 1.00 93.75 286 ARG A O 1
ATOM 2326 N N . ARG A 1 287 ? 2.894 -19.306 -12.380 1.00 94.19 287 ARG A N 1
ATOM 2327 C CA . ARG A 1 287 ? 2.148 -20.233 -11.525 1.00 94.19 287 ARG A CA 1
ATOM 2328 C C . ARG A 1 287 ? 2.536 -20.029 -10.070 1.00 94.19 287 ARG A C 1
ATOM 2330 O O . ARG A 1 287 ? 3.692 -20.185 -9.692 1.00 94.19 287 ARG A O 1
ATOM 2337 N N . LEU A 1 288 ? 1.548 -19.742 -9.226 1.00 96.19 288 LEU A N 1
ATOM 2338 C CA . LEU A 1 288 ? 1.762 -19.601 -7.784 1.00 96.19 288 LEU A CA 1
ATOM 2339 C C . LEU A 1 288 ? 2.302 -20.900 -7.150 1.00 96.19 288 LEU A C 1
ATOM 2341 O O . LEU A 1 288 ? 3.115 -20.842 -6.231 1.00 96.19 288 LEU A O 1
ATOM 2345 N N . ALA A 1 289 ? 1.911 -22.061 -7.693 1.00 96.38 289 ALA A N 1
ATOM 2346 C CA . ALA A 1 289 ? 2.328 -23.388 -7.229 1.00 96.38 289 ALA A CA 1
ATOM 2347 C C . ALA A 1 289 ? 3.847 -23.628 -7.289 1.00 96.38 289 ALA A C 1
ATOM 2349 O O . ALA A 1 289 ? 4.358 -24.418 -6.500 1.00 96.38 289 ALA A O 1
ATOM 2350 N N . ASP A 1 290 ? 4.564 -22.941 -8.183 1.00 95.62 290 ASP A N 1
ATOM 2351 C CA . ASP A 1 290 ? 6.015 -23.104 -8.335 1.00 95.62 290 ASP A CA 1
ATOM 2352 C C . ASP A 1 290 ? 6.780 -22.512 -7.131 1.00 95.62 290 ASP A C 1
ATOM 2354 O O . ASP A 1 290 ? 7.889 -22.939 -6.817 1.00 95.62 290 ASP A O 1
ATOM 2358 N N . TYR A 1 291 ? 6.164 -21.561 -6.419 1.00 95.94 291 TYR A N 1
ATOM 2359 C CA . TYR A 1 291 ? 6.738 -20.864 -5.257 1.00 95.94 291 TYR A CA 1
ATOM 2360 C C . TYR A 1 291 ? 6.044 -21.245 -3.937 1.00 95.94 291 TYR A C 1
ATOM 2362 O O . TYR A 1 291 ? 6.639 -21.196 -2.852 1.00 95.94 291 TYR A O 1
ATOM 2370 N N . PHE A 1 292 ? 4.778 -21.651 -4.030 1.00 96.94 292 PHE A N 1
ATOM 2371 C CA . PHE A 1 292 ? 3.935 -22.122 -2.937 1.00 96.94 292 PHE A CA 1
ATOM 2372 C C . PHE A 1 292 ? 3.362 -23.497 -3.298 1.00 96.94 292 PHE A C 1
ATOM 2374 O O . PHE A 1 292 ? 2.222 -23.570 -3.756 1.00 96.94 292 PHE A O 1
ATOM 2381 N N . PRO A 1 293 ? 4.123 -24.594 -3.113 1.00 96.12 293 PRO A N 1
ATOM 2382 C CA . PRO A 1 293 ? 3.666 -25.948 -3.444 1.00 96.12 293 PRO A CA 1
ATOM 2383 C C . PRO A 1 293 ? 2.315 -26.315 -2.812 1.00 96.12 293 PRO A C 1
ATOM 2385 O O . PRO A 1 293 ? 1.507 -27.021 -3.414 1.00 96.12 293 PRO A O 1
ATOM 2388 N N . GLU A 1 294 ? 2.034 -25.776 -1.623 1.00 95.12 294 GLU A N 1
ATOM 2389 C CA . GLU A 1 294 ? 0.766 -25.903 -0.904 1.00 95.12 294 GLU A CA 1
ATOM 2390 C C . GLU A 1 294 ? -0.459 -25.394 -1.700 1.00 95.12 294 GLU A C 1
ATOM 2392 O O . GLU A 1 294 ? -1.574 -25.875 -1.493 1.00 95.12 294 GLU A O 1
ATOM 2397 N N . PHE A 1 295 ? -0.265 -24.496 -2.671 1.00 96.44 295 PHE A N 1
ATOM 2398 C CA . PHE A 1 295 ? -1.322 -23.994 -3.552 1.00 96.44 295 PHE A CA 1
ATOM 2399 C C . PHE A 1 295 ? -1.873 -25.064 -4.506 1.00 96.44 295 PHE A C 1
ATOM 2401 O O . PHE A 1 295 ? -3.037 -24.999 -4.905 1.00 96.44 295 PHE A O 1
ATOM 2408 N N . ALA A 1 296 ? -1.076 -26.077 -4.868 1.00 93.94 296 ALA A N 1
ATOM 2409 C CA . ALA A 1 296 ? -1.510 -27.121 -5.799 1.00 93.94 296 ALA A CA 1
ATOM 2410 C C . ALA A 1 296 ? -2.767 -27.855 -5.295 1.00 93.94 296 ALA A C 1
ATOM 2412 O O . ALA A 1 296 ? -3.675 -28.130 -6.078 1.00 93.94 296 ALA A O 1
ATOM 2413 N N . GLY A 1 297 ? -2.844 -28.102 -3.983 1.00 92.50 297 GLY A N 1
ATOM 2414 C CA . GLY A 1 297 ? -3.986 -28.739 -3.323 1.00 92.50 297 GLY A CA 1
ATOM 2415 C C . GLY A 1 297 ? -5.065 -27.775 -2.821 1.00 92.50 297 GLY A C 1
ATOM 2416 O O . GLY A 1 297 ? -6.039 -28.227 -2.222 1.00 92.50 297 GLY A O 1
ATOM 2417 N N . TYR A 1 298 ? -4.911 -26.462 -3.019 1.00 94.38 298 TYR A N 1
ATOM 2418 C CA . TYR A 1 298 ? -5.854 -25.477 -2.497 1.00 94.38 298 TYR A CA 1
ATOM 2419 C C . TYR A 1 298 ? -7.159 -25.449 -3.306 1.00 94.38 298 TYR A C 1
ATOM 2421 O O . TYR A 1 298 ? -7.159 -25.312 -4.535 1.00 94.38 298 TYR A O 1
ATOM 2429 N N . VAL A 1 299 ? -8.283 -25.532 -2.593 1.00 89.56 299 VAL A N 1
ATOM 2430 C CA . VAL A 1 299 ? -9.635 -25.501 -3.157 1.00 89.56 299 VAL A CA 1
ATOM 2431 C C . VAL A 1 299 ? -10.396 -24.322 -2.563 1.00 89.56 299 VAL A C 1
ATOM 2433 O O . VAL A 1 299 ? -10.424 -24.143 -1.347 1.00 89.56 299 VAL A O 1
ATOM 2436 N N . LEU A 1 300 ? -11.038 -23.533 -3.427 1.00 86.31 300 LEU A N 1
ATOM 2437 C CA . LEU A 1 300 ? -11.888 -22.418 -3.012 1.00 86.31 300 LEU A CA 1
ATOM 2438 C C . LEU A 1 300 ? -13.078 -22.914 -2.181 1.00 86.31 300 LEU A C 1
ATOM 2440 O O . LEU A 1 300 ? -13.757 -23.871 -2.557 1.00 86.31 300 LEU A O 1
ATOM 2444 N N . ALA A 1 301 ? -13.365 -22.227 -1.076 1.00 80.44 301 ALA A N 1
ATOM 2445 C CA . ALA A 1 301 ? -14.526 -22.534 -0.251 1.00 80.44 301 ALA A CA 1
ATOM 2446 C C . ALA A 1 301 ? -15.847 -22.294 -1.010 1.00 80.44 301 ALA A C 1
ATOM 2448 O O . ALA A 1 301 ? -15.969 -21.385 -1.840 1.00 80.44 301 ALA A O 1
ATOM 2449 N N . GLN A 1 302 ? -16.868 -23.099 -0.698 1.00 65.12 302 GLN A N 1
ATOM 2450 C CA . GLN A 1 302 ? -18.205 -22.953 -1.279 1.00 65.12 302 GLN A CA 1
ATOM 2451 C C . GLN A 1 302 ? -18.778 -21.563 -0.938 1.00 65.12 302 GLN A C 1
ATOM 2453 O O . GLN A 1 302 ? -18.866 -21.191 0.229 1.00 65.12 302 GLN A O 1
ATOM 2458 N N . GLY A 1 303 ? -19.144 -20.782 -1.961 1.00 65.12 303 GLY A N 1
ATOM 2459 C CA . GLY A 1 303 ? -19.665 -19.410 -1.826 1.00 65.12 303 GLY A CA 1
ATOM 2460 C C . GLY A 1 303 ? -18.677 -18.293 -2.191 1.00 65.12 303 GLY A C 1
ATOM 2461 O O . GLY A 1 303 ? -19.111 -17.180 -2.480 1.00 65.12 303 GLY A O 1
ATOM 2462 N N . GLU A 1 304 ? -17.375 -18.580 -2.269 1.00 66.00 304 GLU A N 1
ATOM 2463 C CA . GLU A 1 304 ? -16.363 -17.613 -2.733 1.00 66.00 304 GLU A CA 1
ATOM 2464 C C . GLU A 1 304 ? -16.445 -17.385 -4.250 1.00 66.00 304 GLU A C 1
ATOM 2466 O O . GLU A 1 304 ? -16.301 -16.261 -4.719 1.00 66.00 304 GLU A O 1
ATOM 2471 N N . GLN A 1 305 ? -16.788 -18.428 -5.016 1.00 54.66 305 GLN A N 1
ATOM 2472 C CA . GLN A 1 305 ? -16.960 -18.350 -6.475 1.00 54.66 305 GLN A CA 1
ATOM 2473 C C . GLN A 1 305 ? -18.058 -17.362 -6.908 1.00 54.66 305 GLN A C 1
ATOM 2475 O O . GLN A 1 305 ? -17.968 -16.781 -7.982 1.00 54.66 305 GLN A O 1
ATOM 2480 N N . GLY A 1 306 ? -19.081 -17.141 -6.072 1.00 51.69 306 GLY A N 1
ATOM 2481 C CA . GLY A 1 306 ? -20.160 -16.181 -6.342 1.00 51.69 306 GLY A CA 1
ATOM 2482 C C . GLY A 1 306 ? -19.845 -14.737 -5.932 1.00 51.69 306 GLY A C 1
ATOM 2483 O O . GLY A 1 306 ? -20.623 -13.842 -6.250 1.00 51.69 306 GLY A O 1
ATOM 2484 N N . LYS A 1 307 ? -18.733 -14.513 -5.215 1.00 59.09 307 LYS A N 1
ATOM 2485 C CA . LYS A 1 307 ? -18.238 -13.188 -4.799 1.00 59.09 307 LYS A CA 1
ATOM 2486 C C . LYS A 1 307 ? -17.107 -12.663 -5.686 1.00 59.09 307 LYS A C 1
ATOM 2488 O O . LYS A 1 307 ? -16.657 -11.543 -5.463 1.00 59.09 307 LYS A O 1
ATOM 2493 N N . ALA A 1 308 ? -16.628 -13.464 -6.638 1.00 61.12 308 ALA A N 1
ATOM 2494 C CA . ALA A 1 308 ? -15.665 -13.007 -7.627 1.00 61.12 308 ALA A CA 1
ATOM 2495 C C . ALA A 1 308 ? -16.255 -11.830 -8.415 1.00 61.12 308 ALA A C 1
ATOM 2497 O O . ALA A 1 308 ? -17.455 -11.814 -8.720 1.00 61.12 308 ALA A O 1
ATOM 2498 N N . ASP A 1 309 ? -15.418 -10.848 -8.743 1.00 66.25 309 ASP A N 1
ATOM 2499 C CA . ASP A 1 309 ? -15.841 -9.762 -9.619 1.00 66.25 309 ASP A CA 1
ATOM 2500 C C . ASP A 1 309 ? -16.310 -10.362 -10.950 1.00 66.25 309 ASP A C 1
ATOM 2502 O O . ASP A 1 309 ? -15.732 -11.329 -11.456 1.00 66.25 309 ASP A O 1
ATOM 2506 N N . ARG A 1 310 ? -17.405 -9.835 -11.512 1.00 65.81 310 ARG A N 1
ATOM 2507 C CA . ARG A 1 310 ? -17.984 -10.385 -12.748 1.00 65.81 310 ARG A CA 1
ATOM 2508 C C . ARG A 1 310 ? -16.919 -10.412 -13.849 1.00 65.81 310 ARG A C 1
ATOM 2510 O O . ARG A 1 310 ? -16.486 -9.358 -14.302 1.00 65.81 310 ARG A O 1
ATOM 2517 N N . GLY A 1 311 ? -16.556 -11.611 -14.305 1.00 70.62 311 GLY A N 1
ATOM 2518 C CA . GLY A 1 311 ? -15.557 -11.809 -15.362 1.00 70.62 311 GLY A CA 1
ATOM 2519 C C . GLY A 1 311 ? -14.111 -11.951 -14.875 1.00 70.62 311 GLY A C 1
ATOM 2520 O O . GLY A 1 311 ? -13.202 -11.939 -15.704 1.00 70.62 311 GLY A O 1
ATOM 2521 N N . GLU A 1 312 ? -13.872 -12.084 -13.569 1.00 80.44 312 GLU A N 1
ATOM 2522 C CA . GLU A 1 312 ? -12.547 -12.423 -13.049 1.00 80.44 312 GLU A CA 1
ATOM 2523 C C . GLU A 1 312 ? -12.159 -13.870 -13.399 1.00 80.44 312 GLU A C 1
ATOM 2525 O O . GLU A 1 312 ? -12.983 -14.784 -13.373 1.00 80.44 312 GLU A O 1
ATOM 2530 N N . ASP A 1 313 ? -10.886 -14.064 -13.745 1.00 87.81 313 ASP A N 1
ATOM 2531 C CA . ASP A 1 313 ? -10.322 -15.373 -14.065 1.00 87.81 313 ASP A CA 1
ATOM 2532 C C . ASP A 1 313 ? -10.302 -16.277 -12.821 1.00 87.81 313 ASP A C 1
ATOM 2534 O O . ASP A 1 313 ? -9.881 -15.856 -11.740 1.00 87.81 313 ASP A O 1
ATOM 2538 N N . SER A 1 314 ? -10.732 -17.532 -12.972 1.00 88.88 314 SER A N 1
ATOM 2539 C CA . SER A 1 314 ? -10.865 -18.460 -11.846 1.00 88.88 314 SER A CA 1
ATOM 2540 C C . SER A 1 314 ? -9.546 -18.740 -11.127 1.00 88.88 314 SER A C 1
ATOM 2542 O O . SER A 1 314 ? -9.556 -18.933 -9.911 1.00 88.88 314 SER A O 1
ATOM 2544 N N . GLU A 1 315 ? -8.417 -18.756 -11.842 1.00 92.00 315 GLU A N 1
ATOM 2545 C CA . GLU A 1 315 ? -7.104 -18.983 -11.235 1.00 92.00 315 GLU A CA 1
ATOM 2546 C C . GLU A 1 315 ? -6.616 -17.730 -10.500 1.00 92.00 315 GLU A C 1
ATOM 2548 O O . GLU A 1 315 ? -6.004 -17.850 -9.440 1.00 92.00 315 GLU A O 1
ATOM 2553 N N . VAL A 1 316 ? -6.967 -16.529 -10.979 1.00 94.38 316 VAL A N 1
ATOM 2554 C CA . VAL A 1 316 ? -6.727 -15.271 -10.246 1.00 94.38 316 VAL A CA 1
ATOM 2555 C C . VAL A 1 316 ? -7.519 -15.252 -8.940 1.00 94.38 316 VAL A C 1
ATOM 2557 O O . VAL A 1 316 ? -6.948 -14.980 -7.881 1.00 94.38 316 VAL A O 1
ATOM 2560 N N . THR A 1 317 ? -8.808 -15.611 -8.979 1.00 93.38 317 THR A N 1
ATOM 2561 C CA . THR A 1 317 ? -9.628 -15.737 -7.766 1.00 93.38 317 THR A CA 1
ATOM 2562 C C . THR A 1 317 ? -9.044 -16.788 -6.816 1.00 93.38 317 THR A C 1
ATOM 2564 O O . THR A 1 317 ? -8.916 -16.536 -5.617 1.00 93.38 317 THR A O 1
ATOM 2567 N N . ARG A 1 318 ? -8.622 -17.948 -7.337 1.00 94.06 318 ARG A N 1
ATOM 2568 C CA . ARG A 1 318 ? -7.989 -19.011 -6.542 1.00 94.06 318 ARG A CA 1
ATOM 2569 C C . ARG A 1 318 ? -6.704 -18.526 -5.872 1.00 94.06 318 ARG A C 1
ATOM 2571 O O . ARG A 1 318 ? -6.535 -18.741 -4.674 1.00 94.06 318 ARG A O 1
ATOM 2578 N N . ALA A 1 319 ? -5.839 -17.837 -6.614 1.00 96.31 319 ALA A N 1
ATOM 2579 C CA . ALA A 1 319 ? -4.576 -17.299 -6.124 1.00 96.31 319 ALA A CA 1
ATOM 2580 C C . ALA A 1 319 ? -4.781 -16.254 -5.018 1.00 96.31 319 ALA A C 1
ATOM 2582 O O . ALA A 1 319 ? -4.197 -16.386 -3.942 1.00 96.31 319 ALA A O 1
ATOM 2583 N N . LYS A 1 320 ? -5.637 -15.243 -5.227 1.00 95.31 320 LYS A N 1
ATOM 2584 C CA . LYS A 1 320 ? -5.849 -14.197 -4.211 1.00 95.31 320 LYS A CA 1
ATOM 2585 C C . LYS A 1 320 ? -6.477 -14.751 -2.928 1.00 95.31 320 LYS A C 1
ATOM 2587 O O . LYS A 1 320 ? -6.070 -14.356 -1.835 1.00 95.31 320 LYS A O 1
ATOM 2592 N N . CYS A 1 321 ? -7.411 -15.700 -3.035 1.00 95.50 321 CYS A N 1
ATOM 2593 C CA . CYS A 1 321 ? -8.025 -16.340 -1.871 1.00 95.50 321 CYS A CA 1
ATOM 2594 C C . CYS A 1 321 ? -7.047 -17.255 -1.129 1.00 95.50 321 CYS A C 1
ATOM 2596 O O . CYS A 1 321 ? -7.019 -17.224 0.097 1.00 95.50 321 CYS A O 1
ATOM 2598 N N . PHE A 1 322 ? -6.184 -17.987 -1.841 1.00 97.19 322 PHE A N 1
ATOM 2599 C CA . PHE A 1 322 ? -5.099 -18.733 -1.204 1.00 97.19 322 PHE A CA 1
ATOM 2600 C C . PHE A 1 322 ? -4.196 -17.805 -0.385 1.00 97.19 322 PHE A C 1
ATOM 2602 O O . PHE A 1 322 ? -3.970 -18.058 0.796 1.00 97.19 322 PHE A O 1
ATOM 2609 N N . ILE A 1 323 ? -3.737 -16.694 -0.978 1.00 98.12 323 ILE A N 1
ATOM 2610 C CA . ILE A 1 323 ? -2.875 -15.730 -0.278 1.00 98.12 323 ILE A CA 1
ATOM 2611 C C . ILE A 1 323 ? -3.596 -15.184 0.958 1.00 98.12 323 ILE A C 1
ATOM 2613 O O . ILE A 1 323 ? -3.016 -15.183 2.040 1.00 98.12 323 ILE A O 1
ATOM 2617 N N . ARG A 1 324 ? -4.869 -14.777 0.839 1.00 96.88 324 ARG A N 1
ATOM 2618 C CA . ARG A 1 324 ? -5.688 -14.361 1.991 1.00 96.88 324 ARG A CA 1
ATOM 2619 C C . ARG A 1 324 ? -5.669 -15.415 3.098 1.00 96.88 324 ARG A C 1
ATOM 2621 O O . ARG A 1 324 ? -5.450 -15.076 4.260 1.00 96.88 324 ARG A O 1
ATOM 2628 N N . ASP A 1 325 ? -5.917 -16.669 2.744 1.00 96.00 325 ASP A N 1
ATOM 2629 C CA . ASP A 1 325 ? -6.079 -17.756 3.702 1.00 96.00 325 ASP A CA 1
ATOM 2630 C C . ASP A 1 325 ? -4.758 -18.111 4.402 1.00 96.00 325 ASP A C 1
ATOM 2632 O O . ASP A 1 325 ? -4.782 -18.489 5.574 1.00 96.00 325 ASP A O 1
ATOM 2636 N N . GLU A 1 326 ? -3.604 -17.908 3.756 1.00 96.88 326 GLU A N 1
ATOM 2637 C CA . GLU A 1 326 ? -2.291 -18.006 4.412 1.00 96.88 326 GLU A CA 1
ATOM 2638 C C . GLU A 1 326 ? -2.143 -16.993 5.561 1.00 96.88 326 GLU A C 1
ATOM 2640 O O . GLU A 1 326 ? -1.691 -17.352 6.652 1.00 96.88 326 GLU A O 1
ATOM 2645 N N . PHE A 1 327 ? -2.585 -15.744 5.370 1.00 97.19 327 PHE A N 1
ATOM 2646 C CA . PHE A 1 327 ? -2.591 -14.741 6.444 1.00 97.19 327 PHE A CA 1
ATOM 2647 C C . PHE A 1 327 ? -3.658 -15.038 7.503 1.00 97.19 327 PHE A C 1
ATOM 2649 O O . PHE A 1 327 ? -3.390 -14.940 8.703 1.00 97.19 327 PHE A O 1
ATOM 2656 N N . LEU A 1 328 ? -4.865 -15.440 7.094 1.00 94.19 328 LEU A N 1
ATOM 2657 C CA . LEU A 1 328 ? -5.927 -15.765 8.047 1.00 94.19 328 LEU A CA 1
ATOM 2658 C C . LEU A 1 328 ? -5.557 -16.956 8.930 1.00 94.19 328 LEU A C 1
ATOM 2660 O O . LEU A 1 328 ? -5.843 -16.912 10.126 1.00 94.19 328 LEU A O 1
ATOM 2664 N N . ARG A 1 329 ? -4.847 -17.957 8.395 1.00 93.75 329 ARG A N 1
ATOM 2665 C CA . ARG A 1 329 ? -4.349 -19.102 9.169 1.00 93.75 329 ARG A CA 1
ATOM 2666 C C . ARG A 1 329 ? -3.481 -18.666 10.347 1.00 93.75 329 ARG A C 1
ATOM 2668 O O . ARG A 1 329 ? -3.561 -19.271 11.413 1.00 93.75 329 ARG A O 1
ATOM 2675 N N . VAL A 1 330 ? -2.690 -17.603 10.182 1.00 93.25 330 VAL A N 1
ATOM 2676 C CA . VAL A 1 330 ? -1.920 -17.000 11.280 1.00 93.25 330 VAL A CA 1
ATOM 2677 C C . VAL A 1 330 ? -2.854 -16.412 12.337 1.00 93.25 330 VAL A C 1
ATOM 2679 O O . VAL A 1 330 ? -2.670 -16.680 13.523 1.00 93.25 330 VAL A O 1
ATOM 2682 N N . SER A 1 331 ? -3.873 -15.661 11.913 1.00 88.81 331 SER A N 1
ATOM 2683 C CA . SER A 1 331 ? -4.804 -14.991 12.829 1.00 88.81 331 SER A CA 1
ATOM 2684 C C . SER A 1 331 ? -5.686 -15.960 13.630 1.00 88.81 331 SER A C 1
ATOM 2686 O O . SER A 1 331 ? -5.990 -15.716 14.795 1.00 88.81 331 SER A O 1
ATOM 2688 N N . THR A 1 332 ? -6.050 -17.102 13.039 1.00 86.62 332 THR A N 1
ATOM 2689 C CA . THR A 1 332 ? -6.925 -18.108 13.661 1.00 86.62 332 THR A CA 1
ATOM 2690 C C . THR A 1 332 ? -6.173 -19.161 14.475 1.00 86.62 332 THR A C 1
ATOM 2692 O O . THR A 1 332 ? -6.803 -19.955 15.170 1.00 86.62 332 THR A O 1
ATOM 2695 N N . ALA A 1 333 ? -4.838 -19.209 14.394 1.00 82.31 333 ALA A N 1
ATOM 2696 C CA . ALA A 1 333 ? -4.030 -20.193 15.121 1.00 82.31 333 ALA A CA 1
ATOM 2697 C C . ALA A 1 333 ? -4.066 -19.976 16.643 1.00 82.31 333 ALA A C 1
ATOM 2699 O O . ALA A 1 333 ? -3.993 -20.927 17.422 1.00 82.31 333 ALA A O 1
ATOM 2700 N N . THR A 1 334 ? -4.188 -18.724 17.080 1.00 68.06 334 THR A N 1
ATOM 2701 C CA . THR A 1 334 ? -4.325 -18.360 18.489 1.00 68.06 334 THR A CA 1
ATOM 2702 C C . THR A 1 334 ? -5.806 -18.362 18.860 1.00 68.06 334 THR A C 1
ATOM 2704 O O . THR A 1 334 ? -6.514 -17.416 18.543 1.00 68.06 334 THR A O 1
ATOM 2707 N N . GLY A 1 335 ? -6.292 -19.400 19.550 1.00 54.56 335 GLY A N 1
ATOM 2708 C CA . GLY A 1 335 ? -7.710 -19.567 19.932 1.00 54.56 335 GLY A CA 1
ATOM 2709 C C . GLY A 1 335 ? -8.292 -18.519 20.902 1.00 54.56 335 GLY A C 1
ATOM 2710 O O . GLY A 1 335 ? -9.358 -18.734 21.477 1.00 54.56 335 GLY A O 1
ATOM 2711 N N . ALA A 1 336 ? -7.602 -17.399 21.119 1.00 59.28 336 ALA A N 1
ATOM 2712 C CA . ALA A 1 336 ? -8.078 -16.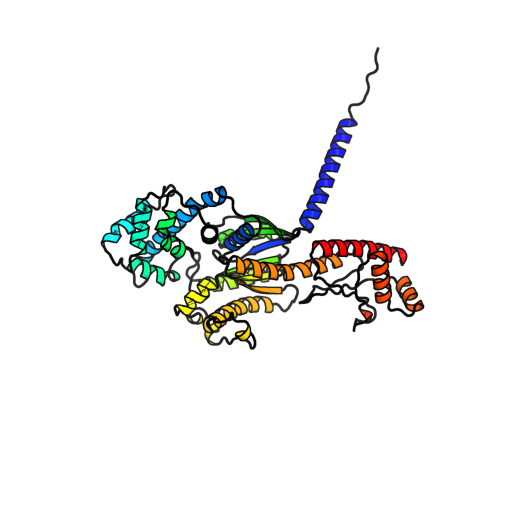272 21.904 1.00 59.28 336 ALA A CA 1
ATOM 2713 C C . ALA A 1 336 ? -8.727 -15.237 20.967 1.00 59.28 336 ALA A C 1
ATOM 2715 O O . ALA A 1 336 ? -8.030 -14.488 20.291 1.00 59.28 336 ALA A O 1
ATOM 2716 N N . ASN A 1 337 ? -10.062 -15.163 20.962 1.00 61.16 337 ASN A N 1
ATOM 2717 C CA . ASN A 1 337 ? -10.858 -14.193 20.185 1.00 61.16 337 ASN A CA 1
ATOM 2718 C C . ASN A 1 337 ? -10.752 -12.743 20.724 1.00 61.16 337 ASN A C 1
ATOM 2720 O O . ASN A 1 337 ? -11.758 -12.044 20.829 1.00 61.16 337 ASN A O 1
ATOM 2724 N N . THR A 1 338 ? -9.567 -12.285 21.140 1.00 66.94 338 THR A N 1
ATOM 2725 C CA . THR A 1 338 ? -9.393 -10.947 21.738 1.00 66.94 338 THR A CA 1
ATOM 2726 C C . THR A 1 338 ? -9.280 -9.831 20.704 1.00 66.94 338 THR A C 1
ATOM 2728 O O . THR A 1 338 ? -9.549 -8.682 21.038 1.00 66.94 338 THR A O 1
ATOM 2731 N N . HIS A 1 339 ? -8.884 -10.152 19.474 1.00 73.94 339 HIS A N 1
ATOM 2732 C CA . HIS A 1 339 ? -8.784 -9.232 18.343 1.00 73.94 339 HIS A CA 1
ATOM 2733 C C . HIS A 1 339 ? -8.985 -10.009 17.036 1.00 73.94 339 HIS A C 1
ATOM 2735 O O . HIS A 1 339 ? -8.848 -11.233 17.012 1.00 73.94 339 HIS A O 1
ATOM 2741 N N . GLN A 1 340 ? -9.368 -9.314 15.963 1.00 83.25 340 GLN A N 1
ATOM 2742 C CA . GLN A 1 340 ? -9.743 -9.941 14.691 1.00 83.25 340 GLN A CA 1
ATOM 2743 C C . GLN A 1 340 ? -8.905 -9.431 13.523 1.00 83.25 340 GLN A C 1
ATOM 2745 O O . GLN A 1 340 ? -8.354 -8.328 13.567 1.00 83.25 340 GLN A O 1
ATOM 2750 N N . CYS A 1 341 ? -8.825 -10.254 12.476 1.00 88.44 341 CYS A N 1
ATOM 2751 C CA . CYS A 1 341 ? -8.242 -9.888 11.196 1.00 88.44 341 CYS A CA 1
ATOM 2752 C C . CYS A 1 341 ? -9.350 -9.677 10.156 1.00 88.44 341 CYS A C 1
ATOM 2754 O O . CYS A 1 341 ? -10.179 -10.563 9.951 1.00 88.44 341 CYS A O 1
ATOM 2756 N N . TYR A 1 342 ? -9.343 -8.520 9.495 1.00 89.56 342 TYR A N 1
ATOM 2757 C CA . TYR A 1 342 ? -10.329 -8.134 8.486 1.00 89.56 342 TYR A CA 1
ATOM 2758 C C . TYR A 1 342 ? -9.651 -7.999 7.116 1.00 89.56 342 TYR A C 1
ATOM 2760 O O . TYR A 1 342 ? -9.006 -6.980 6.859 1.00 89.56 342 TYR A O 1
ATOM 2768 N N . PRO A 1 343 ? -9.715 -9.027 6.252 1.00 93.12 343 PRO A N 1
ATOM 2769 C CA . PRO A 1 343 ? -9.039 -9.014 4.962 1.00 93.12 343 PRO A CA 1
ATOM 2770 C C . PRO A 1 343 ? -9.826 -8.243 3.898 1.00 93.12 343 PRO A C 1
ATOM 2772 O O . PRO A 1 343 ? -11.024 -8.452 3.722 1.00 93.12 343 PRO A O 1
ATOM 2775 N N . HIS A 1 344 ? -9.119 -7.425 3.122 1.00 93.12 344 HIS A N 1
ATOM 2776 C CA . HIS A 1 344 ? -9.632 -6.710 1.959 1.00 93.12 344 HIS A CA 1
ATOM 2777 C C . HIS A 1 344 ? -8.662 -6.854 0.784 1.00 93.12 344 HIS A C 1
ATOM 2779 O O . HIS A 1 344 ? -7.453 -6.672 0.934 1.00 93.12 344 HIS A O 1
ATOM 2785 N N . PHE A 1 345 ? -9.200 -7.151 -0.395 1.00 94.69 345 PHE A N 1
ATOM 2786 C CA . PHE A 1 345 ? -8.458 -7.119 -1.652 1.00 94.69 345 PHE A CA 1
ATOM 2787 C C . PHE A 1 345 ? -8.363 -5.677 -2.142 1.00 94.69 345 PHE A C 1
ATOM 2789 O O . PHE A 1 345 ? -9.391 -5.021 -2.319 1.00 94.69 345 PHE A O 1
ATOM 2796 N N . THR A 1 346 ? -7.142 -5.175 -2.333 1.00 95.75 346 THR A N 1
ATOM 2797 C CA . THR A 1 346 ? -6.920 -3.761 -2.644 1.00 95.75 346 THR A CA 1
ATOM 2798 C C . THR A 1 346 ? -6.039 -3.536 -3.867 1.00 95.75 346 THR A C 1
ATOM 2800 O O . THR A 1 346 ? -5.130 -4.303 -4.186 1.00 95.75 346 THR A O 1
ATOM 2803 N N . CYS A 1 347 ? -6.302 -2.430 -4.552 1.00 95.56 347 CYS A N 1
ATOM 2804 C CA . CYS A 1 347 ? -5.417 -1.852 -5.547 1.00 95.56 347 CYS A CA 1
ATOM 2805 C C . CYS A 1 347 ? -5.125 -0.414 -5.115 1.00 95.56 347 CYS A C 1
ATOM 2807 O O . CYS A 1 347 ? -5.933 0.485 -5.318 1.00 95.56 347 CYS A O 1
ATOM 2809 N N . ALA A 1 348 ? -3.979 -0.181 -4.471 1.00 94.88 348 ALA A N 1
ATOM 2810 C CA . ALA A 1 348 ? -3.656 1.126 -3.894 1.00 94.88 348 ALA A CA 1
ATOM 2811 C C . ALA A 1 348 ? -3.536 2.251 -4.933 1.00 94.88 348 ALA A C 1
ATOM 2813 O O . ALA A 1 348 ? -3.612 3.420 -4.569 1.00 94.88 348 ALA A O 1
ATOM 2814 N N . VAL A 1 349 ? -3.354 1.921 -6.212 1.00 93.62 349 VAL A N 1
ATOM 2815 C CA . VAL A 1 349 ? -3.331 2.894 -7.313 1.00 93.62 349 VAL A CA 1
ATOM 2816 C C . VAL A 1 349 ? -4.716 3.145 -7.924 1.00 93.62 349 VAL A C 1
ATOM 2818 O O . VAL A 1 349 ? -4.821 3.985 -8.812 1.00 93.62 349 VAL A O 1
ATOM 2821 N N . ASP A 1 350 ? -5.757 2.454 -7.446 1.00 93.69 350 ASP A N 1
ATOM 2822 C CA . ASP A 1 350 ? -7.164 2.660 -7.796 1.00 93.69 350 ASP A CA 1
ATOM 2823 C C . ASP A 1 350 ? -7.877 3.420 -6.666 1.00 93.69 350 ASP A C 1
ATOM 2825 O O . ASP A 1 350 ? -8.162 2.898 -5.583 1.00 93.69 350 ASP A O 1
ATOM 2829 N N . THR A 1 351 ? -8.174 4.689 -6.937 1.00 92.38 351 THR A N 1
ATOM 2830 C CA . THR A 1 351 ? -8.804 5.610 -5.985 1.00 92.38 351 THR A CA 1
ATOM 2831 C C . THR A 1 351 ? -10.208 5.167 -5.565 1.00 92.38 351 THR A C 1
ATOM 2833 O O . THR A 1 351 ? -10.600 5.382 -4.417 1.00 92.38 351 THR A O 1
ATOM 2836 N N . GLU A 1 352 ? -10.981 4.541 -6.455 1.00 89.56 352 GLU A N 1
ATOM 2837 C CA . GLU A 1 352 ? -12.344 4.096 -6.147 1.00 89.56 352 GLU A CA 1
ATOM 2838 C C . GLU A 1 352 ? -12.331 2.816 -5.308 1.00 89.56 352 GLU A C 1
ATOM 2840 O O . GLU A 1 352 ? -13.097 2.704 -4.346 1.00 89.56 352 GLU A O 1
ATOM 2845 N N . ASN A 1 353 ? -11.419 1.885 -5.604 1.00 90.25 353 ASN A N 1
ATOM 2846 C CA . ASN A 1 353 ? -11.204 0.710 -4.763 1.00 90.25 353 ASN A CA 1
ATOM 2847 C C . ASN A 1 353 ? -10.849 1.118 -3.322 1.00 90.25 353 ASN A C 1
ATOM 2849 O O . ASN A 1 353 ? -11.493 0.659 -2.377 1.00 90.25 353 ASN A O 1
ATOM 2853 N N . ILE A 1 354 ? -9.894 2.040 -3.147 1.00 91.06 354 ILE A N 1
ATOM 2854 C CA . ILE A 1 354 ? -9.488 2.509 -1.814 1.00 91.06 354 ILE A CA 1
ATOM 2855 C C . ILE A 1 354 ? -10.603 3.282 -1.105 1.00 91.06 354 ILE A C 1
ATOM 2857 O O . ILE A 1 354 ? -10.793 3.086 0.096 1.00 91.06 354 ILE A O 1
ATOM 2861 N N . ARG A 1 355 ? -11.390 4.094 -1.822 1.00 87.69 355 ARG A N 1
ATOM 2862 C CA . ARG A 1 355 ? -12.561 4.783 -1.255 1.00 87.69 355 ARG A CA 1
ATOM 2863 C C . ARG A 1 355 ? -13.564 3.793 -0.653 1.00 87.69 355 ARG A C 1
ATOM 2865 O O . ARG A 1 355 ? -13.995 3.985 0.484 1.00 87.69 355 ARG A O 1
ATOM 2872 N N . ARG A 1 356 ? -13.909 2.726 -1.384 1.00 83.38 356 ARG A N 1
ATOM 2873 C CA . ARG A 1 356 ? -14.844 1.686 -0.910 1.00 83.38 356 ARG A CA 1
ATOM 2874 C C . ARG A 1 356 ? -14.283 0.927 0.284 1.00 83.38 356 ARG A C 1
ATOM 2876 O O . ARG A 1 356 ? -14.927 0.862 1.325 1.00 83.38 356 ARG A O 1
ATOM 2883 N N . VAL A 1 357 ? -13.052 0.433 0.164 1.00 82.38 357 VAL A N 1
ATOM 2884 C CA . VAL A 1 357 ? -12.408 -0.354 1.223 1.00 82.38 357 VAL A CA 1
ATOM 2885 C C . VAL A 1 357 ? -12.260 0.465 2.505 1.00 82.38 357 VAL A C 1
ATOM 2887 O O . VAL A 1 357 ? -12.522 -0.043 3.589 1.00 82.38 357 VAL A O 1
ATOM 2890 N N . PHE A 1 358 ? -11.903 1.748 2.414 1.00 82.31 358 PHE A N 1
ATOM 2891 C CA . PHE A 1 358 ? -11.794 2.598 3.600 1.00 82.31 358 PHE A CA 1
ATOM 2892 C C . PHE A 1 358 ? -13.155 2.866 4.266 1.00 82.31 358 PHE A C 1
ATOM 2894 O O . PHE A 1 358 ? -13.239 2.912 5.496 1.00 82.31 358 PHE A O 1
ATOM 2901 N N . SER A 1 359 ? -14.228 2.982 3.477 1.00 78.88 359 SER A N 1
ATOM 2902 C CA . SER A 1 359 ? -15.596 3.052 4.005 1.00 78.88 359 SER A CA 1
ATOM 2903 C C . SER A 1 359 ? -15.968 1.782 4.781 1.00 78.88 359 SER A C 1
ATOM 2905 O O . SER A 1 359 ? -16.503 1.873 5.888 1.00 78.88 359 SER A O 1
ATOM 2907 N N . ASP A 1 360 ? -15.617 0.604 4.263 1.00 73.19 360 ASP A N 1
ATOM 2908 C CA . ASP A 1 360 ? -15.849 -0.669 4.956 1.00 73.19 360 ASP A CA 1
ATOM 2909 C C . ASP A 1 360 ? -15.031 -0.753 6.256 1.00 73.19 360 ASP A C 1
ATOM 2911 O O . ASP A 1 360 ? -15.568 -1.082 7.316 1.00 73.19 360 ASP A O 1
ATOM 2915 N N . CYS A 1 361 ? -13.758 -0.351 6.221 1.00 73.88 361 CYS A N 1
ATOM 2916 C CA . CYS A 1 361 ? -12.887 -0.274 7.398 1.00 73.88 361 CYS A CA 1
ATOM 2917 C C . CYS A 1 361 ? -13.458 0.625 8.500 1.00 73.88 361 CYS A C 1
ATOM 2919 O O . CYS A 1 361 ? -13.347 0.311 9.686 1.00 73.88 361 CYS A O 1
ATOM 2921 N N . ARG A 1 362 ? -14.112 1.732 8.137 1.00 72.50 362 ARG A N 1
ATOM 2922 C CA . ARG A 1 362 ? -14.778 2.610 9.108 1.00 72.50 362 ARG A CA 1
ATOM 2923 C C . ARG A 1 362 ? -15.867 1.861 9.877 1.00 72.50 362 ARG A C 1
ATOM 2925 O O . ARG A 1 362 ? -15.939 2.003 11.096 1.00 72.50 362 ARG A O 1
ATOM 2932 N N . SER A 1 363 ? -16.652 1.025 9.197 1.00 65.56 363 SER A N 1
ATOM 2933 C CA . SER A 1 363 ? -17.690 0.198 9.832 1.00 65.56 363 SER A CA 1
ATOM 2934 C C . SER A 1 363 ? -17.127 -0.870 10.778 1.00 65.56 363 SER A C 1
ATOM 2936 O O . SER A 1 363 ? -17.831 -1.310 11.678 1.00 65.56 363 SER A O 1
ATOM 2938 N N . ILE A 1 364 ? -15.856 -1.248 10.617 1.00 67.50 364 ILE A N 1
ATOM 2939 C CA . ILE A 1 364 ? -15.136 -2.164 11.515 1.00 67.50 364 ILE A CA 1
ATOM 2940 C C . ILE A 1 364 ? -14.589 -1.417 12.739 1.00 67.50 364 ILE A C 1
ATOM 2942 O O . ILE A 1 364 ? -14.614 -1.927 13.856 1.00 67.50 364 ILE A O 1
ATOM 2946 N N . ILE A 1 365 ? -14.112 -0.186 12.544 1.00 66.88 365 ILE A N 1
ATOM 2947 C CA . ILE A 1 365 ? -13.470 0.621 13.590 1.00 66.88 365 ILE A CA 1
ATOM 2948 C C . ILE A 1 365 ? -14.503 1.285 14.530 1.00 66.88 365 ILE A C 1
ATOM 2950 O O . ILE A 1 365 ? -14.242 1.492 15.718 1.00 66.88 365 ILE A O 1
ATOM 2954 N N . GLN A 1 366 ? -15.686 1.638 14.022 1.00 66.31 366 GLN A N 1
ATOM 2955 C CA . GLN A 1 366 ? -16.737 2.321 14.791 1.00 66.31 366 GLN A CA 1
ATOM 2956 C C . GLN A 1 366 ? -17.379 1.483 15.921 1.00 66.31 366 GLN A C 1
ATOM 2958 O O . GLN A 1 366 ? -17.526 2.020 17.023 1.00 66.31 366 GLN A O 1
ATOM 2963 N N . PRO A 1 367 ? -17.741 0.199 15.727 1.00 63.50 367 PRO A N 1
ATOM 2964 C CA . PRO A 1 367 ? -18.361 -0.630 16.763 1.00 63.50 367 PRO A CA 1
ATOM 2965 C C . PRO A 1 367 ? -17.465 -0.822 17.997 1.00 63.50 367 PRO A C 1
ATOM 2967 O O . PRO A 1 367 ? -17.947 -0.778 19.134 1.00 63.50 367 PRO A O 1
ATOM 2970 N N . ASP A 1 368 ? -16.150 -0.943 17.788 1.00 63.31 368 ASP A N 1
ATOM 2971 C CA . ASP A 1 368 ? -15.160 -0.991 18.867 1.00 63.31 368 ASP A CA 1
ATOM 2972 C C . ASP A 1 368 ? -15.152 0.305 19.688 1.00 63.31 368 ASP A C 1
ATOM 2974 O O . ASP A 1 368 ? -15.087 0.247 20.918 1.00 63.31 368 ASP A O 1
ATOM 2978 N N . LEU A 1 369 ? -15.292 1.475 19.052 1.00 66.81 369 LEU A N 1
ATOM 2979 C CA . LEU A 1 369 ? -15.427 2.737 19.784 1.00 66.81 369 LEU A CA 1
ATOM 2980 C C . LEU A 1 369 ? -16.690 2.744 20.650 1.00 66.81 369 LEU A C 1
ATOM 2982 O O . LEU A 1 369 ? -16.614 3.103 21.821 1.00 66.81 369 LEU A O 1
ATOM 2986 N N . VAL A 1 370 ? -17.839 2.352 20.099 1.00 71.81 370 VAL A N 1
ATOM 2987 C CA . VAL A 1 370 ? -19.110 2.393 20.839 1.00 71.81 370 VAL A CA 1
ATOM 2988 C C . VAL A 1 370 ? -19.050 1.491 22.071 1.00 71.81 370 VAL A C 1
ATOM 2990 O O . VAL A 1 370 ? -19.445 1.908 23.160 1.00 71.81 370 VAL A O 1
ATOM 2993 N N . SER A 1 371 ? -18.491 0.285 21.938 1.00 74.62 371 SER A N 1
ATOM 2994 C CA . SER A 1 371 ? -18.299 -0.601 23.091 1.00 74.62 371 SER A CA 1
ATOM 2995 C C . SER A 1 371 ? -17.362 0.007 24.146 1.00 74.62 371 SER A C 1
ATOM 2997 O O . SER A 1 371 ? -17.688 -0.023 25.333 1.00 74.62 371 SER A O 1
ATOM 2999 N N . LYS A 1 372 ? -16.241 0.625 23.742 1.00 75.00 372 LYS A N 1
ATOM 3000 C CA . LYS A 1 372 ? -15.312 1.330 24.648 1.00 75.00 372 LYS A CA 1
ATOM 3001 C C . LYS A 1 372 ? -15.977 2.512 25.352 1.00 75.00 372 LYS A C 1
ATOM 3003 O O . LYS A 1 372 ? -15.779 2.694 26.549 1.00 75.00 372 LYS A O 1
ATOM 3008 N N . LEU A 1 373 ? -16.796 3.275 24.633 1.00 78.00 373 LEU A N 1
ATOM 3009 C CA . LEU A 1 373 ? -17.557 4.398 25.165 1.00 78.00 373 LEU A CA 1
ATOM 3010 C C . LEU A 1 373 ? -18.547 3.946 26.244 1.00 78.00 373 LEU A C 1
ATOM 3012 O O . LEU A 1 373 ? -18.495 4.470 27.354 1.00 78.00 373 LEU A O 1
ATOM 3016 N N . PHE A 1 374 ? -19.366 2.923 25.985 1.00 85.94 374 PHE A N 1
ATOM 3017 C CA . PHE A 1 374 ? -20.254 2.365 27.013 1.00 85.94 374 PHE A CA 1
ATOM 3018 C C . PHE A 1 374 ? -19.484 1.786 28.207 1.00 85.94 374 PHE A C 1
ATOM 3020 O O . PHE A 1 374 ? -19.876 2.019 29.343 1.00 85.94 374 PHE A O 1
ATOM 3027 N N . ASN A 1 375 ? -18.366 1.090 27.973 1.00 85.00 375 ASN A N 1
ATOM 3028 C CA . ASN A 1 375 ? -17.519 0.543 29.043 1.00 85.00 375 ASN A CA 1
ATOM 3029 C C . ASN A 1 375 ? -16.807 1.613 29.892 1.00 85.00 375 ASN A C 1
ATOM 3031 O O . ASN A 1 375 ? -16.277 1.289 30.950 1.00 85.00 375 ASN A O 1
ATOM 3035 N N . SER A 1 376 ? -16.773 2.871 29.444 1.00 83.50 376 SER A N 1
ATOM 3036 C CA . SER A 1 376 ? -16.222 3.994 30.216 1.00 83.50 376 SER A CA 1
ATOM 3037 C C . SER A 1 376 ? -17.224 4.617 31.200 1.00 83.50 376 SER A C 1
ATOM 3039 O O . SER A 1 376 ? -16.902 5.600 31.871 1.00 83.50 376 SER A O 1
ATOM 3041 N N . ILE A 1 377 ? -18.455 4.103 31.252 1.00 89.38 377 ILE A N 1
ATOM 3042 C CA . ILE A 1 377 ? -19.511 4.554 32.160 1.00 89.38 377 ILE A CA 1
ATOM 3043 C C . ILE A 1 377 ? -19.548 3.588 33.349 1.00 89.38 377 ILE A C 1
ATOM 3045 O O . ILE A 1 377 ? -19.668 2.377 33.171 1.00 89.38 377 ILE A O 1
ATOM 3049 N N . GLU A 1 378 ? -19.425 4.119 34.566 1.00 85.94 378 GLU A N 1
ATOM 3050 C CA . GLU A 1 378 ? -19.550 3.328 35.795 1.00 85.94 378 GLU A CA 1
ATOM 3051 C C . GLU A 1 378 ? -20.906 2.608 35.830 1.00 85.94 378 GLU A C 1
ATOM 3053 O O . GLU A 1 378 ? -21.911 3.187 35.432 1.00 85.94 378 GLU A O 1
ATOM 3058 N N . GLY A 1 379 ? -20.934 1.341 36.255 1.00 88.00 379 GLY A N 1
ATOM 3059 C CA . GLY A 1 379 ? -22.159 0.529 36.265 1.00 88.00 379 GLY A CA 1
ATOM 3060 C C . GLY A 1 379 ? -22.571 -0.036 34.896 1.00 88.00 379 GLY A C 1
ATOM 3061 O O . GLY A 1 379 ? -23.552 -0.776 34.811 1.00 88.00 379 GLY A O 1
ATOM 3062 N N . VAL A 1 380 ? -21.820 0.233 33.820 1.00 93.12 380 VAL A N 1
ATOM 3063 C CA . VAL A 1 380 ? -22.129 -0.245 32.462 1.00 93.12 380 VAL A CA 1
ATOM 3064 C C . VAL A 1 380 ? -21.031 -1.170 31.940 1.00 93.12 380 VAL A C 1
ATOM 3066 O O . VAL A 1 380 ? -19.840 -0.892 32.048 1.00 93.12 380 VAL A O 1
ATOM 3069 N N . LYS A 1 381 ? -21.429 -2.299 31.344 1.00 90.88 381 LYS A N 1
ATOM 3070 C CA . LYS A 1 381 ? -20.525 -3.239 30.664 1.00 90.88 381 LYS A CA 1
ATOM 3071 C C . LYS A 1 381 ? -21.075 -3.610 29.299 1.00 90.88 381 LYS A C 1
ATOM 3073 O O . LYS A 1 381 ? -22.132 -4.219 29.208 1.00 90.88 381 LYS A O 1
ATOM 3078 N N . CYS A 1 382 ? -20.351 -3.314 28.233 1.00 86.81 382 CYS A N 1
ATOM 3079 C CA . CYS A 1 382 ? -20.708 -3.685 26.871 1.00 86.81 382 CYS A CA 1
ATOM 3080 C C . CYS A 1 382 ? -19.681 -4.667 26.307 1.00 86.81 382 CYS A C 1
ATOM 3082 O O . CYS A 1 382 ? -18.477 -4.417 26.339 1.00 86.81 382 CYS A O 1
ATOM 3084 N N . ASN A 1 383 ? -20.154 -5.778 25.747 1.00 79.12 383 ASN A N 1
ATOM 3085 C CA . ASN A 1 383 ? -19.277 -6.668 24.990 1.00 79.12 383 ASN A CA 1
ATOM 3086 C C . ASN A 1 383 ? -18.822 -5.981 23.687 1.00 79.12 383 ASN A C 1
ATOM 3088 O O . ASN A 1 383 ? -19.555 -5.122 23.178 1.00 79.12 383 ASN A O 1
ATOM 3092 N N . PRO A 1 384 ? -17.659 -6.369 23.125 1.00 67.44 384 PRO A N 1
ATOM 3093 C CA . PRO A 1 384 ? -17.280 -5.981 21.771 1.00 67.44 384 PRO A CA 1
ATOM 3094 C C . PRO A 1 384 ? -18.408 -6.310 20.795 1.00 67.44 384 PRO A C 1
ATOM 3096 O O . PRO A 1 384 ? -19.029 -7.377 20.876 1.00 67.44 384 PRO A O 1
ATOM 3099 N N . VAL A 1 385 ? -18.712 -5.374 19.902 1.00 66.62 385 VAL A N 1
ATOM 3100 C CA . VAL A 1 385 ? -19.824 -5.536 18.969 1.00 66.62 385 VAL A CA 1
ATOM 3101 C C . VAL A 1 385 ? -19.377 -6.451 17.830 1.00 66.62 385 VAL A C 1
ATOM 3103 O O . VAL A 1 385 ? -18.589 -6.064 16.975 1.00 66.62 385 VAL A O 1
ATOM 3106 N N . MET A 1 386 ? -19.877 -7.685 17.831 1.00 47.50 386 MET A N 1
ATOM 3107 C CA . MET A 1 386 ? -19.533 -8.707 16.841 1.00 47.50 386 MET A CA 1
ATOM 3108 C C . MET A 1 386 ? -20.534 -8.677 15.676 1.00 47.50 386 MET A C 1
ATOM 3110 O O . MET A 1 386 ? -21.675 -9.109 15.832 1.00 47.50 386 MET A O 1
ATOM 3114 N N . GLY A 1 387 ? -20.106 -8.191 14.507 1.00 48.38 387 GLY A N 1
ATOM 3115 C CA . GLY A 1 387 ? -20.766 -8.448 13.219 1.00 48.38 387 GLY A CA 1
ATOM 3116 C C . GLY A 1 387 ? -22.177 -7.877 12.995 1.00 48.38 387 GLY A C 1
ATOM 3117 O O . GLY A 1 387 ? -22.888 -8.415 12.148 1.00 48.38 387 GLY A O 1
ATOM 3118 N N . ALA A 1 388 ? -22.632 -6.836 13.707 1.00 52.72 388 ALA A N 1
ATOM 3119 C CA . ALA A 1 388 ? -24.002 -6.339 13.519 1.00 52.72 388 ALA A CA 1
ATOM 3120 C C . ALA A 1 388 ? -24.247 -4.869 13.901 1.00 52.72 388 ALA A C 1
ATOM 3122 O O . ALA A 1 388 ? -23.554 -4.284 14.727 1.00 52.72 388 ALA A O 1
ATOM 3123 N N . MET A 1 389 ? -25.349 -4.339 13.352 1.00 59.34 389 MET A N 1
ATOM 3124 C CA . MET A 1 389 ? -25.943 -3.002 13.530 1.00 59.34 389 MET A CA 1
ATOM 3125 C C . MET A 1 389 ? -26.277 -2.596 14.985 1.00 59.34 389 MET A C 1
ATOM 3127 O O . MET A 1 389 ? -26.816 -1.507 15.189 1.00 59.34 389 MET A O 1
ATOM 3131 N N . TYR A 1 390 ? -26.024 -3.448 15.989 1.00 75.19 390 TYR A N 1
ATOM 3132 C CA . TYR A 1 390 ? -26.497 -3.271 17.367 1.00 75.19 390 TYR A CA 1
ATOM 3133 C C . TYR A 1 390 ? -25.414 -3.543 18.418 1.00 75.19 390 TYR A C 1
ATOM 3135 O O . TYR A 1 390 ? -24.664 -4.508 18.302 1.00 75.19 390 TYR A O 1
ATOM 3143 N N . ALA A 1 391 ? -25.413 -2.754 19.493 1.00 82.69 391 ALA A N 1
ATOM 3144 C CA . ALA A 1 391 ? -24.666 -3.002 20.723 1.00 82.69 391 ALA A CA 1
ATOM 3145 C C . ALA A 1 391 ? -25.596 -3.486 21.847 1.00 82.69 391 ALA A C 1
ATOM 3147 O O . ALA A 1 391 ? -26.788 -3.158 21.865 1.00 82.69 391 ALA A O 1
ATOM 3148 N N . PHE A 1 392 ? -25.027 -4.232 22.803 1.00 87.81 392 PHE A N 1
ATOM 3149 C CA . PHE A 1 392 ? -25.753 -4.818 23.936 1.00 87.81 392 PHE A CA 1
ATOM 3150 C C . PHE A 1 392 ? -25.136 -4.442 25.297 1.00 87.81 392 PHE A C 1
ATOM 3152 O O . PHE A 1 392 ? -24.512 -5.294 25.940 1.00 87.81 392 PHE A O 1
ATOM 3159 N N . PRO A 1 393 ? -25.259 -3.181 25.752 1.00 91.06 393 PRO A N 1
ATOM 3160 C CA . PRO A 1 393 ? -24.788 -2.790 27.074 1.00 91.06 393 PRO A CA 1
ATOM 3161 C C . PRO A 1 393 ? -25.573 -3.512 28.176 1.00 91.06 393 PRO A C 1
ATOM 3163 O O . PRO A 1 393 ? -26.804 -3.511 28.191 1.00 91.06 393 PRO A O 1
ATOM 3166 N N . ARG A 1 394 ? -24.856 -4.102 29.128 1.00 93.50 394 ARG A N 1
ATOM 3167 C CA . ARG A 1 394 ? -25.367 -4.489 30.440 1.00 93.50 394 ARG A CA 1
ATOM 3168 C C . ARG A 1 394 ? -25.286 -3.282 31.361 1.00 93.50 394 ARG A C 1
ATOM 3170 O O . ARG A 1 394 ? -24.241 -2.640 31.424 1.00 93.50 394 ARG A O 1
ATOM 3177 N N . ILE A 1 395 ? -26.352 -3.034 32.103 1.00 94.75 395 ILE A N 1
ATOM 3178 C CA . ILE A 1 395 ? -26.431 -1.948 33.077 1.00 94.75 395 ILE A CA 1
ATOM 3179 C C . ILE A 1 395 ? -26.644 -2.492 34.483 1.00 94.75 395 ILE A C 1
ATOM 3181 O O . ILE A 1 395 ? -27.285 -3.527 34.689 1.00 94.75 395 ILE A O 1
ATOM 3185 N N . GLU A 1 396 ? -26.094 -1.780 35.451 1.00 93.31 396 GLU A N 1
ATOM 3186 C CA . GLU A 1 396 ? -26.409 -1.937 36.857 1.00 93.31 396 GLU A CA 1
ATOM 3187 C C . GLU A 1 396 ? -27.662 -1.123 37.189 1.00 93.31 396 GLU A C 1
ATOM 3189 O O . GLU A 1 396 ? -27.806 0.029 36.779 1.00 93.31 396 GLU A O 1
ATOM 3194 N N . ILE A 1 397 ? -28.601 -1.759 37.886 1.00 93.94 397 ILE A N 1
ATOM 3195 C CA . ILE A 1 397 ? -29.858 -1.145 38.310 1.00 93.94 397 ILE A CA 1
ATOM 3196 C C . ILE A 1 397 ? -29.934 -1.309 39.832 1.00 93.94 397 ILE A C 1
ATOM 3198 O O . ILE A 1 397 ? -29.880 -2.451 40.295 1.00 93.94 397 ILE A O 1
ATOM 3202 N N . PRO A 1 398 ? -30.054 -0.216 40.610 1.00 94.62 398 PRO A N 1
ATOM 3203 C CA . PRO A 1 398 ? -30.158 -0.288 42.064 1.00 94.62 398 PRO A CA 1
ATOM 3204 C C . PRO A 1 398 ? -31.374 -1.091 42.534 1.00 94.62 398 PRO A C 1
ATOM 3206 O O . PRO A 1 398 ? -32.422 -1.107 41.884 1.00 94.62 398 PRO A O 1
ATOM 3209 N N . GLU A 1 399 ? -31.267 -1.714 43.706 1.00 93.75 399 GLU A N 1
ATOM 3210 C CA . GLU A 1 399 ? -32.299 -2.609 44.242 1.00 93.75 399 GLU A CA 1
ATOM 3211 C C . GLU A 1 399 ? -33.649 -1.900 44.444 1.00 93.75 399 GLU A C 1
ATOM 3213 O O . GLU A 1 399 ? -34.687 -2.425 44.041 1.00 93.75 399 GLU A O 1
ATOM 3218 N N . LYS A 1 400 ? -33.635 -0.644 44.911 1.00 95.12 400 LYS A N 1
ATOM 3219 C CA . LYS A 1 400 ? -34.845 0.190 45.032 1.00 95.12 400 LYS A CA 1
ATOM 3220 C C . LYS A 1 400 ? -35.559 0.394 43.692 1.00 95.12 400 LYS A C 1
ATOM 3222 O O . LYS A 1 400 ? -36.787 0.345 43.631 1.00 95.12 400 LYS A O 1
ATOM 3227 N N . ALA A 1 401 ? -34.809 0.598 42.606 1.00 95.00 401 ALA A N 1
ATOM 3228 C CA . ALA A 1 401 ? -35.386 0.720 41.267 1.00 95.00 401 ALA A CA 1
ATOM 3229 C C . ALA A 1 401 ? -35.966 -0.614 40.779 1.00 95.00 401 ALA A C 1
ATOM 3231 O O . ALA A 1 401 ? -37.018 -0.631 40.139 1.00 95.00 401 ALA A O 1
ATOM 3232 N N . ILE A 1 402 ? -35.321 -1.737 41.108 1.00 94.62 402 ILE A N 1
ATOM 3233 C CA . ILE A 1 402 ? -35.824 -3.082 40.796 1.00 94.62 402 ILE A CA 1
ATOM 3234 C C . ILE A 1 402 ? -37.152 -3.343 41.520 1.00 94.62 402 ILE A C 1
ATOM 3236 O O . ILE A 1 402 ? -38.101 -3.834 40.908 1.00 94.62 402 ILE A O 1
ATOM 3240 N N . GLU A 1 403 ? -37.244 -3.013 42.807 1.00 94.62 403 GLU A N 1
ATOM 3241 C CA . GLU A 1 403 ? -38.474 -3.151 43.597 1.00 94.62 403 GLU A CA 1
ATOM 3242 C C . GLU A 1 403 ? -39.596 -2.252 43.073 1.00 94.62 403 GLU A C 1
ATOM 3244 O O . GLU A 1 403 ? -40.738 -2.698 42.929 1.00 94.62 403 GLU A O 1
ATOM 3249 N N . HIS A 1 404 ? -39.271 -1.010 42.707 1.00 95.38 404 HIS A N 1
ATOM 3250 C CA . HIS A 1 404 ? -40.234 -0.090 42.110 1.00 95.38 404 HIS A CA 1
ATOM 3251 C C . HIS A 1 404 ? -40.733 -0.570 40.740 1.00 95.38 404 HIS A C 1
ATOM 3253 O O . HIS A 1 404 ? -41.924 -0.486 40.445 1.00 95.38 404 HIS A O 1
ATOM 3259 N N . ALA A 1 405 ? -39.853 -1.120 39.901 1.00 94.56 405 ALA A N 1
ATOM 3260 C CA . ALA A 1 405 ? -40.257 -1.714 38.629 1.00 94.56 405 ALA A CA 1
ATOM 3261 C C . ALA A 1 405 ? -41.215 -2.900 38.848 1.00 94.56 405 ALA A C 1
ATOM 3263 O O . ALA A 1 405 ? -42.253 -2.988 38.190 1.00 94.56 405 ALA A O 1
ATOM 3264 N N . LYS A 1 406 ? -40.927 -3.760 39.837 1.00 93.31 406 LYS A N 1
ATOM 3265 C CA . LYS A 1 406 ? -41.793 -4.891 40.212 1.00 93.31 406 LYS A CA 1
ATOM 3266 C C . LYS A 1 406 ? -43.165 -4.445 40.718 1.00 93.31 406 LYS A C 1
ATOM 3268 O O . LYS A 1 406 ? -44.159 -5.055 40.331 1.00 93.31 406 LYS A O 1
ATOM 3273 N N . SER A 1 407 ? -43.247 -3.390 41.536 1.00 95.06 407 SER A N 1
ATOM 3274 C CA . SER A 1 407 ? -44.541 -2.871 42.019 1.00 95.06 407 SER A CA 1
ATOM 3275 C C . SER A 1 407 ? -45.417 -2.340 40.878 1.00 95.06 407 SER A C 1
ATOM 3277 O O . SER A 1 407 ? -46.642 -2.402 40.957 1.00 95.06 407 SER A O 1
ATOM 3279 N N . LYS A 1 408 ? -44.788 -1.914 39.777 1.00 92.75 408 LYS A N 1
ATOM 3280 C CA . LYS A 1 408 ? -45.434 -1.530 38.515 1.00 92.75 408 LYS A CA 1
ATOM 3281 C C . LYS A 1 408 ? -45.606 -2.683 37.516 1.00 92.75 408 LYS A C 1
ATOM 3283 O O . LYS A 1 408 ? -45.946 -2.426 36.367 1.00 92.75 408 LYS A O 1
ATOM 3288 N N . GLN A 1 409 ? -45.376 -3.933 37.931 1.00 93.19 409 GLN A N 1
ATOM 3289 C CA . GLN A 1 409 ? -45.458 -5.132 37.081 1.00 93.19 409 GLN A CA 1
ATOM 3290 C C . GLN A 1 409 ? -44.593 -5.045 35.811 1.00 93.19 409 GLN A C 1
ATOM 3292 O O . GLN A 1 409 ? -44.945 -5.567 34.755 1.00 93.19 409 GLN A O 1
ATOM 3297 N N . MET A 1 410 ? -43.440 -4.384 35.913 1.00 93.38 410 MET A N 1
ATOM 3298 C CA . MET A 1 410 ? -42.545 -4.113 34.796 1.00 93.38 410 MET A CA 1
ATOM 3299 C C . MET A 1 410 ? -41.161 -4.714 35.050 1.00 93.38 410 MET A C 1
ATOM 3301 O O . MET A 1 410 ? -40.671 -4.756 36.180 1.00 93.38 410 MET A O 1
ATOM 3305 N N . ALA A 1 411 ? -40.510 -5.186 33.985 1.00 93.62 411 ALA A N 1
ATOM 3306 C CA . ALA A 1 411 ? -39.131 -5.649 34.075 1.00 93.62 411 ALA A CA 1
ATOM 3307 C C . ALA A 1 411 ? -38.185 -4.470 34.404 1.00 93.62 411 ALA A C 1
ATOM 3309 O O . ALA A 1 411 ? -38.389 -3.373 33.878 1.00 93.62 411 ALA A O 1
ATOM 3310 N N . PRO A 1 412 ? -37.140 -4.654 35.236 1.00 94.88 412 PRO A N 1
ATOM 3311 C CA . PRO A 1 412 ? -36.279 -3.542 35.652 1.00 94.88 412 PRO A CA 1
ATOM 3312 C C . PRO A 1 412 ? -35.566 -2.820 34.502 1.00 94.88 412 PRO A C 1
ATOM 3314 O O . PRO A 1 412 ? -35.444 -1.599 34.513 1.00 94.88 412 PRO A O 1
ATOM 3317 N N . ASP A 1 413 ? -35.137 -3.557 33.480 1.00 94.75 413 ASP A N 1
ATOM 3318 C CA . ASP A 1 413 ? -34.542 -2.983 32.270 1.00 94.75 413 ASP A CA 1
ATOM 3319 C C . ASP A 1 413 ? -35.566 -2.239 31.404 1.00 94.75 413 ASP A C 1
ATOM 3321 O O . ASP A 1 413 ? -35.240 -1.195 30.854 1.00 94.75 413 ASP A O 1
ATOM 3325 N N . ALA A 1 414 ? -36.814 -2.708 31.325 1.00 93.56 414 ALA A N 1
ATOM 3326 C CA . ALA A 1 414 ? -37.897 -1.976 30.673 1.00 93.56 414 ALA A CA 1
ATOM 3327 C C . ALA A 1 414 ? -38.185 -0.651 31.392 1.00 93.56 414 ALA A C 1
ATOM 3329 O O . ALA A 1 414 ? -38.283 0.383 30.735 1.00 93.56 414 ALA A O 1
ATOM 3330 N N . PHE A 1 415 ? -38.227 -0.658 32.729 1.00 95.94 415 PHE A N 1
ATOM 3331 C CA . PHE A 1 415 ? -38.367 0.562 33.529 1.00 95.94 415 PHE A CA 1
ATOM 3332 C C . PHE A 1 415 ? -37.240 1.562 33.246 1.00 95.94 415 PHE A C 1
ATOM 3334 O O . PHE A 1 415 ? -37.505 2.739 33.002 1.00 95.94 415 PHE A O 1
ATOM 3341 N N . TYR A 1 416 ? -35.994 1.083 33.216 1.00 96.44 416 TYR A N 1
ATOM 3342 C CA . TYR A 1 416 ? -34.835 1.902 32.871 1.00 96.44 416 TYR A CA 1
ATOM 3343 C C . TYR A 1 416 ? -34.939 2.483 31.451 1.00 96.44 416 TYR A C 1
ATOM 3345 O O . TYR A 1 416 ? -34.720 3.678 31.264 1.00 96.44 416 TYR A O 1
ATOM 3353 N N . CYS A 1 417 ? -35.311 1.669 30.455 1.00 95.44 417 CYS A N 1
ATOM 3354 C CA . CYS A 1 417 ? -35.469 2.108 29.065 1.00 95.44 417 CYS A CA 1
ATOM 3355 C C . CYS A 1 417 ? -36.534 3.201 28.909 1.00 95.44 417 CYS A C 1
ATOM 3357 O O . CYS A 1 417 ? -36.307 4.156 28.171 1.00 95.44 417 CYS A O 1
ATOM 3359 N N . PHE A 1 418 ? -37.674 3.087 29.599 1.00 94.69 418 PHE A N 1
ATOM 3360 C CA . PHE A 1 418 ? -38.714 4.119 29.563 1.00 94.69 418 PHE A CA 1
ATOM 3361 C C . PHE A 1 418 ? -38.245 5.424 30.207 1.00 94.69 418 PHE A C 1
ATOM 3363 O O . PHE A 1 418 ? -38.387 6.480 29.604 1.00 94.69 418 PHE A O 1
ATOM 3370 N N . GLN A 1 419 ? -37.601 5.352 31.375 1.00 95.69 419 GLN A N 1
ATOM 3371 C CA . GLN A 1 419 ? -37.020 6.531 32.029 1.00 95.69 419 GLN A CA 1
ATOM 3372 C C . GLN A 1 419 ? -35.972 7.220 31.146 1.00 95.69 419 GLN A C 1
ATOM 3374 O O . GLN A 1 419 ? -35.940 8.447 31.055 1.00 95.69 419 GLN A O 1
ATOM 3379 N N . LEU A 1 420 ? -35.129 6.433 30.473 1.00 96.00 420 LEU A N 1
ATOM 3380 C CA . LEU A 1 420 ? -34.134 6.949 29.540 1.00 96.00 420 LEU A CA 1
ATOM 3381 C C . LEU A 1 420 ? -34.812 7.677 28.375 1.00 96.00 420 LEU A C 1
ATOM 3383 O O . LEU A 1 420 ? -34.418 8.799 28.050 1.00 96.00 420 LEU A O 1
ATOM 3387 N N . LEU A 1 421 ? -35.834 7.066 27.773 1.00 93.00 421 LEU A N 1
ATOM 3388 C CA . LEU A 1 421 ? -36.589 7.660 26.674 1.00 93.00 421 LEU A CA 1
ATOM 3389 C C . LEU A 1 421 ? -37.255 8.974 27.097 1.00 93.00 421 LEU A C 1
ATOM 3391 O O . LEU A 1 421 ? -37.071 9.981 26.418 1.00 93.00 421 LEU A O 1
ATOM 3395 N N . ASP A 1 422 ? -37.956 8.983 28.229 1.00 93.19 422 ASP A N 1
ATOM 3396 C CA . ASP A 1 422 ? -38.697 10.152 28.711 1.00 93.19 422 ASP A CA 1
ATOM 3397 C C . ASP A 1 422 ? -37.770 11.328 29.048 1.00 93.19 422 ASP A C 1
ATOM 3399 O O . ASP A 1 422 ? -38.079 12.476 28.727 1.00 93.19 422 ASP A O 1
ATOM 3403 N N . LYS A 1 423 ? -36.610 11.061 29.667 1.00 94.19 423 LYS A N 1
ATOM 3404 C CA . LYS A 1 423 ? -35.677 12.120 30.085 1.00 94.19 423 LYS A CA 1
ATOM 3405 C C . LYS A 1 423 ? -34.761 12.612 28.963 1.00 94.19 423 LYS A C 1
ATOM 3407 O O . LYS A 1 423 ? -34.331 13.762 28.996 1.00 94.19 423 LYS A O 1
ATOM 3412 N N . THR A 1 424 ? -34.415 11.762 27.993 1.00 93.88 424 THR A N 1
ATOM 3413 C CA . THR A 1 424 ? -33.350 12.076 27.014 1.00 93.88 424 THR A CA 1
ATOM 3414 C C . THR A 1 424 ? -33.783 12.021 25.552 1.00 93.88 424 THR A C 1
ATOM 3416 O O . THR A 1 424 ? -33.054 12.505 24.683 1.00 93.88 424 THR A O 1
ATOM 3419 N N . GLY A 1 425 ? -34.934 11.411 25.258 1.00 90.00 425 GLY A N 1
ATOM 3420 C CA . GLY A 1 425 ? -35.362 11.073 23.900 1.00 90.00 425 GLY A CA 1
ATOM 3421 C C . GLY A 1 425 ? -34.612 9.887 23.281 1.00 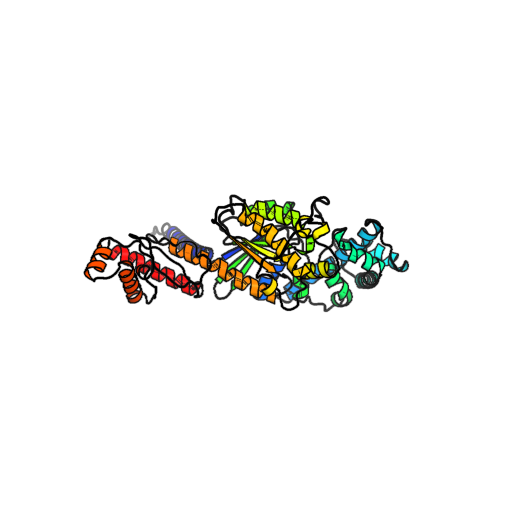90.00 425 GLY A C 1
ATOM 3422 O O . GLY A 1 425 ? -34.834 9.571 22.113 1.00 90.00 425 GLY A O 1
ATOM 3423 N N . ILE A 1 426 ? -33.717 9.220 24.022 1.00 91.88 426 ILE A N 1
ATOM 3424 C CA . ILE A 1 426 ? -32.966 8.064 23.523 1.00 91.88 426 ILE A CA 1
ATOM 3425 C C . ILE A 1 426 ? -33.864 6.823 23.548 1.00 91.88 426 ILE A C 1
ATOM 3427 O O . ILE A 1 426 ? -34.232 6.318 24.606 1.00 91.88 426 ILE A O 1
ATOM 3431 N N . CYS A 1 427 ? -34.176 6.297 22.363 1.00 89.44 427 CYS A N 1
ATOM 3432 C CA . CYS A 1 427 ? -34.938 5.063 22.212 1.00 89.44 427 CYS A CA 1
ATOM 3433 C C . CYS A 1 427 ? -34.005 3.844 22.155 1.00 89.44 427 CYS A C 1
ATOM 3435 O O . CYS A 1 427 ? -33.189 3.710 21.242 1.00 89.44 427 CYS A O 1
ATOM 3437 N N . VAL A 1 428 ? -34.151 2.939 23.123 1.00 91.62 428 VAL A N 1
ATOM 3438 C CA . VAL A 1 428 ? -33.459 1.642 23.189 1.00 91.62 428 VAL A CA 1
ATOM 3439 C C . VAL A 1 428 ? -34.457 0.537 23.516 1.00 91.62 428 VAL A C 1
ATOM 3441 O O . VAL A 1 428 ? -35.536 0.796 24.048 1.00 91.62 428 VAL A O 1
ATOM 3444 N N . VAL A 1 429 ? -34.099 -0.711 23.215 1.00 90.50 429 VAL A N 1
ATOM 3445 C CA . VAL A 1 429 ? -34.972 -1.865 23.475 1.00 90.50 429 VAL A CA 1
ATOM 3446 C C . VAL A 1 429 ? -34.506 -2.598 24.740 1.00 90.50 429 VAL A C 1
ATOM 3448 O O . VAL A 1 429 ? -33.314 -2.901 24.841 1.00 90.50 429 VAL A O 1
ATOM 3451 N N . PRO A 1 430 ? -35.400 -2.914 25.697 1.00 92.69 430 PRO A N 1
ATOM 3452 C CA . PRO A 1 430 ? -35.029 -3.658 26.897 1.00 92.69 430 PRO A CA 1
ATOM 3453 C C . PRO A 1 430 ? -34.654 -5.111 26.586 1.00 92.69 430 PRO A C 1
ATOM 3455 O O . PRO A 1 430 ? -35.282 -5.781 25.762 1.00 92.69 430 PRO A O 1
ATOM 3458 N N . GLY A 1 431 ? -33.636 -5.611 27.283 1.00 88.75 431 GLY A N 1
ATOM 3459 C CA . GLY A 1 431 ? -33.124 -6.972 27.142 1.00 88.75 431 GLY A CA 1
ATOM 3460 C C . GLY A 1 431 ? -34.111 -8.054 27.584 1.00 88.75 431 GLY A C 1
ATOM 3461 O O . GLY A 1 431 ? -34.072 -9.158 27.047 1.00 88.75 431 GLY A O 1
ATOM 3462 N N . SER A 1 432 ? -35.033 -7.740 28.496 1.00 88.25 432 SER A N 1
ATOM 3463 C CA . SER A 1 432 ? -36.105 -8.628 28.966 1.00 88.25 432 SER A CA 1
ATOM 3464 C C . SER A 1 432 ? -37.082 -9.067 27.878 1.00 88.25 432 SER A C 1
ATOM 3466 O O . SER A 1 432 ? -37.705 -10.117 28.020 1.00 88.25 432 SER A O 1
ATOM 3468 N N . GLY A 1 433 ? -37.169 -8.331 26.764 1.00 81.44 433 GLY A N 1
ATOM 3469 C CA . GLY A 1 433 ? -37.876 -8.775 25.557 1.00 81.44 433 GLY A CA 1
ATOM 3470 C C . GLY A 1 433 ? -37.161 -9.904 24.799 1.00 81.44 433 GLY A C 1
ATOM 3471 O O . GLY A 1 433 ? -37.688 -10.427 23.819 1.00 81.44 433 GLY A O 1
ATOM 3472 N N . PHE A 1 434 ? -35.961 -10.288 25.238 1.00 78.88 434 PHE A N 1
ATOM 3473 C CA . PHE A 1 434 ? -35.112 -11.314 24.644 1.00 78.88 434 PHE A CA 1
ATOM 3474 C C . PHE A 1 434 ? -34.683 -12.342 25.706 1.00 78.88 434 PHE A C 1
ATOM 3476 O O . PHE A 1 434 ? -34.900 -12.174 26.905 1.00 78.88 434 PHE A O 1
ATOM 3483 N N . LYS A 1 435 ? -34.039 -13.436 25.278 1.00 76.31 435 LYS A N 1
ATOM 3484 C CA . LYS A 1 435 ? -33.524 -14.492 26.172 1.00 76.31 435 LYS A CA 1
ATOM 3485 C C . LYS A 1 435 ? -32.268 -14.038 26.944 1.00 76.31 435 LYS A C 1
ATOM 3487 O O . LYS A 1 435 ? -31.188 -14.593 26.745 1.00 76.31 435 LYS A O 1
ATOM 3492 N N . GLN A 1 436 ? -32.383 -13.013 27.790 1.00 81.50 436 GLN A N 1
ATOM 3493 C CA . GLN A 1 436 ? -31.273 -12.527 28.615 1.00 81.50 436 GLN A CA 1
ATOM 3494 C C . GLN A 1 436 ? -31.003 -13.427 29.830 1.00 81.50 436 GLN A C 1
ATOM 3496 O O . GLN A 1 436 ? -31.879 -14.158 30.293 1.00 81.50 436 GLN A O 1
ATOM 3501 N N . ARG A 1 437 ? -29.774 -13.378 30.365 1.00 82.94 437 ARG A N 1
ATOM 3502 C CA . ARG A 1 437 ? -29.391 -14.174 31.542 1.00 82.94 437 ARG A CA 1
ATOM 3503 C C . ARG A 1 437 ? -30.189 -13.722 32.781 1.00 82.94 437 ARG A C 1
ATOM 3505 O O . ARG A 1 437 ? -30.276 -12.514 33.021 1.00 82.94 437 ARG A O 1
ATOM 3512 N N . PRO A 1 438 ? -30.727 -14.646 33.598 1.00 84.75 438 PRO A N 1
ATOM 3513 C CA . PRO A 1 438 ? -31.398 -14.287 34.847 1.00 84.75 438 PRO A CA 1
ATOM 3514 C C . PRO A 1 438 ? -30.498 -13.449 35.766 1.00 84.75 438 PRO A C 1
ATOM 3516 O O . PRO A 1 438 ? -29.296 -13.694 35.848 1.00 84.75 438 PRO A O 1
ATOM 3519 N N . GLY A 1 439 ? -31.075 -12.449 36.439 1.00 84.75 439 GLY A N 1
ATOM 3520 C CA . GLY A 1 439 ? -30.339 -11.553 37.344 1.00 84.75 439 GLY A CA 1
ATOM 3521 C C . GLY A 1 439 ? -29.441 -10.525 36.646 1.00 84.75 439 GLY A C 1
ATOM 3522 O O . GLY A 1 439 ? -28.597 -9.906 37.288 1.00 84.75 439 GLY A O 1
ATOM 3523 N N . THR A 1 440 ? -29.587 -10.342 35.332 1.00 90.25 440 THR A N 1
ATOM 3524 C CA . THR A 1 440 ? -28.854 -9.322 34.574 1.00 90.25 440 THR A CA 1
ATOM 3525 C C . THR A 1 440 ? -29.809 -8.450 33.773 1.00 90.25 440 THR A C 1
ATOM 3527 O O . THR A 1 440 ? -30.872 -8.912 33.363 1.00 90.25 440 THR A O 1
ATOM 3530 N N . HIS A 1 441 ? -29.415 -7.199 33.542 1.00 93.25 441 HIS A N 1
ATOM 3531 C CA . HIS A 1 441 ? -30.226 -6.196 32.861 1.00 93.25 441 HIS A CA 1
ATOM 3532 C C . HIS A 1 441 ? -29.459 -5.662 31.662 1.00 93.25 441 HIS A C 1
ATOM 3534 O O . HIS A 1 441 ? -28.319 -5.216 31.805 1.00 93.25 441 HIS A O 1
ATOM 3540 N N . HIS A 1 442 ? -30.064 -5.753 30.481 1.00 92.75 442 HIS A N 1
ATOM 3541 C CA . HIS A 1 442 ? -29.422 -5.368 29.232 1.00 92.75 442 HIS A CA 1
ATOM 3542 C C . HIS A 1 442 ? -30.278 -4.389 28.442 1.00 92.75 442 HIS A C 1
ATOM 3544 O O . HIS A 1 442 ? -31.500 -4.340 28.571 1.00 92.75 442 HIS A O 1
ATOM 3550 N N . LEU A 1 443 ? -29.601 -3.646 27.580 1.00 91.88 443 LEU A N 1
ATOM 3551 C CA . LEU A 1 443 ? -30.173 -2.741 26.601 1.00 91.88 443 LEU A CA 1
ATOM 3552 C C . LEU A 1 443 ? -29.737 -3.213 25.217 1.00 91.88 443 LEU A C 1
ATOM 3554 O O . LEU A 1 443 ? -28.628 -3.722 25.059 1.00 91.88 443 LEU A O 1
ATOM 3558 N N . ARG A 1 444 ? -30.563 -2.995 24.200 1.00 88.81 444 ARG A N 1
ATOM 3559 C CA . ARG A 1 444 ? -30.161 -3.101 22.795 1.00 88.81 444 ARG A CA 1
ATOM 3560 C C . ARG A 1 444 ? -30.270 -1.726 22.150 1.00 88.81 444 ARG A C 1
ATOM 3562 O O . ARG A 1 444 ? -31.344 -1.128 22.155 1.00 88.81 444 ARG A O 1
ATOM 3569 N N . THR A 1 445 ? -29.170 -1.257 21.568 1.00 86.69 445 THR A N 1
ATOM 3570 C CA . THR A 1 445 ? -29.095 0.032 20.862 1.00 86.69 445 THR A CA 1
ATOM 3571 C C . THR A 1 445 ? -28.477 -0.141 19.480 1.00 86.69 445 THR A C 1
ATOM 3573 O O . THR A 1 445 ? -27.625 -1.010 19.295 1.00 86.69 445 THR A O 1
ATOM 3576 N N . THR A 1 446 ? -28.919 0.638 18.493 1.00 77.12 446 THR A N 1
ATOM 3577 C CA . THR A 1 446 ? -28.308 0.653 17.157 1.00 77.12 446 THR A CA 1
ATOM 3578 C C . THR A 1 446 ? -27.003 1.435 17.171 1.00 77.12 446 THR A C 1
ATOM 3580 O O . THR A 1 446 ? -26.921 2.481 17.807 1.00 77.12 446 THR A O 1
ATOM 3583 N N . ILE A 1 447 ? -26.023 0.984 16.395 1.00 73.62 447 ILE A N 1
ATOM 3584 C CA . ILE A 1 447 ? -24.736 1.673 16.207 1.00 73.62 447 ILE A CA 1
ATOM 3585 C C . ILE A 1 447 ? -24.534 2.174 14.771 1.00 73.62 447 ILE A C 1
ATOM 3587 O O . ILE A 1 447 ? -23.414 2.416 14.342 1.00 73.62 447 ILE A O 1
ATOM 3591 N N . LEU A 1 448 ? -25.636 2.282 14.027 1.00 62.66 448 LEU A N 1
ATOM 3592 C CA . LEU A 1 448 ? -25.688 2.804 12.662 1.00 62.66 448 LEU A CA 1
ATOM 3593 C C . LEU A 1 448 ? -25.525 4.329 12.539 1.00 62.66 448 LEU A C 1
ATOM 3595 O O . LEU A 1 448 ? -25.035 4.761 11.496 1.00 62.66 448 LEU A O 1
ATOM 3599 N N . PRO A 1 449 ? -25.953 5.160 13.513 1.00 68.81 449 PRO A N 1
ATOM 3600 C CA . PRO A 1 449 ? -25.782 6.603 13.391 1.00 68.81 449 PRO A CA 1
ATOM 3601 C C . PRO A 1 449 ? -24.302 7.023 13.292 1.00 68.81 449 PRO A C 1
ATOM 3603 O O . PRO A 1 449 ? -23.429 6.329 13.818 1.00 68.81 449 PRO A O 1
ATOM 3606 N N . PRO A 1 450 ? -24.002 8.183 12.675 1.00 62.72 450 PRO A N 1
ATOM 3607 C CA . PRO A 1 450 ? -22.649 8.737 12.627 1.00 62.72 450 PRO A CA 1
ATOM 3608 C C . PRO A 1 450 ? -22.009 8.865 14.017 1.00 62.72 450 PRO A C 1
ATOM 3610 O O . PRO A 1 450 ? -22.694 9.137 15.003 1.00 62.72 450 PRO A O 1
ATOM 3613 N N . VAL A 1 451 ? -20.679 8.737 14.096 1.00 65.31 451 VAL A N 1
ATOM 3614 C CA . VAL A 1 451 ? -19.925 8.719 15.370 1.00 65.31 451 VAL A CA 1
ATOM 3615 C C . VAL A 1 451 ? -20.208 9.931 16.251 1.00 65.31 451 VAL A C 1
ATOM 3617 O O . VAL A 1 451 ? -20.286 9.775 17.465 1.00 65.31 451 VAL A O 1
ATOM 3620 N N . ASP A 1 452 ? -20.376 11.120 15.677 1.00 66.75 452 ASP A N 1
ATOM 3621 C CA . ASP A 1 452 ? -20.631 12.328 16.466 1.00 66.75 452 ASP A CA 1
ATOM 3622 C C . ASP A 1 452 ? -22.014 12.280 17.129 1.00 66.75 452 ASP A C 1
ATOM 3624 O O . ASP A 1 452 ? -22.133 12.531 18.325 1.00 66.75 452 ASP A O 1
ATOM 3628 N N . GLN A 1 453 ? -23.033 11.796 16.411 1.00 75.19 453 GLN A N 1
ATOM 3629 C CA . GLN A 1 453 ? -24.353 11.535 16.996 1.00 75.19 453 GLN A CA 1
ATOM 3630 C C . GLN A 1 453 ? -24.296 10.412 18.041 1.00 75.19 453 GLN A C 1
ATOM 3632 O O . GLN A 1 453 ? -24.988 10.473 19.055 1.00 75.19 453 GLN A O 1
ATOM 3637 N N . MET A 1 454 ? -23.454 9.397 17.821 1.00 77.69 454 MET A N 1
ATOM 3638 C CA . MET A 1 454 ? -23.238 8.322 18.791 1.00 77.69 454 MET A CA 1
ATOM 3639 C C . MET A 1 454 ? -22.551 8.828 20.062 1.00 77.69 454 MET A C 1
ATOM 3641 O O . MET A 1 454 ? -22.952 8.432 21.150 1.00 77.69 454 MET A O 1
ATOM 3645 N N . LYS A 1 455 ? -21.555 9.715 19.960 1.00 76.56 455 LYS A N 1
ATOM 3646 C CA . LYS A 1 455 ? -20.908 10.346 21.121 1.00 76.56 455 LYS A CA 1
ATOM 3647 C C . LYS A 1 455 ? -21.900 11.196 21.903 1.00 76.56 455 LYS A C 1
ATOM 3649 O O . LYS A 1 455 ? -21.994 11.031 23.115 1.00 76.56 455 LYS A O 1
ATOM 3654 N N . ASP A 1 456 ? -22.683 12.024 21.217 1.00 84.06 456 ASP A N 1
ATOM 3655 C CA . ASP A 1 456 ? -23.727 12.833 21.850 1.00 84.06 456 ASP A CA 1
ATOM 3656 C C . ASP A 1 456 ? -24.767 11.954 22.558 1.00 84.06 456 ASP A C 1
ATOM 3658 O O . ASP A 1 456 ? -25.188 12.251 23.678 1.00 84.06 456 ASP A O 1
ATOM 3662 N N . MET A 1 457 ? -25.163 10.843 21.930 1.00 88.31 457 MET A N 1
ATOM 3663 C CA . MET A 1 457 ? -26.078 9.868 22.521 1.00 88.31 457 MET A CA 1
ATOM 3664 C C . MET A 1 457 ? -25.471 9.187 23.752 1.00 88.31 457 MET A C 1
ATOM 3666 O O . MET A 1 457 ? -26.140 9.107 24.779 1.00 88.31 457 MET A O 1
ATOM 3670 N N . VAL A 1 458 ? -24.208 8.751 23.693 1.00 87.56 458 VAL A N 1
ATOM 3671 C CA . VAL A 1 458 ? -23.505 8.140 24.833 1.00 87.56 458 VAL A CA 1
ATOM 3672 C C . VAL A 1 458 ? -23.336 9.139 25.978 1.00 87.56 458 VAL A C 1
ATOM 3674 O O . VAL A 1 458 ? -23.507 8.751 27.128 1.00 87.56 458 VAL A O 1
ATOM 3677 N N . GLU A 1 459 ? -23.035 10.410 25.715 1.00 89.00 459 GLU A N 1
ATOM 3678 C CA . GLU A 1 459 ? -22.882 11.413 26.778 1.00 89.00 459 GLU A CA 1
ATOM 3679 C C . GLU A 1 459 ? -24.220 11.756 27.443 1.00 89.00 459 GLU A C 1
ATOM 3681 O O . GLU A 1 459 ? -24.305 11.804 28.672 1.00 89.00 459 GLU A O 1
ATOM 3686 N N . LYS A 1 460 ? -25.302 11.885 26.664 1.00 93.06 460 LYS A N 1
ATOM 3687 C CA . LYS A 1 460 ? -26.665 11.983 27.215 1.00 93.06 460 LYS A CA 1
ATOM 3688 C C . LYS A 1 460 ? -27.031 10.744 28.033 1.00 93.06 460 LYS A C 1
ATOM 3690 O O . LYS A 1 460 ? -27.589 10.868 29.121 1.00 93.06 460 LYS A O 1
ATOM 3695 N N . PHE A 1 461 ? -26.680 9.558 27.537 1.00 94.75 461 PHE A N 1
ATOM 3696 C CA . PHE A 1 461 ? -26.872 8.299 28.247 1.00 94.75 461 PHE A CA 1
ATOM 3697 C C . PHE A 1 461 ? -26.063 8.252 29.553 1.00 94.75 461 PHE A C 1
ATOM 3699 O O . PHE A 1 461 ? -26.599 7.841 30.577 1.00 94.75 461 PHE A O 1
ATOM 3706 N N . ARG A 1 462 ? -24.802 8.705 29.552 1.00 93.81 462 ARG A N 1
ATOM 3707 C CA . ARG A 1 462 ? -23.931 8.785 30.737 1.00 93.81 462 ARG A CA 1
ATOM 3708 C C . ARG A 1 462 ? -24.540 9.698 31.794 1.00 93.81 462 ARG A C 1
ATOM 3710 O O . ARG A 1 462 ? -24.647 9.286 32.947 1.00 93.81 462 ARG A O 1
ATOM 3717 N N . ALA A 1 463 ? -24.940 10.909 31.403 1.00 94.12 463 ALA A N 1
ATOM 3718 C CA . ALA A 1 463 ? -25.567 11.871 32.305 1.00 94.12 463 ALA A CA 1
ATOM 3719 C C . ALA A 1 463 ? -26.825 11.273 32.949 1.00 94.12 463 ALA A C 1
ATOM 3721 O O . ALA A 1 463 ? -26.934 11.236 34.174 1.00 94.12 463 ALA A O 1
ATOM 3722 N N . PHE A 1 464 ? -27.702 10.687 32.129 1.00 96.50 464 PHE A N 1
ATOM 3723 C CA . PHE A 1 464 ? -28.884 9.984 32.615 1.00 96.50 464 PHE A CA 1
ATOM 3724 C C . PHE A 1 464 ? -28.540 8.820 33.550 1.00 96.50 464 PHE A C 1
ATOM 3726 O O . PHE A 1 464 ? -29.165 8.682 34.595 1.00 96.50 464 PHE A O 1
ATOM 373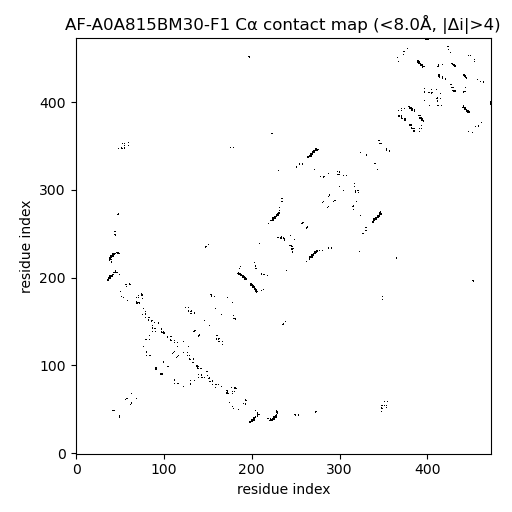3 N N . HIS A 1 465 ? -27.565 7.974 33.205 1.00 95.62 465 HIS A N 1
ATOM 3734 C CA . HIS A 1 465 ? -27.210 6.808 34.014 1.00 95.62 465 HIS A CA 1
ATOM 3735 C C . HIS A 1 465 ? -26.728 7.225 35.406 1.00 95.62 465 HIS A C 1
ATOM 3737 O O . HIS A 1 465 ? -27.181 6.663 36.398 1.00 95.62 465 HIS A O 1
ATOM 3743 N N . ILE A 1 466 ? -25.883 8.255 35.496 1.00 92.25 466 ILE A N 1
ATOM 3744 C CA . ILE A 1 466 ? -25.396 8.785 36.777 1.00 92.25 466 ILE A CA 1
ATOM 3745 C C . ILE A 1 466 ? -26.548 9.370 37.603 1.00 92.25 466 ILE A C 1
ATOM 3747 O O . ILE A 1 466 ? -26.648 9.094 38.800 1.00 92.25 466 ILE A O 1
ATOM 3751 N N . GLU A 1 467 ? -27.430 10.157 36.983 1.00 94.00 467 GLU A N 1
ATOM 3752 C CA . GLU A 1 467 ? -28.616 10.698 37.655 1.00 94.00 467 GLU A CA 1
ATOM 3753 C C . GLU A 1 467 ? -29.544 9.588 38.148 1.00 94.00 467 GLU A C 1
ATOM 3755 O O . GLU A 1 467 ? -29.967 9.614 39.300 1.00 94.00 467 GLU A O 1
ATOM 3760 N N . PHE A 1 468 ? -29.802 8.582 37.314 1.00 95.50 468 PHE A N 1
ATOM 3761 C CA . PHE A 1 468 ? -30.618 7.425 37.659 1.00 95.50 468 PHE A CA 1
ATOM 3762 C C . PHE A 1 468 ? -30.018 6.654 38.839 1.00 95.50 468 PHE A C 1
ATOM 3764 O O . PHE A 1 468 ? -30.726 6.333 39.790 1.00 95.50 468 PHE A O 1
ATOM 3771 N N . LEU A 1 469 ? -28.707 6.393 38.828 1.00 92.69 469 LEU A N 1
ATOM 3772 C CA . LEU A 1 469 ? -28.040 5.745 39.955 1.00 92.69 469 LEU A CA 1
ATOM 3773 C C . LEU A 1 469 ? -28.167 6.575 41.236 1.00 92.69 469 LEU A C 1
ATOM 3775 O O . LEU A 1 469 ? -28.384 6.003 42.294 1.00 92.69 469 LEU A O 1
ATOM 3779 N N . ASN A 1 470 ? -28.061 7.902 41.168 1.00 91.19 470 ASN A N 1
ATOM 3780 C CA . ASN A 1 470 ? -28.192 8.760 42.348 1.00 91.19 470 ASN A CA 1
ATOM 3781 C C . ASN A 1 470 ? -29.635 8.873 42.862 1.00 91.19 470 ASN A C 1
ATOM 3783 O O . ASN A 1 470 ? -29.835 8.928 44.071 1.00 91.19 470 ASN A O 1
ATOM 3787 N N . GLU A 1 471 ? -30.623 8.887 41.969 1.00 92.12 471 GLU A N 1
ATOM 3788 C CA . GLU A 1 471 ? -32.050 8.917 42.314 1.00 92.12 471 GLU A CA 1
ATOM 3789 C C . GLU A 1 471 ? -32.480 7.635 43.044 1.00 92.12 471 GLU A C 1
ATOM 3791 O O . GLU A 1 471 ? -33.276 7.683 43.981 1.00 92.12 471 GLU A O 1
ATOM 3796 N N . TRP A 1 472 ? -31.919 6.493 42.639 1.00 89.88 472 TRP A N 1
ATOM 3797 C CA . TRP A 1 472 ? -32.321 5.168 43.116 1.00 89.88 472 TRP A CA 1
ATOM 3798 C C . TRP A 1 472 ? -31.304 4.488 44.045 1.00 89.88 472 TRP A C 1
ATOM 3800 O O . TRP A 1 472 ? -31.501 3.322 44.394 1.00 89.88 472 TRP A O 1
ATOM 3810 N N . LYS A 1 473 ? -30.240 5.201 44.434 1.00 79.00 473 LYS A N 1
ATOM 3811 C CA . LYS A 1 473 ? -29.159 4.721 45.312 1.00 79.00 473 LYS A CA 1
ATOM 3812 C C . LYS A 1 473 ? -29.648 4.247 46.678 1.00 79.00 473 LYS A C 1
ATOM 3814 O O . LYS A 1 473 ? -30.598 4.838 47.253 1.00 79.00 473 LYS A O 1
#

Organism: NCBI:txid433720

InterPro domains:
  IPR000367 G-protein alpha subunit, group S [PR00443] (67-81)
  IPR000367 G-protein alpha subunit, group S [PR00443] (82-97)
  IPR000367 G-protein alpha subunit, group S [PR00443] (98-112)
  IPR000367 G-protein alpha subunit, group S [PR00443] (251-266)
  IPR000367 G-protein alpha subunit, group S [PR00443] (316-330)
  IPR000367 G-protein alpha subunit, group S [PR00443] (331-344)
  IPR001019 Guanine nucleotide binding protein, alpha subunit [PF00503] (18-365)
  IPR001019 Guanine nucleotide binding protein, alpha subunit [PR00318] (39-54)
  IPR001019 Guanine nucleotide binding protein, alpha subunit [PR00318] (171-193)
  IPR001019 Guanine nucleotide binding protein, alpha subunit [PR00318] (200-217)
  IPR001019 Guanine nucleotide binding protein, alpha subunit [PR00318] (222-250)
  IPR001019 Guanine nucleotide binding protein, alpha subunit [PR00318] (268-277)
  IPR001019 Guanine nucleotide binding protein, alpha subunit [PS51882] (36-377)
  IPR001019 Guanine nucleotide binding protein, alpha subunit [PTHR10218] (11-366)
  IPR001019 Guanine nucleotide binding protein, alpha subunit [SM00275] (17-375)
  IPR001019 Guanine nucleotide binding protein, alpha subunit [cd00066] (38-366)
  IPR011025 G protein alpha subunit, helical insertion [G3DSA:1.10.400.10] (70-184)
  IPR011025 G protein alpha subunit, helical insertion [SSF47895] (67-182)
  IPR015422 Pyridoxal phosphate-dependent transferase, small domain [G3DSA:3.90.1150.10] (365-463)
  IPR015424 Pyridoxal phosphate-dependent transferase [SSF53383] (368-464)

Foldseek 3Di:
DDDDDPPDPVPVVVVVVVVVVVVVVVVVVVVVVVLLAAEEEEAFAAPLQLVLLVLLLCCVFPNDDQVNQVVCLVLLLVLQLQQLLQLLVCQVVDVVHFDWQDPVLVVLSVCSNPPCPDPPRPCDLVVLVSLLVLLPTVSSVVSVVVCQRGDHQPCNCVSSVVSVLSSDPPRGDDSLSVSRRDDQDAAKDWDWGDDPNGIYIYIDWGNHPVRVVRCVVSLPPRLAYEYGGALLQLSHADPVDRVHRRLNVRLVVLLCQCPPPSCVQHAYEYEHEPLVNLQVCVVVVNDSCVRVVVLVPQDDDPPLVVVPDVPRDPVSSSSSVVSVVSNVCSNVVPVDPSYYYHYDYYYSSDSVRSVVSVVVVCVVSQQQSLQVLQVVAPQWHWDRDPDDQKTKIWGDAAPQLCVVCVVVVHHSLRSLQVLLCVQQVDHWDWCVVDPDDPPITIIIDGSPDDNVVSNVSSVSVSVSSVVNVVVRD

Radius of gyration: 29.55 Å; Cα contacts (8 Å, |Δi|>4): 628; chains: 1; bounding box: 74×92×84 Å

Nearest PDB structures (foldseek):
  7bph-assembly1_A  TM=9.735E-01  e=8.471E-43  Homo sapiens
  1cjv-assembly1_C  TM=9.836E-01  e=5.589E-41  Bos taurus
  1azs-assembly1_C  TM=9.811E-01  e=3.714E-41  Bos taurus
  1azt-assembly1_B  TM=9.768E-01  e=2.733E-41  Bos taurus
  6au6-assembly1_A  TM=9.701E-01  e=9.804E-41  Homo sapiens